Protein AF-A0AAW2JLC2-F1 (afdb_monomer_lite)

Organism: NCBI:txid2727405

Structure (mmCIF, N/CA/C/O backbone):
data_AF-A0AAW2JLC2-F1
#
_entry.id   AF-A0AAW2JLC2-F1
#
loop_
_atom_site.group_PDB
_atom_site.id
_atom_site.type_symbol
_atom_site.label_atom_id
_atom_site.label_alt_id
_atom_site.label_comp_id
_atom_site.label_asym_id
_atom_site.label_entity_id
_atom_site.label_seq_id
_atom_site.pdbx_PDB_ins_code
_atom_site.Cartn_x
_atom_site.Cartn_y
_atom_site.Cartn_z
_atom_site.occupancy
_atom_site.B_iso_or_equiv
_atom_site.auth_seq_id
_atom_site.auth_comp_id
_atom_site.auth_asym_id
_atom_site.auth_atom_id
_atom_site.pdbx_PDB_model_num
ATOM 1 N N . MET A 1 1 ? -7.966 7.756 -8.680 1.00 76.56 1 MET A N 1
ATOM 2 C CA . MET A 1 1 ? -7.182 7.567 -9.922 1.00 76.56 1 MET A CA 1
ATOM 3 C C . MET A 1 1 ? -6.591 8.884 -10.427 1.00 76.56 1 MET A C 1
ATOM 5 O O . MET A 1 1 ? -5.379 9.004 -10.384 1.00 76.56 1 MET A O 1
ATOM 9 N N . LYS A 1 2 ? -7.401 9.894 -10.794 1.00 74.88 2 LYS A N 1
ATOM 10 C CA . LYS A 1 2 ? -6.929 11.212 -11.285 1.00 74.88 2 LYS A CA 1
ATOM 11 C C . LYS A 1 2 ? -5.768 11.821 -10.483 1.00 74.88 2 LYS A C 1
ATOM 13 O O . LYS A 1 2 ? -4.699 12.008 -11.042 1.00 74.88 2 LYS A O 1
ATOM 18 N N . LEU A 1 3 ? -5.932 12.030 -9.172 1.00 68.94 3 LEU A N 1
ATOM 19 C CA . LEU A 1 3 ? -4.858 12.581 -8.327 1.00 68.94 3 LEU A CA 1
ATOM 20 C C . LEU A 1 3 ? -3.550 11.782 -8.399 1.00 68.94 3 LEU A C 1
ATOM 22 O O . LEU A 1 3 ? -2.477 12.360 -8.529 1.00 68.94 3 LEU A O 1
ATOM 26 N N . ASN A 1 4 ? -3.644 10.451 -8.384 1.00 73.25 4 ASN A N 1
ATOM 27 C CA . ASN A 1 4 ? -2.475 9.582 -8.477 1.00 73.25 4 ASN A CA 1
ATOM 28 C C . ASN A 1 4 ? -1.734 9.750 -9.818 1.00 73.25 4 ASN A C 1
ATOM 30 O O . ASN A 1 4 ? -0.514 9.664 -9.847 1.00 73.25 4 ASN A O 1
ATOM 34 N N . LEU A 1 5 ? -2.456 10.023 -10.906 1.00 76.75 5 LEU A N 1
ATOM 35 C CA . LEU A 1 5 ? -1.883 10.222 -12.240 1.00 76.75 5 LEU A CA 1
ATOM 36 C C . LEU A 1 5 ? -1.386 11.657 -12.481 1.00 76.75 5 LEU A C 1
ATOM 38 O O . LEU A 1 5 ? -0.475 11.853 -13.278 1.00 76.75 5 LEU A O 1
ATOM 42 N N . THR A 1 6 ? -1.963 12.658 -11.814 1.00 65.44 6 THR A N 1
ATOM 43 C CA . THR A 1 6 ? -1.599 14.073 -11.998 1.00 65.44 6 THR A CA 1
ATOM 44 C C . THR A 1 6 ? -0.475 14.506 -11.060 1.00 65.44 6 THR A C 1
ATOM 46 O O . THR A 1 6 ? 0.543 15.012 -11.517 1.00 65.44 6 THR A O 1
ATOM 49 N N . THR A 1 7 ? -0.640 14.302 -9.750 1.00 59.22 7 THR A N 1
ATOM 50 C CA . THR A 1 7 ? 0.322 14.767 -8.733 1.00 59.22 7 THR A CA 1
ATOM 51 C C . THR A 1 7 ? 1.176 13.635 -8.183 1.00 59.22 7 THR A C 1
ATOM 53 O O . THR A 1 7 ? 2.207 13.875 -7.561 1.00 59.22 7 THR A O 1
ATOM 56 N N . GLY A 1 8 ? 0.737 12.384 -8.365 1.00 55.47 8 GLY A N 1
ATOM 57 C CA . GLY A 1 8 ? 1.385 11.238 -7.737 1.00 55.47 8 GLY A CA 1
ATOM 58 C C . GLY A 1 8 ? 1.177 11.139 -6.229 1.00 55.47 8 GLY A C 1
ATOM 59 O O . GLY A 1 8 ? 1.667 10.201 -5.602 1.00 55.47 8 GLY A O 1
ATOM 60 N N . ILE A 1 9 ? 0.426 12.077 -5.646 1.00 56.41 9 ILE A N 1
ATOM 61 C CA . ILE A 1 9 ? 0.057 12.053 -4.237 1.00 56.41 9 ILE A CA 1
ATOM 62 C C . ILE A 1 9 ? -1.044 11.010 -4.057 1.00 56.41 9 ILE A C 1
ATOM 64 O O . ILE A 1 9 ? -2.057 10.993 -4.763 1.00 56.41 9 ILE A O 1
ATOM 68 N N . THR A 1 10 ? -0.840 10.120 -3.094 1.00 56.84 10 THR A N 1
ATOM 69 C CA . THR A 1 10 ? -1.832 9.146 -2.647 1.00 56.84 10 THR A CA 1
ATOM 70 C C . THR A 1 10 ? -2.449 9.627 -1.340 1.00 56.84 10 THR A C 1
ATOM 72 O O . THR A 1 10 ? -1.872 9.349 -0.286 1.00 56.84 10 THR A O 1
ATOM 75 N N . PRO A 1 11 ? -3.575 10.366 -1.375 1.00 54.44 11 PRO A N 1
ATOM 76 C CA . PRO A 1 11 ? -4.217 10.817 -0.149 1.00 54.44 11 PRO A CA 1
ATOM 77 C C . PRO A 1 11 ? -4.684 9.612 0.671 1.00 54.44 11 PRO A C 1
ATOM 79 O O . PRO A 1 11 ? -5.189 8.626 0.120 1.00 54.44 11 PRO A O 1
ATOM 82 N N . ASN A 1 12 ? -4.525 9.695 1.991 1.00 62.12 12 ASN A N 1
ATOM 83 C CA . ASN A 1 12 ? -5.118 8.731 2.908 1.00 62.12 12 ASN A CA 1
ATOM 84 C C . ASN A 1 12 ? -6.622 9.024 2.994 1.00 62.12 12 ASN A C 1
ATOM 86 O O . ASN A 1 12 ? -7.063 9.907 3.722 1.00 62.12 12 ASN A O 1
ATOM 90 N N . LEU A 1 13 ? -7.409 8.299 2.200 1.00 67.88 13 LEU A N 1
ATOM 91 C CA . LEU A 1 13 ? -8.865 8.436 2.161 1.00 67.88 13 LEU A CA 1
ATOM 92 C C . LEU A 1 13 ? -9.569 7.426 3.072 1.00 67.88 13 LEU A C 1
ATOM 94 O O . LEU A 1 13 ? -10.787 7.312 2.995 1.00 67.88 13 LEU A O 1
ATOM 98 N N . ASN A 1 14 ? -8.847 6.699 3.932 1.00 71.38 14 ASN A N 1
ATOM 99 C CA . ASN A 1 14 ? -9.412 5.614 4.742 1.00 71.38 14 ASN A CA 1
ATOM 100 C C . ASN A 1 14 ? -10.559 6.139 5.613 1.00 71.38 14 ASN A C 1
ATOM 102 O O . ASN A 1 14 ? -11.644 5.561 5.640 1.00 71.38 14 ASN A O 1
ATOM 106 N N . VAL A 1 15 ? -10.322 7.274 6.279 1.00 71.94 15 VAL A N 1
ATOM 107 C CA . VAL A 1 15 ? -11.293 7.916 7.174 1.00 71.94 15 VAL A CA 1
ATOM 108 C C . VAL A 1 15 ? -12.458 8.518 6.385 1.00 71.94 15 VAL A C 1
ATOM 110 O O . VAL A 1 15 ? -13.614 8.308 6.748 1.00 71.94 15 VAL A O 1
ATOM 113 N N . SER A 1 16 ? -12.185 9.213 5.276 1.00 73.69 16 SER A N 1
ATOM 114 C CA . SER A 1 16 ? -13.238 9.814 4.445 1.00 73.69 16 SER A CA 1
ATOM 115 C C . SER A 1 16 ? -14.124 8.760 3.781 1.00 73.69 16 SER A C 1
ATOM 117 O O . SER A 1 16 ? -15.343 8.906 3.772 1.00 73.69 16 SER A O 1
ATOM 119 N N . ALA A 1 17 ? -13.540 7.676 3.266 1.00 75.81 17 ALA A N 1
ATOM 120 C CA . ALA A 1 17 ? -14.275 6.570 2.662 1.00 75.81 17 ALA A CA 1
ATOM 121 C C . ALA A 1 17 ? -15.160 5.858 3.696 1.00 75.81 17 ALA A C 1
ATOM 123 O O . ALA A 1 17 ? -16.327 5.589 3.417 1.00 75.81 17 ALA A O 1
ATOM 124 N N . ALA A 1 18 ? -14.639 5.628 4.907 1.00 75.31 18 ALA A N 1
ATOM 125 C CA . ALA A 1 18 ? -15.407 5.083 6.022 1.00 75.31 18 ALA A CA 1
ATOM 126 C C . ALA A 1 18 ? -16.598 5.977 6.404 1.00 75.31 18 ALA A C 1
ATOM 128 O O . ALA A 1 18 ? -17.719 5.489 6.561 1.00 75.31 18 ALA A O 1
ATOM 129 N N . LEU A 1 19 ? -16.377 7.293 6.516 1.00 80.69 19 LEU A N 1
ATOM 130 C CA . LEU A 1 19 ? -17.431 8.246 6.864 1.00 80.69 19 LEU A CA 1
ATOM 131 C C . LEU A 1 19 ? -18.519 8.309 5.785 1.00 80.69 19 LEU A C 1
ATOM 133 O O . LEU A 1 19 ? -19.706 8.278 6.106 1.00 80.69 19 LEU A O 1
ATOM 137 N N . LEU A 1 20 ? -18.127 8.376 4.510 1.00 82.38 20 LEU A N 1
ATOM 138 C CA . LEU A 1 20 ? -19.068 8.398 3.390 1.00 82.38 20 LEU A CA 1
ATOM 139 C C . LEU A 1 20 ? -19.889 7.109 3.322 1.00 82.38 20 LEU A C 1
ATOM 141 O O . LEU A 1 20 ? -21.104 7.184 3.150 1.00 82.38 20 LEU A O 1
ATOM 145 N N . ALA A 1 21 ? -19.258 5.947 3.522 1.00 81.44 21 ALA A N 1
ATOM 146 C CA . ALA A 1 21 ? -19.957 4.667 3.587 1.00 81.44 21 ALA A CA 1
ATOM 147 C C . ALA A 1 21 ? -20.998 4.654 4.718 1.00 81.44 21 ALA A C 1
ATOM 149 O O . ALA A 1 21 ? -22.155 4.298 4.489 1.00 81.44 21 ALA A O 1
ATOM 150 N N . PHE A 1 22 ? -20.631 5.127 5.913 1.00 83.44 22 PHE A N 1
ATOM 151 C CA . PHE A 1 22 ? -21.557 5.235 7.041 1.00 83.44 22 PHE A CA 1
ATOM 152 C C . PHE A 1 22 ? -22.745 6.160 6.736 1.00 83.44 22 PHE A C 1
ATOM 154 O O . PHE A 1 22 ? -23.897 5.786 6.970 1.00 83.44 22 PHE A O 1
ATOM 161 N N . ILE A 1 23 ? -22.489 7.361 6.203 1.00 86.69 23 ILE A N 1
ATOM 162 C CA . ILE A 1 23 ? -23.543 8.326 5.850 1.00 86.69 23 ILE A CA 1
ATOM 163 C C . ILE A 1 23 ? -24.472 7.732 4.792 1.00 86.69 23 ILE A C 1
ATOM 165 O O . ILE A 1 23 ? -25.694 7.831 4.932 1.00 86.69 23 ILE A O 1
ATOM 169 N N . PHE A 1 24 ? -23.913 7.092 3.764 1.00 86.50 24 PHE A N 1
ATOM 170 C CA . PHE A 1 24 ? -24.677 6.492 2.678 1.00 86.50 24 PHE A CA 1
ATOM 171 C C . PHE A 1 24 ? -25.596 5.378 3.187 1.00 86.50 24 PHE A C 1
ATOM 173 O O . PHE A 1 24 ? -26.808 5.458 2.999 1.00 86.50 24 PHE A O 1
ATOM 180 N N . ILE A 1 25 ? -25.058 4.398 3.919 1.00 85.56 25 ILE A N 1
ATOM 181 C CA . ILE A 1 25 ? -25.839 3.268 4.443 1.00 85.56 25 ILE A CA 1
ATOM 182 C C . ILE A 1 25 ? -26.887 3.734 5.457 1.00 85.56 25 ILE A C 1
ATOM 184 O O . ILE A 1 25 ? -28.030 3.277 5.436 1.00 85.56 25 ILE A O 1
ATOM 188 N N . ARG A 1 26 ? -26.550 4.698 6.321 1.00 84.81 26 ARG A N 1
ATOM 189 C CA . ARG A 1 26 ? -27.509 5.255 7.282 1.00 84.81 26 ARG A CA 1
ATOM 190 C C . ARG A 1 26 ? -28.640 6.016 6.593 1.00 84.81 26 ARG A C 1
ATOM 192 O O . ARG A 1 26 ? -29.783 5.942 7.042 1.00 84.81 26 ARG A O 1
ATOM 199 N N . THR A 1 27 ? -28.333 6.746 5.524 1.00 87.44 27 THR A N 1
ATOM 200 C CA . THR A 1 27 ? -29.337 7.460 4.722 1.00 87.44 27 THR A CA 1
ATOM 201 C C . THR A 1 27 ? -30.222 6.472 3.970 1.00 87.44 27 THR A C 1
ATOM 203 O O . THR A 1 27 ? -31.442 6.593 4.027 1.00 87.44 27 THR A O 1
ATOM 206 N N . TRP A 1 28 ? -29.627 5.446 3.360 1.00 86.44 28 TRP A N 1
ATOM 207 C CA . TRP A 1 28 ? -30.334 4.368 2.674 1.00 86.44 28 TRP A CA 1
ATOM 208 C C . TRP A 1 28 ? -31.307 3.629 3.601 1.00 86.44 28 TRP A C 1
ATOM 210 O O . TRP A 1 28 ? -32.486 3.511 3.283 1.00 86.44 28 TRP A O 1
ATOM 220 N N . ASN A 1 29 ? -30.868 3.244 4.803 1.00 83.94 29 ASN A N 1
ATOM 221 C CA . ASN A 1 29 ? -31.743 2.604 5.788 1.00 83.94 29 ASN A CA 1
ATOM 222 C C . ASN A 1 29 ? -32.893 3.517 6.233 1.00 83.94 29 ASN A C 1
ATOM 224 O O . ASN A 1 29 ? -34.028 3.062 6.344 1.00 83.94 29 ASN A O 1
ATOM 228 N N . LYS A 1 30 ? -32.645 4.822 6.424 1.00 84.50 30 LYS A N 1
ATOM 229 C CA . LYS A 1 30 ? -33.721 5.787 6.706 1.00 84.50 30 LYS A CA 1
ATOM 230 C C . LYS A 1 30 ? -34.725 5.899 5.554 1.00 84.50 30 LYS A C 1
ATOM 232 O O . LYS A 1 30 ? -35.912 6.077 5.815 1.00 84.50 30 LYS A O 1
ATOM 237 N N . LEU A 1 31 ? -34.270 5.826 4.301 1.00 86.75 31 LEU A N 1
ATOM 238 C CA . LEU A 1 31 ? -35.148 5.846 3.127 1.00 86.75 31 LEU A CA 1
ATOM 239 C C . LEU A 1 31 ? -35.992 4.569 3.043 1.00 86.75 31 LEU A C 1
ATOM 241 O O . LEU A 1 31 ? -37.203 4.668 2.885 1.00 86.75 31 LEU A O 1
ATOM 245 N N . ILE A 1 32 ? -35.389 3.396 3.248 1.00 85.69 32 ILE A N 1
ATOM 246 C CA . ILE A 1 32 ? -36.100 2.108 3.261 1.00 85.69 32 ILE A CA 1
ATOM 247 C C . ILE A 1 32 ? -37.166 2.075 4.363 1.00 85.69 32 ILE A C 1
ATOM 249 O O . ILE A 1 32 ? -38.311 1.699 4.104 1.00 85.69 32 ILE A O 1
ATOM 253 N N . GLN A 1 33 ? -36.833 2.551 5.567 1.00 83.12 33 GLN A N 1
ATOM 254 C CA . GLN A 1 33 ? -37.796 2.652 6.667 1.00 83.12 33 GLN A CA 1
ATOM 255 C C . GLN A 1 33 ? -38.967 3.579 6.324 1.00 83.12 33 GLN A C 1
ATOM 257 O O . GLN A 1 33 ? -40.109 3.275 6.659 1.00 83.12 33 GLN A O 1
ATOM 262 N N . LYS A 1 34 ? -38.712 4.682 5.606 1.00 85.00 34 LYS A N 1
ATOM 263 C CA . LYS A 1 34 ? -39.777 5.567 5.108 1.00 85.00 34 LYS A CA 1
ATOM 264 C C . LYS A 1 34 ? -40.669 4.904 4.056 1.00 85.00 34 LYS A C 1
ATOM 266 O O . LYS A 1 34 ? -41.828 5.282 3.954 1.00 85.00 34 LYS A O 1
ATOM 271 N N . THR A 1 35 ? -40.163 3.928 3.302 1.00 85.44 35 THR A N 1
ATOM 272 C CA . THR A 1 35 ? -40.956 3.164 2.320 1.00 85.44 35 THR A CA 1
ATOM 273 C C . THR A 1 35 ? -41.775 2.019 2.932 1.00 85.44 35 THR A C 1
ATOM 275 O O . THR A 1 35 ? -42.415 1.275 2.198 1.00 85.44 35 THR A O 1
ATOM 278 N N . GLY A 1 36 ? -41.782 1.865 4.263 1.00 78.69 36 GLY A N 1
ATOM 279 C CA . GLY A 1 36 ? -42.583 0.849 4.961 1.00 78.69 36 GLY A CA 1
ATOM 280 C C . GLY A 1 36 ? -41.990 -0.564 4.944 1.00 78.69 36 GLY A C 1
ATOM 281 O O . GLY A 1 36 ? -42.624 -1.500 5.426 1.00 78.69 36 GLY A O 1
ATOM 282 N N . ILE A 1 37 ? -40.769 -0.736 4.427 1.00 79.19 37 ILE A N 1
ATOM 283 C CA . ILE A 1 37 ? -40.059 -2.018 4.435 1.00 79.19 37 ILE A CA 1
ATOM 284 C C . ILE A 1 37 ? -39.397 -2.201 5.808 1.00 79.19 37 ILE A C 1
ATOM 286 O O . ILE A 1 37 ? -38.607 -1.362 6.249 1.00 79.19 37 ILE A O 1
ATOM 290 N N . VAL A 1 38 ? -39.704 -3.311 6.484 1.00 67.94 38 VAL A N 1
ATOM 291 C CA . VAL A 1 38 ? -39.113 -3.671 7.782 1.00 67.94 38 VAL A CA 1
ATOM 292 C C . VAL A 1 38 ? -37.629 -4.000 7.589 1.00 67.94 38 VAL A C 1
ATOM 294 O O . VAL A 1 38 ? -37.269 -5.095 7.168 1.00 67.94 38 VAL A O 1
ATOM 297 N N . SER A 1 39 ? -36.753 -3.042 7.888 1.00 66.25 39 SER A N 1
ATOM 298 C CA . SER A 1 39 ? -35.298 -3.229 7.888 1.00 66.25 39 SER A CA 1
ATOM 299 C C . SER A 1 39 ? -34.790 -3.479 9.311 1.00 66.25 39 SER A C 1
ATOM 301 O O . SER A 1 39 ? -35.107 -2.695 10.212 1.00 66.25 39 SER A O 1
ATOM 303 N N . ALA A 1 40 ? -33.952 -4.499 9.512 1.00 71.75 40 ALA A N 1
ATOM 304 C CA . ALA A 1 40 ? -33.214 -4.680 10.764 1.00 71.75 40 ALA A CA 1
ATOM 305 C C . ALA A 1 40 ? -32.349 -3.436 11.088 1.00 71.75 40 ALA A C 1
ATOM 307 O O . ALA A 1 40 ? -31.894 -2.746 10.170 1.00 71.75 40 ALA A O 1
ATOM 308 N N . PRO A 1 41 ? -32.132 -3.100 12.375 1.00 72.19 41 PRO A N 1
ATOM 309 C CA . PRO A 1 41 ? -31.360 -1.920 12.747 1.00 72.19 41 PRO A CA 1
ATOM 310 C C . PRO A 1 41 ? -29.883 -2.085 12.373 1.00 72.19 41 PRO A C 1
ATOM 312 O O . PRO A 1 41 ? -29.242 -3.044 12.792 1.00 72.19 41 PRO A O 1
ATOM 315 N N . PHE A 1 42 ? -29.336 -1.105 11.646 1.00 81.50 42 PHE A N 1
ATOM 316 C CA . PHE A 1 42 ? -27.927 -1.083 11.250 1.00 81.50 42 PHE A CA 1
ATOM 317 C C . PHE A 1 42 ? -27.003 -1.036 12.466 1.00 81.50 42 PHE A C 1
ATOM 319 O O . PHE A 1 42 ? -26.999 -0.068 13.237 1.00 81.50 42 PHE A O 1
ATOM 326 N N . THR A 1 43 ? -26.219 -2.091 12.632 1.00 85.81 43 THR A N 1
ATOM 327 C CA . THR A 1 43 ? -25.340 -2.284 13.777 1.00 85.81 43 THR A CA 1
ATOM 328 C C . THR A 1 43 ? -23.957 -1.684 13.537 1.00 85.81 43 THR A C 1
ATOM 330 O O . THR A 1 43 ? -23.496 -1.478 12.412 1.00 85.81 43 THR A O 1
ATOM 333 N N . LYS A 1 44 ? -23.238 -1.430 14.632 1.00 82.25 44 LYS A N 1
ATOM 334 C CA . LYS A 1 44 ? -21.834 -1.002 14.572 1.00 82.25 44 LYS A CA 1
ATOM 335 C C . LYS A 1 44 ? -20.931 -2.057 13.917 1.00 82.25 44 LYS A C 1
ATOM 337 O O . LYS A 1 44 ? -19.961 -1.682 13.273 1.00 82.25 44 LYS A O 1
ATOM 342 N N . GLN A 1 45 ? -21.255 -3.345 14.056 1.00 85.88 45 GLN A N 1
ATOM 343 C CA . GLN A 1 45 ? -20.494 -4.446 13.466 1.00 85.88 45 GLN A CA 1
ATOM 344 C C . GLN A 1 45 ? -20.644 -4.484 11.943 1.00 85.88 45 GLN A C 1
ATOM 346 O O . GLN A 1 45 ? -19.646 -4.604 11.237 1.00 85.88 45 GLN A O 1
ATOM 351 N N . GLU A 1 46 ? -21.865 -4.304 11.432 1.00 87.12 46 GLU A N 1
ATOM 352 C CA . GLU A 1 46 ? -22.116 -4.192 9.989 1.00 87.12 46 GLU A CA 1
ATOM 353 C C . GLU A 1 46 ? -21.391 -2.983 9.396 1.00 87.12 46 GLU A C 1
ATOM 355 O O . GLU A 1 46 ? -20.772 -3.093 8.339 1.00 87.12 46 GLU A O 1
ATOM 360 N N . ASN A 1 47 ? -21.386 -1.848 10.104 1.00 87.25 47 ASN A N 1
ATOM 361 C CA . ASN A 1 47 ? -20.616 -0.684 9.675 1.00 87.25 47 ASN A CA 1
ATOM 362 C C . ASN A 1 47 ? -19.118 -0.984 9.568 1.00 87.25 47 ASN A C 1
ATOM 364 O O . ASN A 1 47 ? -18.498 -0.630 8.568 1.00 87.25 47 ASN A O 1
ATOM 368 N N . THR A 1 48 ? -18.545 -1.662 10.565 1.00 86.38 48 THR A N 1
ATOM 369 C CA . THR A 1 48 ? -17.138 -2.073 10.532 1.00 86.38 48 THR A CA 1
ATOM 370 C C . THR A 1 48 ? -16.851 -2.991 9.343 1.00 86.38 48 THR A C 1
ATOM 372 O O . THR A 1 48 ? -15.862 -2.787 8.648 1.00 86.38 48 THR A O 1
ATOM 375 N N . MET A 1 49 ? -17.721 -3.965 9.058 1.00 90.56 49 MET A N 1
ATOM 376 C CA . MET A 1 49 ? -17.555 -4.875 7.915 1.00 90.56 49 MET A CA 1
ATOM 377 C C . MET A 1 49 ? -17.588 -4.138 6.571 1.00 90.56 49 MET A C 1
ATOM 379 O O . MET A 1 49 ? -16.716 -4.344 5.725 1.00 90.56 49 MET A O 1
ATOM 383 N N . ILE A 1 50 ? -18.560 -3.239 6.383 1.00 89.38 50 ILE A N 1
ATOM 384 C CA . ILE A 1 50 ? -18.676 -2.425 5.165 1.00 89.38 50 ILE A CA 1
ATOM 385 C C . ILE A 1 50 ? -17.448 -1.525 5.014 1.00 89.38 50 ILE A C 1
ATOM 387 O O . ILE A 1 50 ? -16.871 -1.452 3.930 1.00 89.38 50 ILE A O 1
ATOM 391 N N . GLN A 1 51 ? -17.016 -0.881 6.101 1.00 88.25 51 GLN A N 1
ATOM 392 C CA . GLN A 1 51 ? -15.824 -0.043 6.110 1.00 88.25 51 GLN A CA 1
ATOM 393 C C . GLN A 1 51 ? -14.585 -0.832 5.687 1.00 88.25 51 GLN A C 1
ATOM 395 O O . GLN A 1 51 ? -13.896 -0.395 4.774 1.00 88.25 51 GLN A O 1
ATOM 400 N N . THR A 1 52 ? -14.326 -1.993 6.289 1.00 89.88 52 THR A N 1
ATOM 401 C CA . THR A 1 52 ? -13.196 -2.862 5.925 1.00 89.88 52 THR A CA 1
ATOM 402 C C . THR A 1 52 ? -13.238 -3.236 4.440 1.00 89.88 52 THR A C 1
ATOM 404 O O . THR A 1 52 ? -12.240 -3.110 3.735 1.00 89.88 52 THR A O 1
ATOM 407 N N . CYS A 1 53 ? -14.412 -3.594 3.909 1.00 92.25 53 CYS A N 1
ATOM 408 C CA . CYS A 1 53 ? -14.571 -3.910 2.487 1.00 92.25 53 CYS A CA 1
ATOM 409 C C . CYS A 1 53 ? -14.253 -2.711 1.572 1.00 92.25 53 CYS A C 1
ATOM 411 O O . CYS A 1 53 ? -13.508 -2.839 0.596 1.00 92.25 53 CYS A O 1
ATOM 413 N N . VAL A 1 54 ? -14.795 -1.528 1.878 1.00 89.88 54 VAL A N 1
ATOM 414 C CA . VAL A 1 54 ? -14.533 -0.297 1.112 1.00 89.88 54 VAL A CA 1
ATOM 415 C C . VAL A 1 54 ? -13.059 0.092 1.208 1.00 89.88 54 VAL A C 1
ATOM 417 O O . VAL A 1 54 ? -12.458 0.477 0.201 1.00 89.88 54 VAL A O 1
ATOM 420 N N . VAL A 1 55 ? -12.472 -0.041 2.401 1.00 87.69 55 VAL A N 1
ATOM 421 C CA . VAL A 1 55 ? -11.078 0.301 2.671 1.00 87.69 55 VAL A CA 1
ATOM 422 C C . VAL A 1 55 ? -10.131 -0.583 1.869 1.00 87.69 55 VAL A C 1
ATOM 424 O O . VAL A 1 55 ? -9.285 -0.075 1.133 1.00 87.69 55 VAL A O 1
ATOM 427 N N . ALA A 1 56 ? -10.340 -1.899 1.907 1.00 91.25 56 ALA A N 1
ATOM 428 C CA . ALA A 1 56 ? -9.611 -2.844 1.073 1.00 91.25 56 ALA A CA 1
ATOM 429 C C . ALA A 1 56 ? -9.708 -2.477 -0.415 1.00 91.25 56 ALA A C 1
ATOM 431 O O . ALA A 1 56 ? -8.681 -2.361 -1.083 1.00 91.25 56 ALA A O 1
ATOM 432 N N . CYS A 1 57 ? -10.917 -2.204 -0.917 1.00 91.94 57 CYS A N 1
ATOM 433 C CA . CYS A 1 57 ? -11.151 -1.903 -2.328 1.00 91.94 57 CYS A CA 1
ATOM 434 C C . CYS A 1 57 ? -10.422 -0.635 -2.797 1.00 91.94 57 CYS A C 1
ATOM 436 O O . CYS A 1 57 ? -9.671 -0.684 -3.776 1.00 91.94 57 CYS A O 1
ATOM 438 N N . TYR A 1 58 ? -10.598 0.505 -2.112 1.00 87.12 58 TYR A N 1
ATOM 439 C CA . TYR A 1 58 ? -9.916 1.741 -2.525 1.00 87.12 58 TYR A CA 1
ATOM 440 C C . TYR A 1 58 ? -8.395 1.601 -2.357 1.00 87.12 58 TYR A C 1
ATOM 442 O O . TYR A 1 58 ? -7.634 2.171 -3.145 1.00 87.12 58 TYR A O 1
ATOM 450 N N . SER A 1 59 ? -7.935 0.844 -1.352 1.00 87.12 59 SER A N 1
ATOM 451 C CA . SER A 1 59 ? -6.506 0.669 -1.110 1.00 87.12 59 SER A CA 1
ATOM 452 C C . SER A 1 59 ? -5.807 -0.044 -2.262 1.00 87.12 59 SER A C 1
ATOM 454 O O . SER A 1 59 ? -4.637 0.233 -2.498 1.00 87.12 59 SER A O 1
ATOM 456 N N . ILE A 1 60 ? -6.508 -0.888 -3.030 1.00 91.12 60 ILE A N 1
ATOM 457 C CA . ILE A 1 60 ? -5.979 -1.456 -4.276 1.00 91.12 60 ILE A CA 1
ATOM 458 C C . ILE A 1 60 ? -5.934 -0.397 -5.381 1.00 91.12 60 ILE A C 1
ATOM 460 O O . ILE A 1 60 ? -4.957 -0.333 -6.119 1.00 91.12 60 ILE A O 1
ATOM 464 N N . ALA A 1 61 ? -6.916 0.500 -5.476 1.00 86.81 61 ALA A N 1
ATOM 465 C CA . ALA A 1 61 ? -6.900 1.572 -6.478 1.00 86.81 61 ALA A CA 1
ATOM 466 C C . ALA A 1 61 ? -5.733 2.551 -6.280 1.00 86.81 61 ALA A C 1
ATOM 468 O O . ALA A 1 61 ? -5.153 3.049 -7.244 1.00 86.81 61 ALA A O 1
ATOM 469 N N . VAL A 1 62 ? -5.375 2.813 -5.024 1.00 79.31 62 VAL A N 1
ATOM 470 C CA . VAL A 1 62 ? -4.248 3.674 -4.648 1.00 79.31 62 VAL A CA 1
ATOM 471 C C . VAL A 1 62 ? -2.942 2.870 -4.655 1.00 79.31 62 VAL A C 1
ATOM 473 O O . VAL A 1 62 ? -1.964 3.222 -5.316 1.00 79.31 62 VAL A O 1
ATOM 476 N N . GLY A 1 63 ? -2.952 1.739 -3.956 1.00 79.62 63 GLY A N 1
ATOM 477 C CA . GLY A 1 63 ? -1.839 0.838 -3.683 1.00 79.62 63 GLY A CA 1
ATOM 478 C C . GLY A 1 63 ? -1.494 -0.149 -4.803 1.00 79.62 63 GLY A C 1
ATOM 479 O O . GLY A 1 63 ? -0.466 -0.809 -4.703 1.00 79.62 63 GLY A O 1
ATOM 480 N N . GLY A 1 64 ? -2.256 -0.217 -5.892 1.00 84.88 64 GLY A N 1
ATOM 481 C CA . GLY A 1 64 ? -2.059 -1.188 -6.978 1.00 84.88 64 GLY A CA 1
ATOM 482 C C . GLY A 1 64 ? -0.969 -0.825 -7.987 1.00 84.88 64 GLY A C 1
ATOM 483 O O . GLY A 1 64 ? -0.558 -1.678 -8.763 1.00 84.88 64 GLY A O 1
ATOM 484 N N . GLY A 1 65 ? -0.446 0.409 -7.955 1.00 85.25 65 GLY A N 1
ATOM 485 C CA . GLY A 1 65 ? 0.704 0.817 -8.782 1.00 85.25 65 GLY A CA 1
ATOM 486 C C . GLY A 1 65 ? 0.370 1.381 -10.157 1.00 85.25 65 GLY A C 1
ATOM 487 O O . GLY A 1 65 ? 1.266 1.528 -10.986 1.00 85.25 65 GLY A O 1
ATOM 488 N N . PHE A 1 66 ? -0.898 1.715 -10.382 1.00 90.06 66 PHE A N 1
ATOM 489 C CA . PHE A 1 66 ? -1.434 2.193 -11.656 1.00 90.06 66 PHE A CA 1
ATOM 490 C C . PHE A 1 66 ? -0.833 3.514 -12.157 1.00 90.06 66 PHE A C 1
ATOM 492 O O . PHE A 1 66 ? -0.759 3.707 -13.359 1.00 90.06 66 PHE A O 1
ATOM 499 N N . GLY A 1 67 ? -0.380 4.411 -11.276 1.00 85.12 67 GLY A N 1
ATOM 500 C CA . GLY A 1 67 ? 0.375 5.619 -11.652 1.00 85.12 67 GLY A CA 1
ATOM 501 C C . GLY A 1 67 ? 1.863 5.560 -11.300 1.00 85.12 67 GLY A C 1
ATOM 502 O O . GLY A 1 67 ? 2.532 6.589 -11.306 1.00 85.12 67 GLY A O 1
ATOM 503 N N . SER A 1 68 ? 2.382 4.382 -10.932 1.00 87.56 68 SER A N 1
ATOM 504 C CA . SER A 1 68 ? 3.780 4.202 -10.529 1.00 87.56 68 SER A CA 1
ATOM 505 C C . SER A 1 68 ? 4.438 3.008 -11.223 1.00 87.56 68 SER A C 1
ATOM 507 O O . SER A 1 68 ? 4.716 3.089 -12.411 1.00 87.56 68 SER A O 1
ATOM 509 N N . TYR A 1 69 ? 4.704 1.902 -10.525 1.00 89.12 69 TYR A N 1
ATOM 510 C CA . TYR A 1 69 ? 5.526 0.807 -11.052 1.00 89.12 69 TYR A CA 1
ATOM 511 C C . TYR A 1 69 ? 4.866 0.007 -12.181 1.00 89.12 69 TYR A C 1
ATOM 513 O O . TYR A 1 69 ? 5.597 -0.507 -13.017 1.00 89.12 69 TYR A O 1
ATOM 521 N N . LEU A 1 70 ? 3.529 -0.098 -12.247 1.00 92.12 70 LEU A N 1
ATOM 522 C CA . LEU A 1 70 ? 2.865 -0.785 -13.368 1.00 92.12 70 LEU A CA 1
ATOM 523 C C . LEU A 1 70 ? 2.891 0.076 -14.630 1.00 92.12 70 LEU A C 1
ATOM 525 O O . LEU A 1 70 ? 3.224 -0.411 -15.704 1.00 92.12 70 LEU A O 1
ATOM 529 N N . LEU A 1 71 ? 2.581 1.368 -14.495 1.00 91.31 71 LEU A N 1
ATOM 530 C CA . LEU A 1 71 ? 2.644 2.307 -15.615 1.00 91.31 71 LEU A CA 1
ATOM 531 C C . LEU A 1 71 ? 4.084 2.561 -16.066 1.00 91.31 71 LEU A C 1
ATOM 533 O O . LEU A 1 71 ? 4.322 2.745 -17.253 1.00 91.31 71 LEU A O 1
ATOM 537 N N . GLY A 1 72 ? 5.049 2.471 -15.147 1.00 88.06 72 GLY A N 1
ATOM 538 C CA . GLY A 1 72 ? 6.476 2.572 -15.446 1.00 88.06 72 GLY A CA 1
ATOM 539 C C . GLY A 1 72 ? 7.003 1.504 -16.408 1.00 88.06 72 GLY A C 1
ATOM 540 O O . GLY A 1 72 ? 8.103 1.658 -16.936 1.00 88.06 72 GLY A O 1
ATOM 541 N N . MET A 1 73 ? 6.234 0.442 -16.671 1.00 91.50 73 MET A N 1
ATOM 542 C CA . MET A 1 73 ? 6.578 -0.595 -17.646 1.00 91.50 73 MET A CA 1
ATOM 543 C C . MET A 1 73 ? 6.174 -0.237 -19.084 1.00 91.50 73 MET A C 1
ATOM 545 O O . MET A 1 73 ? 6.635 -0.907 -20.005 1.00 91.50 73 MET A O 1
ATOM 549 N N . ASN A 1 74 ? 5.330 0.777 -19.302 1.00 92.50 74 ASN A N 1
ATOM 550 C CA . ASN A 1 74 ? 4.809 1.077 -20.636 1.00 92.50 74 ASN A CA 1
ATOM 551 C C . ASN A 1 74 ? 5.853 1.728 -21.561 1.00 92.50 74 ASN A C 1
ATOM 553 O O . ASN A 1 74 ? 6.866 2.277 -21.116 1.00 92.50 74 ASN A O 1
ATOM 557 N N . LYS A 1 75 ? 5.570 1.709 -22.868 1.00 90.38 75 LYS A N 1
ATOM 558 C CA . LYS A 1 75 ? 6.461 2.243 -23.904 1.00 90.38 75 LYS A CA 1
ATOM 559 C C . LYS A 1 75 ? 6.727 3.740 -23.744 1.00 90.38 75 LYS A C 1
ATOM 561 O O . LYS A 1 75 ? 7.863 4.179 -23.877 1.00 90.38 75 LYS A O 1
ATOM 566 N N . LYS A 1 76 ? 5.702 4.521 -23.396 1.00 88.88 76 LYS A N 1
ATOM 567 C CA . LYS A 1 76 ? 5.842 5.977 -23.246 1.00 88.88 76 LYS A CA 1
ATOM 568 C C . LYS A 1 76 ? 6.810 6.336 -22.117 1.00 88.88 76 LYS A C 1
ATOM 570 O O . LYS A 1 76 ? 7.680 7.180 -22.289 1.00 88.88 76 LYS A O 1
ATOM 575 N N . THR A 1 77 ? 6.709 5.652 -20.976 1.00 86.69 77 THR A N 1
ATOM 576 C CA . THR A 1 77 ? 7.639 5.859 -19.858 1.00 86.69 77 THR A CA 1
ATOM 577 C C . THR A 1 77 ? 9.037 5.355 -20.207 1.00 86.69 77 THR A C 1
ATOM 579 O O . THR A 1 77 ? 10.019 5.970 -19.808 1.00 86.69 77 THR A O 1
ATOM 582 N N . PHE A 1 78 ? 9.149 4.267 -20.976 1.00 88.75 78 PHE A N 1
ATOM 583 C CA . PHE A 1 78 ? 10.433 3.799 -21.499 1.00 88.75 78 PHE A CA 1
ATOM 584 C C . PHE A 1 78 ? 11.159 4.864 -22.325 1.00 88.75 78 PHE A C 1
ATOM 586 O O . PHE A 1 78 ? 12.335 5.119 -22.067 1.00 88.75 78 PHE A O 1
ATOM 593 N N . GLU A 1 79 ? 10.460 5.502 -23.263 1.00 87.38 79 GLU A N 1
ATOM 594 C CA . GLU A 1 79 ? 11.015 6.559 -24.117 1.00 87.38 79 GLU A CA 1
ATOM 595 C C . GLU A 1 79 ? 11.389 7.805 -23.300 1.00 87.38 79 GLU A C 1
ATOM 597 O O . GLU A 1 79 ? 12.495 8.324 -23.439 1.00 87.38 79 GLU A O 1
ATOM 602 N N . LEU A 1 80 ? 10.522 8.229 -22.373 1.00 85.25 80 LEU A N 1
ATOM 603 C CA . LEU A 1 80 ? 10.775 9.379 -21.491 1.00 85.25 80 LEU A CA 1
ATOM 604 C C . LEU A 1 80 ? 11.930 9.154 -20.505 1.00 85.25 80 LEU A C 1
ATOM 606 O O . LEU A 1 80 ? 12.595 10.106 -20.102 1.00 85.25 80 LEU A O 1
ATOM 610 N N . SER A 1 81 ? 12.200 7.904 -20.135 1.00 81.88 81 SER A N 1
ATOM 611 C CA . SER A 1 81 ? 13.364 7.504 -19.338 1.00 81.88 81 SER A CA 1
ATOM 612 C C . SER A 1 81 ? 14.630 7.314 -20.186 1.00 81.88 81 SER A C 1
ATOM 614 O O . SER A 1 81 ? 15.514 6.567 -19.786 1.00 81.88 81 SER A O 1
ATOM 616 N N . GLY A 1 82 ? 14.734 7.946 -21.358 1.00 79.12 82 GLY A N 1
ATOM 617 C CA . GLY A 1 82 ? 15.922 7.903 -22.219 1.00 79.12 82 GLY A CA 1
ATOM 618 C C . GLY A 1 82 ? 15.995 6.702 -23.167 1.00 79.12 82 GLY A C 1
ATOM 619 O O . GLY A 1 82 ? 16.994 6.530 -23.857 1.00 79.12 82 GLY A O 1
ATOM 620 N N . GLY A 1 83 ? 14.957 5.864 -23.241 1.00 82.06 83 GLY A N 1
ATOM 621 C CA . GLY A 1 83 ? 14.885 4.764 -24.207 1.00 82.06 83 GLY A CA 1
ATOM 622 C C . GLY A 1 83 ? 16.135 3.875 -24.204 1.00 82.06 83 GLY A C 1
ATOM 623 O O . GLY A 1 83 ? 16.674 3.548 -23.147 1.00 82.06 83 GLY A O 1
ATOM 624 N N . THR A 1 84 ? 16.622 3.516 -25.393 1.00 78.88 84 THR A N 1
ATOM 625 C CA . THR A 1 84 ? 17.809 2.664 -25.572 1.00 78.88 84 THR A CA 1
ATOM 626 C C . THR A 1 84 ? 19.136 3.365 -25.301 1.00 78.88 84 THR A C 1
ATOM 628 O O . THR A 1 84 ? 20.173 2.709 -25.346 1.00 78.88 84 THR A O 1
ATOM 631 N N . SER A 1 85 ? 19.147 4.679 -25.044 1.00 72.56 85 SER A N 1
ATOM 632 C CA . SER A 1 85 ? 20.394 5.401 -24.772 1.00 72.56 85 SER A CA 1
ATOM 633 C C . SER A 1 85 ? 20.931 5.140 -23.363 1.00 72.56 85 SER A C 1
ATOM 635 O O . SER A 1 85 ? 22.049 5.547 -23.056 1.00 72.56 85 SER A O 1
ATOM 637 N N . ILE A 1 86 ? 20.144 4.494 -22.494 1.00 76.38 86 ILE A N 1
ATOM 638 C CA . ILE A 1 86 ? 20.531 4.201 -21.115 1.00 76.38 86 ILE A CA 1
ATOM 639 C C . ILE A 1 86 ? 20.838 2.715 -20.943 1.00 76.38 86 ILE A C 1
ATOM 641 O O . ILE A 1 86 ? 20.006 1.847 -21.208 1.00 76.38 86 ILE A O 1
ATOM 645 N N . GLU A 1 87 ? 22.032 2.426 -20.426 1.00 71.44 87 GLU A N 1
ATOM 646 C CA . GLU A 1 87 ? 22.457 1.068 -20.103 1.00 71.44 87 GLU A CA 1
ATOM 647 C C . GLU A 1 87 ? 21.495 0.423 -19.089 1.00 71.44 87 GLU A C 1
ATOM 649 O O . GLU A 1 87 ? 21.216 0.989 -18.028 1.00 71.44 87 GLU A O 1
ATOM 654 N N . GLY A 1 88 ? 20.976 -0.759 -19.426 1.00 71.94 88 GLY A N 1
ATOM 655 C CA . GLY A 1 88 ? 19.974 -1.479 -18.636 1.00 71.94 88 GLY A CA 1
ATOM 656 C C . GLY A 1 88 ? 18.517 -1.215 -19.039 1.00 71.94 88 GLY A C 1
ATOM 657 O O . GLY A 1 88 ? 17.628 -1.950 -18.616 1.00 71.94 88 GLY A O 1
ATOM 658 N N . ASN A 1 89 ? 18.251 -0.207 -19.879 1.00 80.56 89 ASN A N 1
ATOM 659 C CA . ASN A 1 89 ? 16.917 0.106 -20.393 1.00 80.56 89 ASN A CA 1
ATOM 660 C C . ASN A 1 89 ? 16.753 -0.439 -21.824 1.00 80.56 89 ASN A C 1
ATOM 662 O O . ASN A 1 89 ? 16.864 0.279 -22.815 1.00 80.56 89 ASN A O 1
ATOM 666 N N . THR A 1 90 ? 16.525 -1.744 -21.937 1.00 78.56 90 THR A N 1
ATOM 667 C CA . THR A 1 90 ? 16.409 -2.454 -23.222 1.00 78.56 90 THR A CA 1
ATOM 668 C C . THR A 1 90 ? 15.000 -2.348 -23.832 1.00 78.56 90 THR A C 1
ATOM 670 O O . THR A 1 90 ? 14.025 -2.204 -23.092 1.00 78.56 90 THR A O 1
ATOM 673 N N . PRO A 1 91 ? 14.833 -2.489 -25.164 1.00 74.88 91 PRO A N 1
ATOM 674 C CA . PRO A 1 91 ? 13.509 -2.535 -25.805 1.00 74.88 91 PRO A CA 1
ATOM 675 C C . PRO A 1 91 ? 12.629 -3.701 -25.330 1.00 74.88 91 PRO A C 1
ATOM 677 O O . PRO A 1 91 ? 11.406 -3.606 -25.37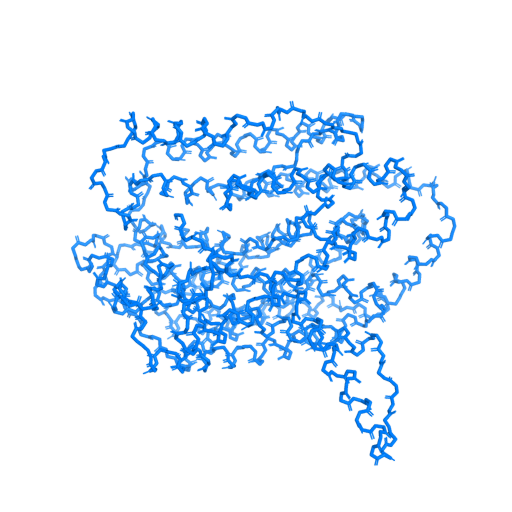2 1.00 74.88 91 PRO A O 1
ATOM 680 N N . SER A 1 92 ? 13.242 -4.789 -24.850 1.00 75.31 92 SER A N 1
ATOM 681 C CA . SER A 1 92 ? 12.552 -5.908 -24.194 1.00 75.31 92 SER A CA 1
ATOM 682 C C . SER A 1 92 ? 11.979 -5.535 -22.823 1.00 75.31 92 SER A C 1
ATOM 684 O O . SER A 1 92 ? 11.135 -6.252 -22.301 1.00 75.31 92 SER A O 1
ATOM 686 N N . SER A 1 93 ? 12.379 -4.398 -22.245 1.00 79.75 93 SER A N 1
ATOM 687 C CA . SER A 1 93 ? 11.911 -3.911 -20.944 1.00 79.75 93 SER A CA 1
ATOM 688 C C . SER A 1 93 ? 10.608 -3.100 -21.039 1.00 79.75 93 SER A C 1
ATOM 690 O O . SER A 1 93 ? 10.409 -2.136 -20.288 1.00 79.75 93 SER A O 1
ATOM 692 N N . ILE A 1 94 ? 9.713 -3.477 -21.956 1.00 88.06 94 ILE A N 1
ATOM 693 C CA . ILE A 1 94 ? 8.395 -2.864 -22.130 1.00 88.06 94 ILE A CA 1
ATOM 694 C C . ILE A 1 94 ? 7.297 -3.902 -21.896 1.00 88.06 94 ILE A C 1
ATOM 696 O O . ILE A 1 94 ? 7.284 -4.970 -22.503 1.00 88.06 94 ILE A O 1
ATOM 700 N N . LYS A 1 95 ? 6.320 -3.552 -21.059 1.00 91.12 95 LYS A N 1
ATOM 701 C CA . LYS A 1 95 ? 5.074 -4.300 -20.904 1.00 91.12 95 LYS A CA 1
ATOM 702 C C . LYS A 1 95 ? 3.907 -3.328 -20.869 1.00 91.12 95 LYS A C 1
ATOM 704 O O . LYS A 1 95 ? 3.746 -2.569 -19.914 1.00 91.12 95 LYS A O 1
ATOM 709 N N . GLU A 1 96 ? 3.084 -3.362 -21.911 1.00 92.06 96 GLU A N 1
ATOM 710 C CA . GLU A 1 96 ? 1.909 -2.499 -21.979 1.00 92.06 96 GLU A CA 1
ATOM 711 C C . GLU A 1 96 ? 0.864 -2.892 -20.921 1.00 92.06 96 GLU A C 1
ATOM 713 O O . GLU A 1 96 ? 0.637 -4.090 -20.681 1.00 92.06 96 GLU A O 1
ATOM 718 N N . PRO A 1 97 ? 0.201 -1.904 -20.287 1.00 92.19 97 PRO A N 1
ATOM 719 C CA . PRO A 1 97 ? -0.907 -2.168 -19.387 1.00 92.19 97 PRO A CA 1
ATOM 720 C C . PRO A 1 97 ? -1.968 -3.032 -20.068 1.00 92.19 97 PRO A C 1
ATOM 722 O O . PRO A 1 97 ? -2.308 -2.825 -21.230 1.00 92.19 97 PRO A O 1
ATOM 725 N N . GLY A 1 98 ? -2.498 -4.011 -19.337 1.00 92.62 98 GLY A N 1
ATOM 726 C CA . GLY A 1 98 ? -3.488 -4.969 -19.825 1.00 92.62 98 GLY A CA 1
ATOM 727 C C . GLY A 1 98 ? -4.428 -5.384 -18.703 1.00 92.62 98 GLY A C 1
ATOM 728 O O . GLY A 1 98 ? -3.963 -5.858 -17.670 1.00 92.62 98 GLY A O 1
ATOM 729 N N . ILE A 1 99 ? -5.745 -5.237 -18.901 1.00 93.25 99 ILE A N 1
ATOM 730 C CA . ILE A 1 99 ? -6.754 -5.512 -17.858 1.00 93.25 99 ILE A CA 1
ATOM 731 C C . ILE A 1 99 ? -6.578 -6.926 -17.294 1.00 93.25 99 ILE A C 1
ATOM 733 O O . ILE A 1 99 ? -6.520 -7.091 -16.078 1.00 93.25 99 ILE A O 1
ATOM 737 N N . GLY A 1 100 ? -6.443 -7.932 -18.166 1.00 93.25 100 GLY A N 1
ATOM 738 C CA . GLY A 1 100 ? -6.353 -9.338 -17.765 1.00 93.25 100 GLY A CA 1
ATOM 739 C C . GLY A 1 100 ? -5.148 -9.627 -16.870 1.00 93.25 100 GLY A C 1
ATOM 740 O O . GLY A 1 100 ? -5.310 -10.103 -15.747 1.00 93.25 100 GLY A O 1
ATOM 741 N N . TRP A 1 101 ? -3.939 -9.285 -17.326 1.00 94.38 101 TRP A N 1
ATOM 742 C CA . TRP A 1 101 ? -2.727 -9.584 -16.564 1.00 94.38 101 TRP A CA 1
ATOM 743 C C . TRP A 1 101 ? -2.589 -8.717 -15.309 1.00 94.38 101 TRP A C 1
ATOM 745 O O . TRP A 1 101 ? -2.117 -9.214 -14.291 1.00 94.38 101 TRP A O 1
ATOM 755 N N . MET A 1 102 ? -3.032 -7.452 -15.335 1.00 95.00 102 MET A N 1
ATOM 756 C CA . MET A 1 102 ? -3.004 -6.580 -14.153 1.00 95.00 102 MET A CA 1
ATOM 757 C C . MET A 1 102 ? -3.961 -7.088 -13.075 1.00 95.00 102 MET A C 1
ATOM 759 O O . MET A 1 102 ? -3.596 -7.126 -11.902 1.00 95.00 102 MET A O 1
ATOM 763 N N . THR A 1 103 ? -5.158 -7.523 -13.477 1.00 95.88 103 THR A N 1
ATOM 764 C CA . THR A 1 103 ? -6.140 -8.140 -12.574 1.00 95.88 103 THR A CA 1
ATOM 765 C C . THR A 1 103 ? -5.568 -9.421 -11.971 1.00 95.88 103 THR A C 1
ATOM 767 O O . THR A 1 103 ? -5.527 -9.548 -10.750 1.00 95.88 103 THR A O 1
ATOM 770 N N . GLY A 1 104 ? -5.048 -10.331 -12.804 1.00 95.75 104 GLY A N 1
ATOM 771 C CA . GLY A 1 104 ? -4.439 -11.583 -12.347 1.00 95.75 104 GLY A CA 1
ATOM 772 C C . GLY A 1 104 ? -3.258 -11.362 -11.400 1.00 95.75 104 GLY A C 1
ATOM 773 O O . GLY A 1 104 ? -3.210 -11.957 -10.326 1.00 95.75 104 GLY A O 1
ATOM 774 N N . PHE A 1 105 ? -2.349 -10.445 -11.744 1.00 96.06 105 PHE A N 1
ATOM 775 C CA . PHE A 1 105 ? -1.220 -10.084 -10.889 1.00 96.06 105 PHE A CA 1
ATOM 776 C C . PHE A 1 105 ? -1.684 -9.576 -9.523 1.00 96.06 105 PHE A C 1
ATOM 778 O O . PHE A 1 105 ? -1.220 -10.087 -8.507 1.00 96.06 105 PHE A O 1
ATOM 785 N N . LEU A 1 106 ? -2.621 -8.619 -9.487 1.00 95.75 106 LEU A N 1
ATOM 786 C CA . LEU A 1 106 ? -3.141 -8.064 -8.235 1.00 95.75 106 LEU A CA 1
ATOM 787 C C . LEU A 1 106 ? -3.849 -9.123 -7.391 1.00 95.75 106 LEU A C 1
ATOM 789 O O . LEU A 1 106 ? -3.614 -9.165 -6.189 1.00 95.75 106 LEU A O 1
ATOM 793 N N . PHE A 1 107 ? -4.657 -10.001 -7.994 1.00 96.00 107 PHE A N 1
ATOM 794 C CA . PHE A 1 107 ? -5.287 -11.106 -7.266 1.00 96.00 107 PHE A CA 1
ATOM 795 C C . PHE A 1 107 ? -4.246 -11.974 -6.559 1.00 96.00 107 PHE A C 1
ATOM 797 O O . PHE A 1 107 ? -4.365 -12.203 -5.358 1.00 96.00 107 PHE A O 1
ATOM 804 N N . LEU A 1 108 ? -3.197 -12.393 -7.271 1.00 94.81 108 LEU A N 1
ATOM 805 C CA . LEU A 1 108 ? -2.139 -13.234 -6.712 1.00 94.81 108 LEU A CA 1
ATOM 806 C C . LEU A 1 108 ? -1.441 -12.553 -5.529 1.00 94.81 108 LEU A C 1
ATOM 808 O O . LEU A 1 108 ? -1.402 -13.092 -4.424 1.00 94.81 108 LEU A O 1
ATOM 812 N N . VAL A 1 109 ? -0.930 -11.335 -5.724 1.00 94.44 109 VAL A N 1
ATOM 813 C CA . VAL A 1 109 ? -0.100 -10.683 -4.699 1.00 94.44 109 VAL A CA 1
ATOM 814 C C . VAL A 1 109 ? -0.915 -10.137 -3.524 1.00 94.44 109 VAL A C 1
ATOM 816 O O . VAL A 1 109 ? -0.453 -10.188 -2.383 1.00 94.44 109 VAL A O 1
ATOM 819 N N . CYS A 1 110 ? -2.131 -9.637 -3.761 1.00 95.38 110 CYS A N 1
ATOM 820 C CA . CYS A 1 110 ? -2.965 -9.068 -2.705 1.00 95.38 110 CYS A CA 1
ATOM 821 C C . CYS A 1 110 ? -3.565 -10.154 -1.809 1.00 95.38 110 CYS A C 1
ATOM 823 O O . CYS A 1 110 ? -3.567 -9.986 -0.590 1.00 95.38 110 CYS A O 1
ATOM 825 N N . PHE A 1 111 ? -4.007 -11.286 -2.371 1.00 94.94 111 PHE A N 1
ATOM 826 C CA . PHE A 1 111 ? -4.553 -12.376 -1.559 1.00 94.94 111 PHE A CA 1
ATOM 827 C C . PHE A 1 111 ? -3.491 -13.040 -0.685 1.00 94.94 111 PHE A C 1
ATOM 829 O O . PHE A 1 111 ? -3.785 -13.367 0.462 1.00 94.94 111 PHE A O 1
ATOM 836 N N . VAL A 1 112 ? -2.241 -13.160 -1.150 1.00 94.31 112 VAL A N 1
ATOM 837 C CA . VAL A 1 112 ? -1.134 -13.606 -0.283 1.00 94.31 112 VAL A CA 1
ATOM 838 C C . VAL A 1 112 ? -0.963 -12.668 0.923 1.00 94.31 112 VAL A C 1
ATOM 840 O O . VAL A 1 112 ? -0.767 -13.129 2.051 1.00 94.31 112 VAL A O 1
ATOM 843 N N . GLY A 1 113 ? -1.109 -11.354 0.715 1.00 91.12 113 GLY A N 1
ATOM 844 C CA . GLY A 1 113 ? -1.052 -10.341 1.775 1.00 91.12 113 GLY A CA 1
ATOM 845 C C . GLY A 1 113 ? -2.102 -10.503 2.877 1.00 91.12 113 GLY A C 1
ATOM 846 O O . GLY A 1 113 ? -1.831 -10.136 4.018 1.00 91.12 113 GLY A O 1
ATOM 847 N N . LEU A 1 114 ? -3.260 -11.110 2.589 1.00 91.50 114 LEU A N 1
ATOM 848 C CA . LEU A 1 114 ? -4.294 -11.375 3.599 1.00 91.50 114 LEU A CA 1
ATOM 849 C C . LEU A 1 114 ? -3.842 -12.396 4.647 1.00 91.50 114 LEU A C 1
ATOM 851 O O . LEU A 1 114 ? -4.269 -12.333 5.795 1.00 91.50 114 LEU A O 1
ATOM 855 N N . PHE A 1 115 ? -2.975 -13.335 4.271 1.00 90.12 115 PHE A N 1
ATOM 856 C CA . PHE A 1 115 ? -2.584 -14.441 5.146 1.00 90.12 115 PHE A CA 1
ATOM 857 C C . PHE A 1 115 ? -1.206 -14.258 5.781 1.00 90.12 115 PHE A C 1
ATOM 859 O O . PHE A 1 115 ? -0.917 -14.901 6.785 1.00 90.12 115 PHE A O 1
ATOM 866 N N . VAL A 1 116 ? -0.376 -13.345 5.266 1.00 86.19 116 VAL A N 1
ATOM 867 C CA . VAL A 1 116 ? 1.039 -13.229 5.657 1.00 86.19 116 VAL A CA 1
ATOM 868 C C . VAL A 1 116 ? 1.259 -12.909 7.145 1.00 86.19 116 VAL A C 1
ATOM 870 O O . VAL A 1 116 ? 2.187 -13.435 7.754 1.00 86.19 116 VAL A O 1
ATOM 873 N N . LEU A 1 117 ? 0.396 -12.094 7.766 1.00 81.06 117 LEU A N 1
ATOM 874 C CA . LEU A 1 117 ? 0.528 -11.716 9.182 1.00 81.06 117 LEU A CA 1
ATOM 875 C C . LEU A 1 117 ? -0.395 -12.496 10.130 1.00 81.06 117 LEU A C 1
ATOM 877 O O . LEU A 1 117 ? -0.292 -12.333 11.346 1.00 81.06 117 LEU A O 1
ATOM 881 N N . ILE A 1 118 ? -1.277 -13.360 9.614 1.00 78.75 118 ILE A N 1
ATOM 882 C CA . ILE A 1 118 ? -2.171 -14.169 10.459 1.00 78.75 118 ILE A CA 1
ATOM 883 C C . ILE A 1 118 ? -1.368 -15.118 11.375 1.00 78.75 118 ILE A C 1
ATOM 885 O O . ILE A 1 118 ? -1.657 -15.136 12.575 1.00 78.75 118 ILE A O 1
ATOM 889 N N . PRO A 1 119 ? -0.341 -15.853 10.891 1.00 66.69 119 PRO A N 1
ATOM 890 C CA . PRO A 1 119 ? 0.479 -16.724 11.738 1.00 66.69 119 PRO A CA 1
ATOM 891 C C . PRO A 1 119 ? 1.242 -15.969 12.834 1.00 66.69 119 PRO A C 1
ATOM 893 O O . PRO A 1 119 ? 1.350 -16.437 13.968 1.00 66.69 119 PRO A O 1
ATOM 896 N N . LEU A 1 120 ? 1.714 -14.760 12.522 1.00 62.84 120 LEU A N 1
ATOM 897 C CA . LEU A 1 120 ? 2.526 -13.939 13.425 1.00 62.84 120 LEU A CA 1
ATOM 898 C C . LEU A 1 120 ? 1.715 -13.324 14.582 1.00 62.84 120 LEU A C 1
ATOM 900 O O . LEU A 1 120 ? 2.284 -12.777 15.526 1.00 62.84 120 LEU A O 1
ATOM 904 N N . ARG A 1 121 ? 0.383 -13.469 14.575 1.00 60.84 121 ARG A N 1
ATOM 905 C CA . ARG A 1 121 ? -0.509 -12.946 15.621 1.00 60.84 121 ARG A CA 1
ATOM 906 C C . ARG A 1 121 ? -0.355 -13.650 16.979 1.00 60.84 121 ARG A C 1
ATOM 908 O O . ARG A 1 121 ? -0.601 -13.014 18.000 1.00 60.84 121 ARG A O 1
ATOM 915 N N . LYS A 1 122 ? 0.021 -14.941 17.028 1.00 44.00 122 LYS A N 1
ATOM 916 C CA . LYS A 1 122 ? 0.067 -15.717 18.293 1.00 44.00 122 LYS A CA 1
ATOM 917 C C . LYS A 1 122 ? 1.437 -15.739 18.974 1.00 44.00 122 LYS A C 1
ATOM 919 O O . LYS A 1 122 ? 1.483 -15.850 20.194 1.00 44.00 122 LYS A O 1
ATOM 924 N N . GLU A 1 123 ? 2.546 -15.574 18.258 1.00 38.31 123 GLU A N 1
ATOM 925 C CA . GLU A 1 123 ? 3.839 -15.347 18.932 1.00 38.31 123 GLU A CA 1
ATOM 926 C C . GLU A 1 123 ? 3.849 -13.990 19.648 1.00 38.31 123 GLU A C 1
ATOM 928 O O . GLU A 1 123 ? 4.297 -13.885 20.787 1.00 38.31 123 GLU A O 1
ATOM 933 N N . ALA A 1 124 ? 3.153 -13.004 19.075 1.00 34.19 124 ALA A N 1
ATOM 934 C CA . ALA A 1 124 ? 2.783 -11.767 19.753 1.00 34.19 124 ALA A CA 1
ATOM 935 C C . ALA A 1 124 ? 1.720 -11.948 20.876 1.00 34.19 124 ALA A C 1
ATOM 937 O O . ALA A 1 124 ? 1.372 -11.007 21.582 1.00 34.19 124 ALA A O 1
ATOM 938 N N . SER A 1 125 ? 1.180 -13.148 21.095 1.00 32.28 125 SER A N 1
ATOM 939 C CA . SER A 1 125 ? 0.153 -13.403 22.119 1.00 32.28 125 SER A CA 1
ATOM 940 C C . SER A 1 125 ? 0.749 -13.874 23.456 1.00 32.28 125 SER A C 1
ATOM 942 O O . SER A 1 125 ? 0.142 -13.667 24.501 1.00 32.28 125 SER A O 1
ATOM 944 N N . LYS A 1 126 ? 1.980 -14.409 23.487 1.00 31.67 126 LYS A N 1
ATOM 945 C CA . LYS A 1 126 ? 2.613 -14.923 24.727 1.00 31.67 126 LYS A CA 1
ATOM 946 C C . LYS A 1 126 ? 3.326 -13.867 25.598 1.00 31.67 126 LYS A C 1
ATOM 948 O O . LYS A 1 126 ? 4.049 -14.218 26.520 1.00 31.67 126 LYS A O 1
ATOM 953 N N . GLY A 1 127 ? 3.079 -12.581 25.354 1.00 30.00 127 GLY A N 1
ATOM 954 C CA . GLY A 1 127 ? 3.679 -11.463 26.108 1.00 30.00 127 GLY A CA 1
ATOM 955 C C . GLY A 1 127 ? 3.541 -10.100 25.421 1.00 30.00 127 GLY A C 1
ATOM 956 O O . GLY A 1 127 ? 3.772 -9.060 26.027 1.00 30.00 127 GLY A O 1
ATOM 957 N N . PHE A 1 128 ? 3.100 -10.099 24.161 1.00 30.34 128 PHE A N 1
ATOM 958 C CA . PHE A 1 128 ? 3.069 -8.936 23.273 1.00 30.34 128 PHE A CA 1
ATOM 959 C C . PHE A 1 128 ? 1.639 -8.390 23.033 1.00 30.34 128 PHE A C 1
ATOM 961 O O . PHE A 1 128 ? 1.442 -7.465 22.241 1.00 30.34 128 PHE A O 1
ATOM 968 N N . HIS A 1 129 ? 0.627 -8.919 23.738 1.00 31.70 129 HIS A N 1
ATOM 969 C CA . HIS A 1 129 ? -0.785 -8.530 23.579 1.00 31.70 129 HIS A CA 1
ATOM 970 C C . HIS A 1 129 ? -1.044 -7.041 23.867 1.00 31.70 129 HIS A C 1
ATOM 972 O O . HIS A 1 129 ? -2.049 -6.495 23.413 1.00 31.70 129 HIS A O 1
ATOM 978 N N . GLN A 1 130 ? -0.130 -6.370 24.574 1.00 31.33 130 GLN A N 1
ATOM 979 C CA . GLN A 1 130 ? -0.355 -5.030 25.110 1.00 31.33 130 GLN A CA 1
ATOM 980 C C . GLN A 1 130 ? 0.450 -3.909 24.442 1.00 31.33 130 GLN A C 1
ATOM 982 O O . GLN A 1 130 ? 0.214 -2.753 24.767 1.00 31.33 130 GLN A O 1
ATOM 987 N N . GLU A 1 131 ? 1.348 -4.197 23.492 1.00 30.45 131 GLU A N 1
ATOM 988 C CA . GLU A 1 131 ? 2.060 -3.133 22.755 1.00 30.45 131 GLU A CA 1
ATOM 989 C C . GLU A 1 131 ? 1.738 -3.140 21.258 1.00 30.45 131 GLU A C 1
ATOM 991 O O . GLU A 1 131 ? 1.312 -2.109 20.746 1.00 30.45 131 GLU A O 1
ATOM 996 N N . LEU A 1 132 ? 1.783 -4.282 20.551 1.00 29.95 132 LEU A N 1
ATOM 997 C CA . LEU A 1 132 ? 1.446 -4.269 19.113 1.00 29.95 132 LEU A CA 1
ATOM 998 C C . LEU A 1 132 ? -0.033 -3.946 18.876 1.00 29.95 132 LEU A C 1
ATOM 1000 O O . LEU A 1 132 ? -0.346 -3.271 17.912 1.00 29.95 132 LEU A O 1
ATOM 1004 N N . PHE A 1 133 ? -0.938 -4.412 19.747 1.00 30.17 133 PHE A N 1
ATOM 1005 C CA . PHE A 1 133 ? -2.381 -4.171 19.621 1.00 30.17 133 PHE A CA 1
ATOM 1006 C C . PHE A 1 133 ? -2.833 -2.844 20.242 1.00 30.17 133 PHE A C 1
ATOM 1008 O O . PHE A 1 133 ? -3.896 -2.350 19.877 1.00 30.17 133 PHE A O 1
ATOM 1015 N N . PHE A 1 134 ? -2.093 -2.265 21.191 1.00 30.09 134 PHE A N 1
ATOM 1016 C CA . PHE A 1 134 ? -2.539 -1.108 21.990 1.00 30.09 134 PHE A CA 1
ATOM 1017 C C . PHE A 1 134 ? -1.803 0.195 21.678 1.00 30.09 134 PHE A C 1
ATOM 1019 O O . PHE A 1 134 ? -2.257 1.256 22.095 1.00 30.09 134 PHE A O 1
ATOM 1026 N N . GLN A 1 135 ? -0.744 0.144 20.876 1.00 29.27 135 GLN A N 1
ATOM 1027 C CA . GLN A 1 135 ? 0.006 1.318 20.439 1.00 29.27 135 GLN A CA 1
ATOM 1028 C C . GLN A 1 135 ? -0.402 1.746 19.028 1.00 29.27 135 GLN A C 1
ATOM 1030 O O . GLN A 1 135 ? 0.442 2.141 18.236 1.00 29.27 135 GLN A O 1
ATOM 1035 N N . PHE A 1 136 ? -1.709 1.673 18.747 1.00 31.34 136 PHE A N 1
ATOM 1036 C CA . PHE A 1 136 ? -2.369 2.319 17.611 1.00 31.34 136 PHE A CA 1
ATOM 1037 C C . PHE A 1 136 ? -3.064 3.597 18.095 1.00 31.34 136 PHE A C 1
ATOM 1039 O O . PHE A 1 136 ? -4.292 3.611 18.251 1.00 31.34 136 PHE A O 1
ATOM 1046 N N . PRO A 1 137 ? -2.329 4.671 18.424 1.00 27.75 137 PRO A N 1
ATOM 1047 C CA . PRO A 1 137 ? -2.958 5.964 18.519 1.00 27.75 137 PRO A CA 1
ATOM 1048 C C . PRO A 1 137 ? -3.468 6.353 17.132 1.00 27.75 137 PRO A C 1
ATOM 1050 O O . PRO A 1 137 ? -2.700 6.540 16.197 1.00 27.75 137 PRO A O 1
ATOM 1053 N N . VAL A 1 138 ? -4.786 6.447 17.007 1.00 30.06 138 VAL A N 1
ATOM 1054 C CA . VAL A 1 138 ? -5.461 6.965 15.818 1.00 30.06 138 VAL A CA 1
ATOM 1055 C C . VAL A 1 138 ? -4.920 8.371 15.532 1.00 30.06 138 VAL A C 1
ATOM 1057 O O . VAL A 1 138 ? -5.086 9.282 16.350 1.00 30.06 138 VAL A O 1
ATOM 1060 N N . GLY A 1 139 ? -4.267 8.529 14.382 1.00 34.00 139 GLY A N 1
ATOM 1061 C CA . GLY A 1 139 ? -3.803 9.800 13.846 1.00 34.00 139 GLY A CA 1
ATOM 1062 C C . GLY A 1 139 ? -2.336 10.149 14.107 1.00 34.00 139 GLY A C 1
ATOM 1063 O O . GLY A 1 139 ? -1.695 9.731 15.060 1.00 34.00 139 GLY A O 1
ATOM 1064 N N . ILE A 1 140 ? -1.843 11.050 13.265 1.00 33.53 140 ILE A N 1
ATOM 1065 C CA . ILE A 1 140 ? -0.518 11.698 13.268 1.00 33.53 140 ILE A CA 1
ATOM 1066 C C . ILE A 1 140 ? -0.202 12.432 14.598 1.00 33.53 140 ILE A C 1
ATOM 1068 O O . ILE A 1 140 ? 0.927 12.838 14.863 1.00 33.53 140 ILE A O 1
ATOM 1072 N N . PHE A 1 141 ? -1.194 12.570 15.477 1.00 30.53 141 PHE A N 1
ATOM 1073 C CA . PHE A 1 141 ? -1.149 13.375 16.692 1.00 30.53 141 PHE A CA 1
ATOM 1074 C C . PHE A 1 141 ? -0.585 12.685 17.949 1.00 30.53 141 PHE A C 1
ATOM 1076 O O . PHE A 1 141 ? 0.107 13.363 18.709 1.00 30.53 141 PHE A O 1
ATOM 1083 N N . PRO A 1 142 ? -0.836 11.391 18.245 1.00 29.53 142 PRO A N 1
ATOM 1084 C CA . PRO A 1 142 ? -0.375 10.816 19.508 1.00 29.53 142 PRO A CA 1
ATOM 1085 C C . PRO A 1 142 ? 0.926 10.004 19.402 1.00 29.53 142 PRO A C 1
ATOM 1087 O O . PRO A 1 142 ? 1.411 9.536 20.432 1.00 29.53 142 PRO A O 1
ATOM 1090 N N . VAL A 1 143 ? 1.549 9.910 18.217 1.00 30.44 143 VAL A N 1
ATOM 1091 C CA . VAL A 1 143 ? 2.875 9.279 18.005 1.00 30.44 143 VAL A CA 1
ATOM 1092 C C . VAL A 1 143 ? 3.933 9.840 18.965 1.00 30.44 143 VAL A C 1
ATOM 1094 O O . VAL A 1 143 ? 4.774 9.110 19.484 1.00 30.44 143 VAL A O 1
ATOM 1097 N N . VAL A 1 144 ? 3.857 11.138 19.266 1.00 31.09 144 VAL A N 1
ATOM 1098 C CA . VAL A 1 144 ? 4.784 11.822 20.183 1.00 31.09 144 VAL A CA 1
ATOM 1099 C C . VAL A 1 144 ? 4.391 11.635 21.658 1.00 31.09 144 VAL A C 1
ATOM 1101 O O . VAL A 1 144 ? 5.221 11.758 22.556 1.00 31.09 144 VAL A O 1
ATOM 1104 N N . LEU A 1 145 ? 3.143 11.265 21.950 1.00 28.47 145 LEU A N 1
ATOM 1105 C CA . LEU A 1 145 ? 2.594 11.267 23.311 1.00 28.47 145 LEU A CA 1
ATOM 1106 C C . LEU A 1 145 ? 2.705 9.949 24.071 1.00 28.47 145 LEU A C 1
ATOM 1108 O O . LEU A 1 145 ? 2.410 9.926 25.270 1.00 28.47 145 LEU A O 1
ATOM 1112 N N . HIS A 1 146 ? 3.220 8.884 23.450 1.00 28.52 146 HIS A N 1
ATOM 1113 C CA . HIS A 1 146 ? 3.679 7.732 24.231 1.00 28.52 146 HIS A CA 1
ATOM 1114 C C . HIS A 1 146 ? 4.973 8.030 25.020 1.00 28.52 146 HIS A C 1
ATOM 1116 O O . HIS A 1 146 ? 5.306 7.307 25.961 1.00 28.52 146 HIS A O 1
ATOM 1122 N N . SER A 1 147 ? 5.639 9.154 24.724 1.00 28.52 147 SER A N 1
ATOM 1123 C CA . SER A 1 147 ? 6.670 9.777 25.555 1.00 28.52 147 SER A CA 1
ATOM 1124 C C . SER A 1 147 ? 6.038 10.846 26.456 1.00 28.52 147 SER A C 1
ATOM 1126 O O . SER A 1 147 ? 6.087 12.049 26.188 1.00 28.52 147 SER A O 1
ATOM 1128 N N . LYS A 1 148 ? 5.391 10.430 27.554 1.00 30.84 148 LYS A N 1
ATOM 1129 C CA . LYS A 1 148 ? 4.948 11.391 28.576 1.00 30.84 148 LYS A CA 1
ATOM 1130 C C . LYS A 1 148 ? 6.171 12.089 29.183 1.00 30.84 148 LYS A C 1
ATOM 1132 O O . LYS A 1 148 ? 6.877 11.477 29.987 1.00 30.84 148 LYS A O 1
ATOM 1137 N N . ARG A 1 149 ? 6.267 13.395 28.878 1.00 30.59 149 ARG A N 1
ATOM 1138 C CA . ARG A 1 149 ? 7.344 14.363 29.186 1.00 30.59 149 ARG A CA 1
ATOM 1139 C C . ARG A 1 149 ? 8.528 14.107 28.233 1.00 30.59 149 ARG A C 1
ATOM 1141 O O . ARG A 1 149 ? 9.084 13.027 28.294 1.00 30.59 149 ARG A O 1
ATOM 1148 N N . GLY A 1 150 ? 8.904 14.983 27.298 1.00 28.84 150 GLY A N 1
ATOM 1149 C CA . GLY A 1 150 ? 8.690 16.425 27.188 1.00 28.84 150 GLY A CA 1
ATOM 1150 C C . GLY A 1 150 ? 9.363 17.058 25.951 1.00 28.84 150 GLY A C 1
ATOM 1151 O O . GLY A 1 150 ? 9.853 16.369 25.063 1.00 28.84 150 GLY A O 1
ATOM 1152 N N . LEU A 1 151 ? 9.283 18.390 25.938 1.00 25.48 151 LEU A N 1
ATOM 1153 C CA . LEU A 1 151 ? 9.624 19.386 24.913 1.00 25.48 151 LEU A CA 1
ATOM 1154 C C . LEU A 1 151 ? 11.077 19.361 24.412 1.00 25.48 151 LEU A C 1
ATOM 1156 O O . LEU A 1 151 ? 11.998 19.354 25.223 1.00 25.48 151 LEU A O 1
ATOM 1160 N N . TRP A 1 152 ? 11.248 19.593 23.107 1.00 24.44 152 TRP A N 1
ATOM 1161 C CA . TRP A 1 152 ? 12.346 20.413 22.590 1.00 24.44 152 TRP A CA 1
ATOM 1162 C C . TRP A 1 152 ? 11.754 21.636 21.884 1.00 24.44 152 TRP A C 1
ATOM 1164 O O . TRP A 1 152 ? 10.991 21.509 20.930 1.00 24.44 152 TRP A O 1
ATOM 1174 N N . PHE A 1 153 ? 12.061 22.815 22.424 1.00 22.91 153 PHE A N 1
ATOM 1175 C CA . PHE A 1 153 ? 11.782 24.119 21.829 1.00 22.91 153 PHE A CA 1
ATOM 1176 C C . PHE A 1 153 ? 12.903 24.444 20.842 1.00 22.91 153 PHE A C 1
ATOM 1178 O O . PHE A 1 153 ? 14.057 24.511 21.254 1.00 22.91 153 PHE A O 1
ATOM 1185 N N . LEU A 1 154 ? 12.561 24.723 19.587 1.00 22.50 154 LEU A N 1
ATOM 1186 C CA . LEU A 1 154 ? 13.324 25.643 18.748 1.00 22.50 154 LEU A CA 1
ATOM 1187 C C . LEU A 1 154 ? 12.324 26.599 18.086 1.00 22.50 154 LEU A C 1
ATOM 1189 O O . LEU A 1 154 ? 11.262 26.200 17.614 1.00 22.50 154 LEU A O 1
ATOM 1193 N N . THR A 1 155 ? 12.640 27.879 18.208 1.00 22.44 155 THR A N 1
ATOM 1194 C CA . THR A 1 155 ? 11.825 29.075 17.984 1.00 22.44 155 THR A CA 1
ATOM 1195 C C . THR A 1 155 ? 11.319 29.192 16.537 1.00 22.44 155 THR A C 1
ATOM 1197 O O . THR A 1 155 ? 12.028 28.877 15.588 1.00 22.44 155 THR A O 1
ATOM 1200 N N . VAL A 1 156 ? 10.059 29.622 16.377 1.00 29.89 156 VAL A N 1
ATOM 1201 C CA . VAL A 1 156 ? 9.187 29.287 15.230 1.00 29.89 156 VAL A CA 1
ATOM 1202 C C . VAL A 1 156 ? 9.049 30.365 14.136 1.00 29.89 156 VAL A C 1
ATOM 1204 O O . VAL A 1 156 ? 8.426 30.075 13.123 1.00 29.89 156 VAL A O 1
ATOM 1207 N N . SER A 1 157 ? 9.624 31.569 14.219 1.00 23.92 157 SER A N 1
ATOM 1208 C CA . SER A 1 157 ? 9.296 32.606 13.209 1.00 23.92 157 SER A CA 1
ATOM 1209 C C . SER A 1 157 ? 10.311 32.840 12.079 1.00 23.92 157 SER A C 1
ATOM 1211 O O . SER A 1 157 ? 9.881 33.312 11.034 1.00 23.92 157 SER A O 1
ATOM 1213 N N . ASP A 1 158 ? 11.589 32.454 12.199 1.00 23.61 158 ASP A N 1
ATOM 1214 C CA . ASP A 1 158 ? 12.623 32.803 11.190 1.00 23.61 158 ASP A CA 1
ATOM 1215 C C . ASP A 1 158 ? 13.090 31.650 10.278 1.00 23.61 158 ASP A C 1
ATOM 1217 O O . ASP A 1 158 ? 13.843 31.848 9.324 1.00 23.61 158 ASP A O 1
ATOM 1221 N N . PHE A 1 159 ? 12.619 30.420 10.504 1.00 26.47 159 PHE A N 1
ATOM 1222 C CA . PHE A 1 159 ? 13.120 29.257 9.756 1.00 26.47 159 PHE A CA 1
ATOM 1223 C C . PHE A 1 159 ? 12.494 29.073 8.365 1.00 26.47 159 PHE A C 1
ATOM 1225 O O . PHE A 1 159 ? 13.046 28.348 7.541 1.00 26.47 159 PHE A O 1
ATOM 1232 N N . ARG A 1 160 ? 11.357 29.718 8.057 1.00 28.84 160 ARG A N 1
ATOM 1233 C CA . ARG A 1 160 ? 10.712 29.599 6.731 1.00 28.84 160 ARG A CA 1
ATOM 1234 C C . ARG A 1 160 ? 11.458 30.397 5.653 1.00 28.84 160 ARG A C 1
ATOM 1236 O O . ARG A 1 160 ? 11.479 29.971 4.501 1.00 28.84 160 ARG A O 1
ATOM 1243 N N . THR A 1 161 ? 12.073 31.514 6.029 1.00 25.89 161 THR A N 1
ATOM 1244 C CA . THR A 1 161 ? 12.979 32.312 5.190 1.00 25.89 161 THR A CA 1
ATOM 1245 C C . THR A 1 161 ? 14.377 31.702 5.188 1.00 25.89 161 THR A C 1
ATOM 1247 O O . THR A 1 161 ? 14.887 31.402 4.115 1.00 25.89 161 THR A O 1
ATOM 1250 N N . SER A 1 162 ? 14.926 31.355 6.358 1.00 25.31 162 SER A N 1
ATOM 1251 C CA . SER A 1 162 ? 16.273 30.773 6.457 1.00 25.31 162 SER A CA 1
ATOM 1252 C C . SER A 1 162 ? 16.395 29.377 5.824 1.00 25.31 162 SER A C 1
ATOM 1254 O O . SER A 1 162 ? 17.419 29.072 5.229 1.00 25.31 162 SER A O 1
ATOM 1256 N N . SER A 1 163 ? 15.349 28.536 5.845 1.00 29.52 163 SER A N 1
ATOM 1257 C CA . SER A 1 163 ? 15.367 27.234 5.156 1.00 29.52 163 SER A CA 1
ATOM 1258 C C . SER A 1 163 ? 15.269 27.361 3.640 1.00 29.52 163 SER A C 1
ATOM 1260 O O . SER A 1 163 ? 15.806 26.498 2.962 1.00 29.52 163 SER A O 1
ATOM 1262 N N . LYS A 1 164 ? 14.595 28.384 3.096 1.00 30.61 164 LYS A N 1
ATOM 1263 C CA . LYS A 1 164 ? 14.599 28.626 1.644 1.00 30.61 164 LYS A CA 1
ATOM 1264 C C . LYS A 1 164 ? 15.955 29.150 1.194 1.00 30.61 164 LYS A C 1
ATOM 1266 O O . LYS A 1 164 ? 16.504 28.627 0.239 1.00 30.6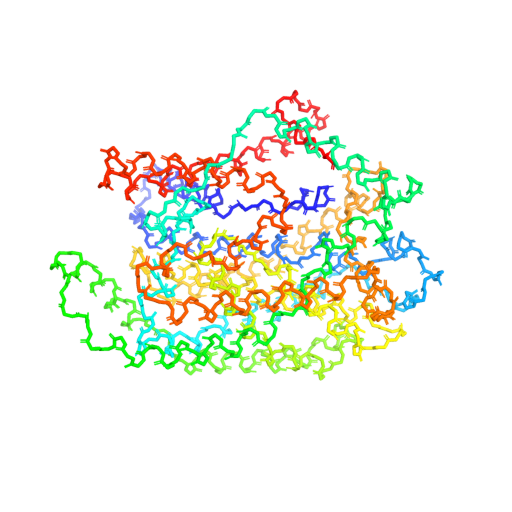1 164 LYS A O 1
ATOM 1271 N N . GLU A 1 165 ? 16.521 30.082 1.954 1.00 28.89 165 GLU A N 1
ATOM 1272 C CA . GLU A 1 165 ? 17.843 30.652 1.697 1.00 28.89 165 GLU A CA 1
ATOM 1273 C C . GLU A 1 165 ? 18.971 29.625 1.896 1.00 28.89 165 GLU A C 1
ATOM 1275 O O . GLU A 1 165 ? 19.951 29.635 1.161 1.00 28.89 165 GLU A O 1
ATOM 1280 N N . ALA A 1 166 ? 18.835 28.701 2.855 1.00 29.30 166 ALA A N 1
ATOM 1281 C CA . ALA A 1 166 ? 19.779 27.607 3.071 1.00 29.30 166 ALA A CA 1
ATOM 1282 C C . ALA A 1 166 ? 19.642 26.497 2.022 1.00 29.30 166 ALA A C 1
ATOM 1284 O O . ALA A 1 166 ? 20.659 25.936 1.642 1.00 29.30 166 ALA A O 1
ATOM 1285 N N . ASP A 1 167 ? 18.433 26.190 1.537 1.00 32.25 167 ASP A N 1
ATOM 1286 C CA . ASP A 1 167 ? 18.198 25.201 0.470 1.00 32.25 167 ASP A CA 1
ATOM 1287 C C . ASP A 1 167 ? 18.576 25.774 -0.915 1.00 32.25 167 ASP A C 1
ATOM 1289 O O . ASP A 1 167 ? 19.068 25.036 -1.762 1.00 32.25 167 ASP A O 1
ATOM 1293 N N . GLU A 1 168 ? 18.457 27.093 -1.136 1.00 34.88 168 GLU A N 1
ATOM 1294 C CA . GLU A 1 168 ? 19.048 27.806 -2.288 1.00 34.88 168 GLU A CA 1
ATOM 1295 C C . GLU A 1 168 ? 20.576 27.879 -2.203 1.00 34.88 168 GLU A C 1
ATOM 1297 O O . GLU A 1 168 ? 21.247 27.528 -3.170 1.00 34.88 168 GLU A O 1
ATOM 1302 N N . LYS A 1 169 ? 21.148 28.222 -1.041 1.00 33.19 169 LYS A N 1
ATOM 1303 C CA . LYS A 1 169 ? 22.610 28.217 -0.855 1.00 33.19 169 LYS A CA 1
ATOM 1304 C C . LYS A 1 169 ? 23.206 26.807 -0.925 1.00 33.19 169 LYS A C 1
ATOM 1306 O O . LYS A 1 169 ? 24.294 26.643 -1.459 1.00 33.19 169 LYS A O 1
ATOM 1311 N N . LEU A 1 170 ? 22.515 25.763 -0.454 1.00 30.66 170 LEU A N 1
ATOM 1312 C CA . LEU A 1 170 ? 22.948 24.365 -0.639 1.00 30.66 170 LEU A CA 1
ATOM 1313 C C . LEU A 1 170 ? 22.826 23.905 -2.095 1.00 30.66 170 LEU A C 1
ATOM 1315 O O . LEU A 1 170 ? 23.650 23.103 -2.535 1.00 30.66 170 LEU A O 1
ATOM 1319 N N . LYS A 1 171 ? 21.835 24.411 -2.843 1.00 34.19 171 LYS A N 1
ATOM 1320 C CA . LYS A 1 171 ? 21.761 24.218 -4.295 1.00 34.19 171 LYS A CA 1
ATOM 1321 C C . LYS A 1 171 ? 22.959 24.872 -4.986 1.00 34.19 171 LYS A C 1
ATOM 1323 O O . LYS A 1 171 ? 23.615 24.172 -5.740 1.00 34.19 171 LYS A O 1
ATOM 1328 N N . GLU A 1 172 ? 23.313 26.118 -4.662 1.00 34.88 172 GLU A N 1
ATOM 1329 C CA . GLU A 1 172 ? 24.481 26.813 -5.241 1.00 34.88 172 GLU A CA 1
ATOM 1330 C C . GLU A 1 172 ? 25.839 26.202 -4.852 1.00 34.88 172 GLU A C 1
ATOM 1332 O O . GLU A 1 172 ? 26.765 26.211 -5.659 1.00 34.88 172 GLU A O 1
ATOM 1337 N N . ILE A 1 173 ? 25.982 25.664 -3.635 1.00 37.88 173 ILE A N 1
ATOM 1338 C CA . ILE A 1 173 ? 27.276 25.175 -3.121 1.00 37.88 173 ILE A CA 1
ATOM 1339 C C . ILE A 1 173 ? 27.555 23.709 -3.510 1.00 37.88 173 ILE A C 1
ATOM 1341 O O . ILE A 1 173 ? 28.718 23.313 -3.583 1.00 37.88 173 ILE A O 1
ATOM 1345 N N . VAL A 1 174 ? 26.524 22.884 -3.754 1.00 35.34 174 VAL A N 1
ATOM 1346 C CA . VAL A 1 174 ? 26.683 21.418 -3.904 1.00 35.34 174 VAL A CA 1
ATOM 1347 C C . VAL A 1 174 ? 26.201 20.873 -5.261 1.00 35.34 174 VAL A C 1
ATOM 1349 O O . VAL A 1 174 ? 26.596 19.767 -5.632 1.00 35.34 174 VAL A O 1
ATOM 1352 N N . PHE A 1 175 ? 25.404 21.612 -6.048 1.00 37.50 175 PHE A N 1
ATOM 1353 C CA . PHE A 1 175 ? 24.815 21.086 -7.289 1.00 37.50 175 PHE A CA 1
ATOM 1354 C C . PHE A 1 175 ? 24.827 22.118 -8.437 1.00 37.50 175 PHE A C 1
ATOM 1356 O O . PHE A 1 175 ? 24.366 23.238 -8.252 1.00 37.50 175 PHE A O 1
ATOM 1363 N N . PRO A 1 176 ? 25.291 21.779 -9.655 1.00 36.69 176 PRO A N 1
ATOM 1364 C CA . PRO A 1 176 ? 25.184 22.699 -10.786 1.00 36.69 176 PRO A CA 1
ATOM 1365 C C . PRO A 1 176 ? 23.707 22.946 -11.141 1.00 36.69 176 PRO A C 1
ATOM 1367 O O . PRO A 1 176 ? 22.909 22.006 -11.191 1.00 36.69 176 PRO A O 1
ATOM 1370 N N . ALA A 1 177 ? 23.351 24.211 -11.381 1.00 39.31 177 ALA A N 1
ATOM 1371 C CA . ALA A 1 177 ? 21.974 24.690 -11.553 1.00 39.31 177 ALA A CA 1
ATOM 1372 C C . ALA A 1 177 ? 21.238 24.123 -12.789 1.00 39.31 177 ALA A C 1
ATOM 1374 O O . ALA A 1 177 ? 20.013 24.189 -12.852 1.00 39.31 177 ALA A O 1
ATOM 1375 N N . ASP A 1 178 ? 21.960 23.503 -13.728 1.00 44.88 178 ASP A N 1
ATOM 1376 C CA . ASP A 1 178 ? 21.445 23.100 -15.047 1.00 44.88 178 ASP A CA 1
ATOM 1377 C C . ASP A 1 178 ? 20.990 21.628 -15.138 1.00 44.88 178 ASP A C 1
ATOM 1379 O O . ASP A 1 178 ? 20.836 21.076 -16.231 1.00 44.88 178 ASP A O 1
ATOM 1383 N N . ILE A 1 179 ? 20.800 20.934 -14.010 1.00 46.75 179 ILE A N 1
ATOM 1384 C CA . ILE A 1 179 ? 20.401 19.519 -14.029 1.00 46.75 179 ILE A CA 1
ATOM 1385 C C . ILE A 1 179 ? 18.873 19.402 -14.226 1.00 46.75 179 ILE A C 1
ATOM 1387 O O . ILE A 1 179 ? 18.122 19.900 -13.387 1.00 46.75 179 ILE A O 1
ATOM 1391 N N . PRO A 1 180 ? 18.382 18.676 -15.254 1.00 44.19 180 PRO A N 1
ATOM 1392 C CA . PRO A 1 180 ? 16.947 18.471 -15.471 1.00 44.19 180 PRO A CA 1
ATOM 1393 C C . PRO A 1 180 ? 16.256 17.841 -14.250 1.00 44.19 180 PRO A C 1
ATOM 1395 O O . PRO A 1 180 ? 16.795 16.903 -13.663 1.00 44.19 180 PRO A O 1
ATOM 1398 N N . GLU A 1 181 ? 15.030 18.263 -13.910 1.00 39.81 181 GLU A N 1
ATOM 1399 C CA . GLU A 1 181 ? 14.235 17.688 -12.799 1.00 39.81 181 GLU A CA 1
ATOM 1400 C C . GLU A 1 181 ? 13.994 16.169 -12.932 1.00 39.81 181 GLU A C 1
ATOM 1402 O O . GLU A 1 181 ? 13.775 15.472 -11.939 1.00 39.81 181 GLU A O 1
ATOM 1407 N N . SER A 1 182 ? 14.082 15.636 -14.154 1.00 39.09 182 SER A N 1
ATOM 1408 C CA . SER A 1 182 ? 14.007 14.205 -14.472 1.00 39.09 182 SER A CA 1
ATOM 1409 C C . SER A 1 182 ? 15.265 13.410 -14.085 1.00 39.09 182 SER A C 1
ATOM 1411 O O . SER A 1 182 ? 15.233 12.176 -14.045 1.00 39.09 182 SER A O 1
ATOM 1413 N N . SER A 1 183 ? 16.373 14.091 -13.783 1.00 39.53 183 SER A N 1
ATOM 1414 C CA . SER A 1 183 ? 17.666 13.488 -13.471 1.00 39.53 183 SER A CA 1
ATOM 1415 C C . SER A 1 183 ? 17.801 13.172 -11.980 1.00 39.53 183 SER A C 1
ATOM 1417 O O . SER A 1 183 ? 17.739 14.038 -11.104 1.00 39.53 183 SER A O 1
ATOM 1419 N N . MET A 1 184 ? 18.077 11.902 -11.680 1.00 46.94 184 MET A N 1
ATOM 1420 C CA . MET A 1 184 ? 18.309 11.401 -10.318 1.00 46.94 184 MET A CA 1
ATOM 1421 C C . MET A 1 184 ? 19.683 11.767 -9.728 1.00 46.94 184 MET A C 1
ATOM 1423 O O . MET A 1 184 ? 20.017 11.311 -8.638 1.00 46.94 184 MET A O 1
ATOM 1427 N N . LYS A 1 185 ? 20.467 12.614 -10.408 1.00 37.72 185 LYS A N 1
ATOM 1428 C CA . LYS A 1 185 ? 21.729 13.170 -9.885 1.00 37.72 185 LYS A CA 1
ATOM 1429 C C . LYS A 1 185 ? 21.531 14.366 -8.933 1.00 37.72 185 LYS A C 1
ATOM 1431 O O . LYS A 1 185 ? 22.498 14.813 -8.329 1.00 37.72 185 LYS A O 1
ATOM 1436 N N . SER A 1 186 ? 20.303 14.875 -8.792 1.00 44.38 186 SER A N 1
ATOM 1437 C CA . SER A 1 186 ? 19.942 15.974 -7.879 1.00 44.38 186 SER A CA 1
ATOM 1438 C C . SER A 1 186 ? 19.592 15.483 -6.458 1.00 44.38 186 SER A C 1
ATOM 1440 O O . SER A 1 186 ? 19.539 14.278 -6.198 1.00 44.38 186 SER A O 1
ATOM 1442 N N . LEU A 1 187 ? 19.284 16.407 -5.531 1.00 38.88 187 LEU A N 1
ATOM 1443 C CA . LEU A 1 187 ? 18.861 16.139 -4.138 1.00 38.88 187 LEU A CA 1
ATOM 1444 C C . LEU A 1 187 ? 17.754 15.064 -4.018 1.00 38.88 187 LEU A C 1
ATOM 1446 O O . LEU A 1 187 ? 17.660 14.353 -3.014 1.00 38.88 187 LEU A O 1
ATOM 1450 N N . ASN A 1 188 ? 16.933 14.907 -5.059 1.00 39.03 188 ASN A N 1
ATOM 1451 C CA . ASN A 1 188 ? 15.912 13.869 -5.130 1.00 39.03 188 ASN A CA 1
ATOM 1452 C C . ASN A 1 188 ? 16.517 12.455 -5.080 1.00 39.03 188 ASN A C 1
ATOM 1454 O O . ASN A 1 188 ? 16.037 11.635 -4.299 1.00 39.03 188 ASN A O 1
ATOM 1458 N N . GLY A 1 189 ? 17.608 12.171 -5.803 1.00 41.41 189 GLY A N 1
ATOM 1459 C CA . GLY A 1 189 ? 18.275 10.859 -5.782 1.00 41.41 189 GLY A CA 1
ATOM 1460 C C . GLY A 1 189 ? 18.730 10.443 -4.379 1.00 41.41 189 GLY A C 1
ATOM 1461 O O . GLY A 1 189 ? 18.490 9.312 -3.953 1.00 41.41 189 GLY A O 1
ATOM 1462 N N . TYR A 1 190 ? 19.270 11.392 -3.609 1.00 39.16 190 TYR A N 1
ATOM 1463 C CA . TYR A 1 190 ? 19.690 11.186 -2.219 1.00 39.16 190 TYR A CA 1
ATOM 1464 C C . TYR A 1 190 ? 18.523 10.906 -1.262 1.00 39.16 190 TYR A C 1
ATOM 1466 O O . TYR A 1 190 ? 18.610 9.992 -0.439 1.00 39.16 190 TYR A O 1
ATOM 1474 N N . LYS A 1 191 ? 17.400 11.630 -1.396 1.00 40.97 191 LYS A N 1
ATOM 1475 C CA . LYS A 1 191 ? 16.163 11.364 -0.629 1.00 40.97 191 LYS A CA 1
ATOM 1476 C C . LYS A 1 191 ? 15.583 9.975 -0.923 1.00 40.97 191 LYS A C 1
ATOM 1478 O O . LYS A 1 191 ? 14.914 9.383 -0.074 1.00 40.97 191 LYS A O 1
ATOM 1483 N N . TYR A 1 192 ? 15.794 9.453 -2.134 1.00 42.81 192 TYR A N 1
ATOM 1484 C CA . TYR A 1 192 ? 15.257 8.157 -2.544 1.00 42.81 192 TYR A CA 1
ATOM 1485 C C . TYR A 1 192 ? 16.093 6.964 -2.082 1.00 42.81 192 TYR A C 1
ATOM 1487 O O . TYR A 1 192 ? 15.505 5.911 -1.822 1.00 42.81 192 TYR A O 1
ATOM 1495 N N . LEU A 1 193 ? 17.410 7.130 -1.951 1.00 35.81 193 LEU A N 1
ATOM 1496 C CA . LEU A 1 193 ? 18.350 6.039 -1.709 1.00 35.81 193 LEU A CA 1
ATOM 1497 C C . LEU A 1 193 ? 18.863 5.905 -0.275 1.00 35.81 193 LEU A C 1
ATOM 1499 O O . LEU A 1 193 ? 19.299 4.810 0.062 1.00 35.81 193 LEU A O 1
ATOM 1503 N N . SER A 1 194 ? 18.695 6.905 0.602 1.00 34.72 194 SER A N 1
ATOM 1504 C CA . SER A 1 194 ? 18.964 6.820 2.058 1.00 34.72 194 SER A CA 1
ATOM 1505 C C . SER A 1 194 ? 18.152 5.740 2.818 1.00 34.72 194 SER A C 1
ATOM 1507 O O . SER A 1 194 ? 18.171 5.672 4.045 1.00 34.72 194 SER A O 1
ATOM 1509 N N . ARG A 1 195 ? 17.435 4.874 2.091 1.00 47.31 195 ARG A N 1
ATOM 1510 C CA . ARG A 1 195 ? 16.413 3.912 2.528 1.00 47.31 195 ARG A CA 1
ATOM 1511 C C . ARG A 1 195 ? 16.907 2.457 2.631 1.00 47.31 195 ARG A C 1
ATOM 1513 O O . ARG A 1 195 ? 16.076 1.553 2.672 1.00 47.31 195 ARG A O 1
ATOM 1520 N N . LEU A 1 196 ? 18.219 2.201 2.622 1.00 47.12 196 LEU A N 1
ATOM 1521 C CA . LEU A 1 196 ? 18.756 0.889 2.221 1.00 47.12 196 LEU A CA 1
ATOM 1522 C C . LEU A 1 196 ? 19.496 0.021 3.257 1.00 47.12 196 LEU A C 1
ATOM 1524 O O . LEU A 1 196 ? 20.208 -0.890 2.841 1.00 47.12 196 LEU A O 1
ATOM 1528 N N . PRO A 1 197 ? 19.272 0.129 4.581 1.00 42.38 197 PRO A N 1
ATOM 1529 C CA . PRO A 1 197 ? 19.327 -1.147 5.308 1.00 42.38 197 PRO A CA 1
ATOM 1530 C C . PRO A 1 197 ? 18.204 -1.269 6.336 1.00 42.38 197 PRO A C 1
ATOM 1532 O O . PRO A 1 197 ? 18.280 -0.765 7.442 1.00 42.38 197 PRO A O 1
ATOM 1535 N N . SER A 1 198 ? 17.126 -1.972 5.992 1.00 42.34 198 SER A N 1
ATOM 1536 C CA . SER A 1 198 ? 16.081 -2.359 6.962 1.00 42.34 198 SER A CA 1
ATOM 1537 C C . SER A 1 198 ? 16.209 -3.818 7.418 1.00 42.34 198 SER A C 1
ATOM 1539 O O . SER A 1 198 ? 15.523 -4.233 8.345 1.00 42.34 198 SER A O 1
ATOM 1541 N N . PHE A 1 199 ? 17.100 -4.598 6.794 1.00 39.62 199 PHE A N 1
ATOM 1542 C CA . PHE A 1 199 ? 17.174 -6.050 6.980 1.00 39.62 199 PHE A CA 1
ATOM 1543 C C . PHE A 1 199 ? 17.844 -6.488 8.292 1.00 39.62 199 PHE A C 1
ATOM 1545 O O . PHE A 1 199 ? 17.400 -7.457 8.900 1.00 39.62 199 PHE A O 1
ATOM 1552 N N . TRP A 1 200 ? 18.861 -5.765 8.773 1.00 33.97 200 TRP A N 1
ATOM 1553 C CA . TRP A 1 200 ? 19.670 -6.193 9.927 1.00 33.97 200 TRP A CA 1
ATOM 1554 C C . TRP A 1 200 ? 19.183 -5.637 11.285 1.00 33.97 200 TRP A C 1
ATOM 1556 O O . TRP A 1 200 ? 19.287 -6.331 12.293 1.00 33.97 200 TRP A O 1
ATOM 1566 N N . VAL A 1 201 ? 18.538 -4.457 11.320 1.00 40.81 201 VAL A N 1
ATOM 1567 C CA . VAL A 1 201 ? 17.822 -3.936 12.519 1.00 40.81 201 VAL A CA 1
ATOM 1568 C C . VAL A 1 201 ? 16.670 -4.867 12.928 1.00 40.81 201 VAL A C 1
ATOM 1570 O O . VAL A 1 201 ? 16.295 -4.947 14.096 1.00 40.81 201 VAL A O 1
ATOM 1573 N N . MET A 1 202 ? 16.109 -5.597 11.964 1.00 41.19 202 MET A N 1
ATOM 1574 C CA . MET A 1 202 ? 14.947 -6.464 12.143 1.00 41.19 202 MET A CA 1
ATOM 1575 C C . MET A 1 202 ? 15.272 -7.711 12.979 1.00 41.19 202 MET A C 1
ATOM 1577 O O . MET A 1 202 ? 14.521 -8.041 13.893 1.00 41.19 202 MET A O 1
ATOM 1581 N N . GLY A 1 203 ? 16.423 -8.349 12.738 1.00 37.25 203 GLY A N 1
ATOM 1582 C CA . GLY A 1 203 ? 16.869 -9.509 13.518 1.00 37.25 203 GLY A CA 1
ATOM 1583 C C . GLY A 1 203 ? 17.206 -9.152 14.967 1.00 37.25 203 GLY A C 1
ATOM 1584 O O . GLY A 1 203 ? 16.790 -9.852 15.888 1.00 37.25 203 GLY A O 1
ATOM 1585 N N . SER A 1 204 ? 17.884 -8.021 15.188 1.00 36.84 204 SER A N 1
ATOM 1586 C CA . SER A 1 204 ? 18.274 -7.582 16.533 1.00 36.84 204 SER A CA 1
ATOM 1587 C C . SER A 1 204 ? 17.092 -7.086 17.370 1.00 36.84 204 SER A C 1
ATOM 1589 O O . SER A 1 204 ? 17.053 -7.358 18.565 1.00 36.84 204 SER A O 1
ATOM 1591 N N . THR A 1 205 ? 16.088 -6.437 16.765 1.00 43.19 205 THR A N 1
ATOM 1592 C CA . THR A 1 205 ? 14.907 -5.938 17.500 1.00 43.19 205 THR A CA 1
ATOM 1593 C C . THR A 1 205 ? 13.936 -7.065 17.872 1.00 43.19 205 THR A C 1
ATOM 1595 O O . THR A 1 205 ? 13.356 -7.037 18.957 1.00 43.19 205 THR A O 1
ATOM 1598 N N . ILE A 1 206 ? 13.769 -8.076 17.008 1.00 44.31 206 ILE A N 1
ATOM 1599 C CA . ILE A 1 206 ? 12.943 -9.261 17.300 1.00 44.31 206 ILE A CA 1
ATOM 1600 C C . ILE A 1 206 ? 13.603 -10.106 18.396 1.00 44.31 206 ILE A C 1
ATOM 1602 O O . ILE A 1 206 ? 12.932 -10.505 19.345 1.00 44.31 206 ILE A O 1
ATOM 1606 N N . LEU A 1 207 ? 14.923 -10.304 18.317 1.00 37.28 207 LEU A N 1
ATOM 1607 C CA . LEU A 1 207 ? 15.682 -11.061 19.309 1.00 37.28 207 LEU A CA 1
ATOM 1608 C C . LEU A 1 207 ? 15.764 -10.322 20.661 1.00 37.28 207 LEU A C 1
ATOM 1610 O O . LEU A 1 207 ? 15.481 -10.922 21.694 1.00 37.28 207 LEU A O 1
ATOM 1614 N N . SER A 1 208 ? 16.043 -9.010 20.663 1.00 37.38 208 SER A N 1
ATOM 1615 C CA . SER A 1 208 ? 16.048 -8.163 21.874 1.00 37.38 208 SER A CA 1
ATOM 1616 C C . SER A 1 208 ? 14.686 -8.172 22.582 1.00 37.38 208 SER A C 1
ATOM 1618 O O . SER A 1 208 ? 14.603 -8.359 23.797 1.00 37.38 208 SER A O 1
ATOM 1620 N N . ARG A 1 209 ? 13.583 -8.066 21.824 1.00 40.88 209 ARG A N 1
ATOM 1621 C CA . ARG A 1 209 ? 12.226 -8.077 22.394 1.00 40.88 209 ARG A CA 1
ATOM 1622 C C . ARG A 1 209 ? 11.740 -9.463 22.809 1.00 40.88 209 ARG A C 1
ATOM 1624 O O . ARG A 1 209 ? 10.956 -9.539 23.752 1.00 40.88 209 ARG A O 1
ATOM 1631 N N . TYR A 1 210 ? 12.208 -10.537 22.173 1.00 40.53 210 TYR A N 1
ATOM 1632 C CA . TYR A 1 210 ? 11.977 -11.906 22.646 1.00 40.53 210 TYR A CA 1
ATOM 1633 C C . TYR A 1 210 ? 12.582 -12.105 24.047 1.00 40.53 210 TYR A C 1
ATOM 1635 O O . TYR A 1 210 ? 11.892 -12.579 24.949 1.00 40.53 210 TYR A O 1
ATOM 1643 N N . TYR A 1 211 ? 13.812 -11.624 24.277 1.00 36.62 211 TYR A N 1
ATOM 1644 C CA . TYR A 1 211 ? 14.450 -11.660 25.600 1.00 36.62 211 TYR A CA 1
ATOM 1645 C C . TYR A 1 211 ? 13.820 -10.676 26.612 1.00 36.62 211 TYR A C 1
ATOM 1647 O O . TYR A 1 211 ? 13.622 -11.033 27.773 1.00 36.62 211 TYR A O 1
ATOM 1655 N N . ALA A 1 212 ? 13.420 -9.467 26.198 1.00 35.88 212 ALA A N 1
ATOM 1656 C CA . ALA A 1 212 ? 12.760 -8.491 27.081 1.00 35.88 212 ALA A CA 1
ATOM 1657 C C . ALA A 1 212 ? 11.311 -8.876 27.462 1.00 35.88 212 ALA A C 1
ATOM 1659 O O . ALA A 1 212 ? 10.845 -8.561 28.556 1.00 35.88 212 ALA A O 1
ATOM 1660 N N . SER A 1 213 ? 10.598 -9.604 26.596 1.00 32.22 213 SER A N 1
ATOM 1661 C CA . SER A 1 213 ? 9.272 -10.171 26.891 1.00 32.22 213 SER A CA 1
ATOM 1662 C C . SER A 1 213 ? 9.320 -11.194 28.029 1.00 32.22 213 SER A C 1
ATOM 1664 O O . SER A 1 213 ? 8.324 -11.374 28.729 1.00 32.22 213 SER A O 1
ATOM 1666 N N . GLN A 1 214 ? 10.460 -11.859 28.228 1.00 31.53 214 GLN A N 1
ATOM 1667 C CA . GLN A 1 214 ? 10.631 -12.859 29.279 1.00 31.53 214 GLN A CA 1
ATOM 1668 C C . GLN A 1 214 ? 10.817 -12.222 30.669 1.00 31.53 214 GLN A C 1
ATOM 1670 O O . GLN A 1 214 ? 10.451 -12.833 31.670 1.00 31.53 214 GLN A O 1
ATOM 1675 N N . SER A 1 215 ? 11.298 -10.972 30.752 1.00 30.05 215 SER A N 1
ATOM 1676 C CA . SER A 1 215 ? 11.507 -10.262 32.027 1.00 30.05 215 SER A CA 1
ATOM 1677 C C . SER A 1 215 ? 10.285 -9.468 32.511 1.00 30.05 215 SER A C 1
ATOM 1679 O O . SER A 1 215 ? 10.141 -9.227 33.710 1.00 30.05 215 SER A O 1
ATOM 1681 N N . LEU A 1 216 ? 9.361 -9.094 31.614 1.00 31.00 216 LEU A N 1
ATOM 1682 C CA . LEU A 1 216 ? 8.164 -8.309 31.960 1.00 31.00 216 LEU A CA 1
ATOM 1683 C C . LEU A 1 216 ? 7.013 -9.142 32.560 1.00 31.00 216 LEU A C 1
ATOM 1685 O O . LEU A 1 216 ? 6.070 -8.577 33.116 1.00 31.00 216 LEU A O 1
ATOM 1689 N N . MET A 1 217 ? 7.099 -10.476 32.492 1.00 27.17 217 MET A N 1
ATOM 1690 C CA . MET A 1 217 ? 6.098 -11.404 33.041 1.00 27.17 217 MET A CA 1
ATOM 1691 C C . MET A 1 217 ? 5.997 -11.355 34.580 1.00 27.17 217 MET A C 1
ATOM 1693 O O . MET A 1 217 ? 5.061 -11.910 35.147 1.00 27.17 217 MET A O 1
ATOM 1697 N N . PHE A 1 218 ? 6.912 -10.652 35.260 1.00 31.09 218 PHE A N 1
ATOM 1698 C CA . PHE A 1 218 ? 6.988 -10.603 36.723 1.00 31.09 218 PHE A CA 1
ATOM 1699 C C . PHE A 1 218 ? 6.354 -9.351 37.365 1.00 31.09 218 PHE A C 1
ATOM 1701 O O . PHE A 1 218 ? 6.372 -9.218 38.584 1.00 31.09 218 PHE A O 1
ATOM 1708 N N . THR A 1 219 ? 5.813 -8.390 36.597 1.00 28.86 219 THR A N 1
ATOM 1709 C CA . THR A 1 219 ? 5.418 -7.075 37.169 1.00 28.86 219 THR A CA 1
ATOM 1710 C C . THR A 1 219 ? 4.079 -6.510 36.676 1.00 28.86 219 THR A C 1
ATOM 1712 O O . THR A 1 219 ? 3.893 -5.296 36.651 1.00 28.86 219 THR A O 1
ATOM 1715 N N . ALA A 1 220 ? 3.124 -7.360 36.290 1.00 29.64 220 ALA A N 1
ATOM 1716 C CA . ALA A 1 220 ? 1.791 -6.932 35.832 1.00 29.64 220 ALA A CA 1
ATOM 1717 C C . ALA A 1 220 ? 0.678 -7.109 36.889 1.00 29.64 220 ALA A C 1
ATOM 1719 O O . ALA A 1 220 ? -0.495 -7.258 36.549 1.00 29.64 220 ALA A O 1
ATOM 1720 N N . ALA A 1 221 ? 1.021 -7.075 38.179 1.00 30.84 221 ALA A N 1
ATOM 1721 C CA . ALA A 1 221 ? 0.049 -7.045 39.269 1.00 30.84 221 ALA A CA 1
ATOM 1722 C C . ALA A 1 221 ? -0.240 -5.590 39.678 1.00 30.84 221 ALA A C 1
ATOM 1724 O O . ALA A 1 221 ? 0.380 -5.061 40.595 1.00 30.84 221 ALA A O 1
ATOM 1725 N N . GLY A 1 222 ? -1.172 -4.928 38.985 1.00 39.72 222 GLY A N 1
ATOM 1726 C CA . GLY A 1 222 ? -1.774 -3.693 39.503 1.00 39.72 222 GLY A CA 1
ATOM 1727 C C . GLY A 1 222 ? -2.230 -2.685 38.453 1.00 39.72 222 GLY A C 1
ATOM 1728 O O . GLY A 1 222 ? -1.552 -1.684 38.246 1.00 39.72 222 GLY A O 1
ATOM 1729 N N . VAL A 1 223 ? -3.405 -2.889 37.842 1.00 35.84 223 VAL A N 1
ATOM 1730 C CA . VAL A 1 223 ? -4.156 -1.812 37.164 1.00 35.84 223 VAL A CA 1
ATOM 1731 C C . VAL A 1 223 ? -5.673 -1.997 37.366 1.00 35.84 223 VAL A C 1
ATOM 1733 O O . VAL A 1 223 ? -6.191 -3.104 37.256 1.00 35.84 223 VAL A O 1
ATOM 1736 N N . ASN A 1 224 ? -6.346 -0.877 37.668 1.00 41.53 224 ASN A N 1
ATOM 1737 C CA . ASN A 1 224 ? -7.775 -0.642 37.951 1.00 41.53 224 ASN A CA 1
ATOM 1738 C C . ASN A 1 224 ? -8.814 -1.574 37.282 1.00 41.53 224 ASN A C 1
ATOM 1740 O O . ASN A 1 224 ? -8.838 -1.732 36.059 1.00 41.53 224 ASN A O 1
ATOM 1744 N N . GLY A 1 225 ? -9.759 -2.065 38.098 1.00 41.28 225 GLY A N 1
ATOM 1745 C CA . GLY A 1 225 ? -10.741 -3.111 37.771 1.00 41.28 225 GLY A CA 1
ATOM 1746 C C . GLY A 1 225 ? -11.740 -2.821 36.641 1.00 41.28 225 GLY A C 1
ATOM 1747 O O . GLY A 1 225 ? -12.076 -3.743 35.904 1.00 41.28 225 GLY A O 1
ATOM 1748 N N . ASP A 1 226 ? -12.156 -1.570 36.420 1.00 43.75 226 ASP A N 1
ATOM 1749 C CA . ASP A 1 226 ? -13.202 -1.268 35.421 1.00 43.75 226 ASP A CA 1
ATOM 1750 C C . ASP A 1 226 ? -12.681 -1.206 33.975 1.00 43.75 226 ASP A C 1
ATOM 1752 O O . ASP A 1 226 ? -13.303 -1.755 33.060 1.00 43.75 226 ASP A O 1
ATOM 1756 N N . LYS A 1 227 ? -11.501 -0.600 33.747 1.00 45.03 227 LYS A N 1
ATOM 1757 C CA . LYS A 1 227 ? -10.824 -0.671 32.434 1.00 45.03 227 LYS A CA 1
ATOM 1758 C C . LYS A 1 227 ? -10.450 -2.125 32.126 1.00 45.03 227 LYS A C 1
ATOM 1760 O O . LYS A 1 227 ? -10.730 -2.596 31.024 1.00 45.03 227 LYS A O 1
ATOM 1765 N N . ALA A 1 228 ? -9.949 -2.851 33.130 1.00 52.16 228 ALA A N 1
ATOM 1766 C CA . ALA A 1 228 ? -9.594 -4.261 33.015 1.00 52.16 228 ALA A CA 1
ATOM 1767 C C . ALA A 1 228 ? -10.789 -5.152 32.628 1.00 52.16 228 ALA A C 1
ATOM 1769 O O . ALA A 1 228 ? -10.625 -6.049 31.808 1.00 52.16 228 ALA A O 1
ATOM 1770 N N . LEU A 1 229 ? -11.995 -4.904 33.154 1.00 47.56 229 LEU A N 1
ATOM 1771 C CA . LEU A 1 229 ? -13.189 -5.686 32.809 1.00 47.56 229 LEU A CA 1
ATOM 1772 C C . LEU A 1 229 ? -13.671 -5.423 31.372 1.00 47.56 229 LEU A C 1
ATOM 1774 O O . LEU A 1 229 ? -14.026 -6.356 30.649 1.00 47.56 229 LEU A O 1
ATOM 1778 N N . SER A 1 230 ? -13.663 -4.157 30.940 1.00 50.91 230 SER A N 1
ATOM 1779 C CA . SER A 1 230 ? -14.063 -3.783 29.577 1.00 50.91 230 SER A CA 1
ATOM 1780 C C . SER A 1 230 ? -13.100 -4.311 28.509 1.00 50.91 230 SER A C 1
ATOM 1782 O O . SER A 1 230 ? -13.545 -4.712 27.433 1.00 50.91 230 SER A O 1
ATOM 1784 N N . ASP A 1 231 ? -11.801 -4.353 28.813 1.00 58.94 231 ASP A N 1
ATOM 1785 C CA . ASP A 1 231 ? -10.781 -4.899 27.920 1.00 58.94 231 ASP A CA 1
ATOM 1786 C C . ASP A 1 231 ? -10.824 -6.433 27.911 1.00 58.94 231 ASP A C 1
ATOM 1788 O O . ASP A 1 231 ? -10.849 -7.017 26.830 1.00 58.94 231 ASP A O 1
ATOM 1792 N N . ARG A 1 232 ? -11.042 -7.083 29.068 1.00 57.38 232 ARG A N 1
ATOM 1793 C CA . ARG A 1 232 ? -11.298 -8.536 29.146 1.00 57.38 232 ARG A CA 1
ATOM 1794 C C . ARG A 1 232 ? -12.461 -8.979 28.260 1.00 57.38 232 ARG A C 1
ATOM 1796 O O . ARG A 1 232 ? -12.344 -9.978 27.562 1.00 57.38 232 ARG A O 1
ATOM 1803 N N . ARG A 1 233 ? -13.570 -8.229 28.231 1.00 58.81 233 ARG A N 1
ATOM 1804 C CA . ARG A 1 233 ? -14.727 -8.560 27.377 1.00 58.81 233 ARG A CA 1
ATOM 1805 C C . ARG A 1 233 ? -14.407 -8.443 25.879 1.00 58.81 233 ARG A C 1
ATOM 1807 O O . ARG A 1 233 ? -14.896 -9.253 25.094 1.00 58.81 233 ARG A O 1
ATOM 1814 N N . LYS A 1 234 ? -13.601 -7.456 25.464 1.00 61.59 234 LYS A N 1
ATOM 1815 C CA . LYS A 1 234 ? -13.141 -7.333 24.065 1.00 61.59 234 LYS A CA 1
ATOM 1816 C C . LYS A 1 234 ? -12.195 -8.474 23.699 1.00 61.59 234 LYS A C 1
ATOM 1818 O O . LYS A 1 234 ? -12.314 -9.042 22.613 1.00 61.59 234 LYS A O 1
ATOM 1823 N N . ASP A 1 235 ? -11.294 -8.826 24.613 1.00 60.84 235 ASP A N 1
ATOM 1824 C CA . ASP A 1 235 ? -10.352 -9.929 24.450 1.00 60.84 235 ASP A CA 1
ATOM 1825 C C . ASP A 1 235 ? -11.080 -11.274 24.335 1.00 60.84 235 ASP A C 1
ATOM 1827 O O . ASP A 1 235 ? -10.803 -12.035 23.412 1.00 60.84 235 ASP A O 1
ATOM 1831 N N . GLU A 1 236 ? -12.075 -11.547 25.183 1.00 60.12 236 GLU A N 1
ATOM 1832 C CA . GLU A 1 236 ? -12.860 -12.788 25.146 1.00 60.12 236 GLU A CA 1
ATOM 1833 C C . GLU A 1 236 ? -13.567 -13.009 23.803 1.00 60.12 236 GLU A C 1
ATOM 1835 O O . GLU A 1 236 ? -13.484 -14.100 23.235 1.00 60.12 236 GLU A O 1
ATOM 1840 N N . VAL A 1 237 ? -14.229 -11.980 23.263 1.00 59.94 237 VAL A N 1
ATOM 1841 C CA . VAL A 1 237 ? -14.904 -12.058 21.953 1.00 59.94 237 VAL A CA 1
ATOM 1842 C C . VAL A 1 237 ? -13.882 -12.280 20.833 1.00 59.94 237 VAL A C 1
ATOM 1844 O O . VAL A 1 237 ? -14.073 -13.125 19.958 1.00 59.94 237 VAL A O 1
ATOM 1847 N N . PHE A 1 238 ? -12.755 -11.570 20.886 1.00 61.62 238 PHE A N 1
ATOM 1848 C CA . PHE A 1 238 ? -11.706 -11.641 19.870 1.00 61.62 238 PHE A CA 1
ATOM 1849 C C . PHE A 1 238 ? -10.926 -12.968 19.885 1.00 61.62 238 PHE A C 1
ATOM 1851 O O . PHE A 1 238 ? -10.440 -13.414 18.840 1.00 61.62 238 PHE A O 1
ATOM 1858 N N . ILE A 1 239 ? -10.806 -13.600 21.057 1.00 60.12 239 ILE A N 1
ATOM 1859 C CA . ILE A 1 239 ? -10.168 -14.907 21.256 1.00 60.12 239 ILE A CA 1
ATOM 1860 C C . ILE A 1 239 ? -11.114 -16.040 20.841 1.00 60.12 239 ILE A C 1
ATOM 1862 O O . ILE A 1 239 ? -10.678 -16.942 20.118 1.00 60.12 239 ILE A O 1
ATOM 1866 N N . ARG A 1 240 ? -12.400 -15.980 21.228 1.00 58.59 240 ARG A N 1
ATOM 1867 C CA . ARG A 1 240 ? -13.409 -17.008 20.895 1.00 58.59 240 ARG A CA 1
ATOM 1868 C C . ARG A 1 240 ? -13.549 -17.238 19.394 1.00 58.59 240 ARG A C 1
ATOM 1870 O O . ARG A 1 240 ? -13.681 -18.376 18.956 1.00 58.59 240 ARG A O 1
ATOM 1877 N N . GLU A 1 241 ? -13.465 -16.174 18.604 1.00 62.03 241 GLU A N 1
ATOM 1878 C CA . GLU A 1 241 ? -13.590 -16.240 17.145 1.00 62.03 241 GLU A CA 1
ATOM 1879 C C . GLU A 1 241 ? -12.256 -16.049 16.419 1.00 62.03 241 GLU A C 1
ATOM 1881 O O . GLU A 1 241 ? -12.216 -15.710 15.233 1.00 62.03 241 GLU A O 1
ATOM 1886 N N . SER A 1 242 ? -11.139 -16.277 17.115 1.00 66.06 242 SER A N 1
ATOM 1887 C CA . SER A 1 242 ? -9.815 -16.184 16.507 1.00 66.06 242 SER A CA 1
ATOM 1888 C C . SER A 1 242 ? -9.693 -17.110 15.288 1.00 66.06 242 SER A C 1
ATOM 1890 O O . SER A 1 242 ? -10.294 -18.191 15.206 1.00 66.06 242 SER A O 1
ATOM 1892 N N . ILE A 1 243 ? -8.952 -16.634 14.284 1.00 70.62 243 ILE A N 1
ATOM 1893 C CA . ILE A 1 243 ? -8.654 -17.395 13.071 1.00 70.62 243 ILE A CA 1
ATOM 1894 C C . ILE A 1 243 ? -7.599 -18.440 13.452 1.00 70.62 243 ILE A C 1
ATOM 1896 O O . ILE A 1 243 ? -6.533 -18.053 13.942 1.00 70.62 243 ILE A O 1
ATOM 1900 N N . PRO A 1 244 ? -7.864 -19.744 13.258 1.00 76.69 244 PRO A N 1
ATOM 1901 C CA . PRO A 1 244 ? -6.872 -20.780 13.503 1.00 76.69 244 PRO A CA 1
ATOM 1902 C C . PRO A 1 244 ? -5.582 -20.503 12.723 1.00 76.69 244 PRO A C 1
ATOM 1904 O O . PRO A 1 244 ? -5.615 -20.271 11.516 1.00 76.69 244 PRO A O 1
ATOM 1907 N N . LEU A 1 245 ? -4.437 -20.565 13.406 1.00 74.44 245 LEU A N 1
ATOM 1908 C CA . LEU A 1 245 ? -3.127 -20.282 12.804 1.00 74.44 245 LEU A CA 1
ATOM 1909 C C . LEU A 1 245 ? -2.834 -21.137 11.576 1.00 74.44 245 LEU A C 1
ATOM 1911 O O . LEU A 1 245 ? -2.277 -20.637 10.605 1.00 74.44 245 LEU A O 1
ATOM 1915 N N . TRP A 1 246 ? -3.242 -22.406 11.615 1.00 78.50 246 TRP A N 1
ATOM 1916 C CA . TRP A 1 246 ? -3.080 -23.330 10.500 1.00 78.50 246 TRP A CA 1
ATOM 1917 C C . TRP A 1 246 ? -3.778 -22.833 9.235 1.00 78.50 246 TRP A C 1
ATOM 1919 O O . TRP A 1 246 ? -3.208 -22.965 8.164 1.00 78.50 246 TRP A O 1
ATOM 1929 N N . ILE A 1 247 ? -4.938 -22.174 9.342 1.00 85.31 247 ILE A N 1
ATOM 1930 C CA . ILE A 1 247 ? -5.612 -21.569 8.180 1.00 85.31 247 ILE A CA 1
ATOM 1931 C C . ILE A 1 247 ? -4.766 -20.424 7.613 1.00 85.31 247 ILE A C 1
ATOM 1933 O O . ILE A 1 247 ? -4.607 -20.322 6.401 1.00 85.31 247 ILE A O 1
ATOM 1937 N N . GLY A 1 248 ? -4.178 -19.603 8.488 1.00 85.00 248 GLY A N 1
ATOM 1938 C CA . GLY A 1 248 ? -3.224 -18.563 8.101 1.00 85.00 248 GLY A CA 1
ATOM 1939 C C . GLY A 1 248 ? -2.012 -19.123 7.355 1.00 85.00 248 GLY A C 1
ATOM 1940 O O . GLY A 1 248 ? -1.704 -18.692 6.249 1.00 85.00 248 GLY A O 1
ATOM 1941 N N . ALA A 1 249 ? -1.346 -20.113 7.952 1.00 86.06 249 ALA A N 1
ATOM 1942 C CA . ALA A 1 249 ? -0.128 -20.708 7.413 1.00 86.06 249 ALA A CA 1
ATOM 1943 C C . ALA A 1 249 ? -0.386 -21.470 6.106 1.00 86.06 249 ALA A C 1
ATOM 1945 O O . ALA A 1 249 ? 0.309 -21.250 5.119 1.00 86.06 249 ALA A O 1
ATOM 1946 N N . VAL A 1 250 ? -1.419 -22.315 6.071 1.00 91.00 250 VAL A N 1
ATOM 1947 C CA . VAL A 1 250 ? -1.799 -23.086 4.880 1.00 91.00 250 VAL A CA 1
ATOM 1948 C C . VAL A 1 250 ? -2.253 -22.155 3.759 1.00 91.00 250 VAL A C 1
ATOM 1950 O O . VAL A 1 250 ? -1.791 -22.306 2.632 1.00 91.00 250 VAL A O 1
ATOM 1953 N N . GLY A 1 251 ? -3.087 -21.152 4.056 1.00 91.25 251 GLY A N 1
ATOM 1954 C CA . GLY A 1 251 ? -3.521 -20.162 3.068 1.00 91.25 251 GLY A CA 1
ATOM 1955 C C . GLY A 1 251 ? -2.345 -19.402 2.458 1.00 91.25 251 GLY A C 1
ATOM 1956 O O . GLY A 1 251 ? -2.259 -19.265 1.240 1.00 91.25 251 GLY A O 1
ATOM 1957 N N . TYR A 1 252 ? -1.391 -18.980 3.291 1.00 91.62 252 TYR A N 1
ATOM 1958 C CA . TYR A 1 252 ? -0.180 -18.312 2.828 1.00 91.62 252 TYR A CA 1
ATOM 1959 C C . TYR A 1 252 ? 0.696 -19.223 1.955 1.00 91.62 252 TYR A C 1
ATOM 1961 O O . TYR A 1 252 ? 1.115 -18.808 0.875 1.00 91.62 252 TYR A O 1
ATOM 1969 N N . ILE A 1 253 ? 0.941 -20.470 2.373 1.00 93.06 253 ILE A N 1
ATOM 1970 C CA . ILE A 1 253 ? 1.767 -21.425 1.619 1.00 93.06 253 ILE A CA 1
ATOM 1971 C C . ILE A 1 253 ? 1.117 -21.744 0.268 1.00 93.06 253 ILE A C 1
ATOM 1973 O O . ILE A 1 253 ? 1.777 -21.659 -0.761 1.00 93.06 253 ILE A O 1
ATOM 1977 N N . ILE A 1 254 ? -0.183 -22.047 0.238 1.00 95.38 254 ILE A N 1
ATOM 1978 C CA . ILE A 1 254 ? -0.879 -22.400 -1.007 1.00 95.38 254 ILE A CA 1
ATOM 1979 C C . ILE A 1 254 ? -0.876 -21.217 -1.981 1.00 95.38 254 ILE A C 1
ATOM 1981 O O . ILE A 1 254 ? -0.485 -21.370 -3.137 1.00 95.38 254 ILE A O 1
ATOM 1985 N N . LEU A 1 255 ? -1.266 -20.023 -1.524 1.00 95.12 255 LEU A N 1
ATOM 1986 C CA . LEU A 1 255 ? -1.330 -18.844 -2.392 1.00 95.12 255 LEU A CA 1
ATOM 1987 C C . LEU A 1 255 ? 0.057 -18.372 -2.847 1.00 95.12 255 LEU A C 1
ATOM 1989 O O . LEU A 1 255 ? 0.199 -17.924 -3.986 1.00 95.12 255 LEU A O 1
ATOM 1993 N N . SER A 1 256 ? 1.087 -18.486 -2.000 1.00 93.88 256 SER A N 1
ATOM 1994 C CA . SER A 1 256 ? 2.463 -18.165 -2.401 1.00 93.88 256 SER A CA 1
ATOM 1995 C C . SER A 1 256 ? 2.993 -19.168 -3.423 1.00 93.88 256 SER A C 1
ATOM 1997 O O . SER A 1 256 ? 3.547 -18.734 -4.427 1.00 93.88 256 SER A O 1
ATOM 1999 N N . MET A 1 257 ? 2.740 -20.472 -3.264 1.00 94.81 257 MET A N 1
ATOM 2000 C CA . MET A 1 257 ? 3.114 -21.488 -4.258 1.00 94.81 257 MET A CA 1
ATOM 2001 C C . MET A 1 257 ? 2.439 -21.253 -5.611 1.00 94.81 257 MET A C 1
ATOM 2003 O O . MET A 1 257 ? 3.114 -21.262 -6.640 1.00 94.81 257 MET A O 1
ATOM 2007 N N . ILE A 1 258 ? 1.134 -20.960 -5.622 1.00 96.19 258 ILE A N 1
ATOM 2008 C CA . ILE A 1 258 ? 0.417 -20.587 -6.852 1.00 96.19 258 ILE A CA 1
ATOM 2009 C C . ILE A 1 258 ? 1.063 -19.350 -7.481 1.00 96.19 258 ILE A C 1
ATOM 2011 O O . ILE A 1 258 ? 1.325 -19.321 -8.680 1.00 96.19 258 ILE A O 1
ATOM 2015 N N . SER A 1 259 ? 1.378 -18.337 -6.677 1.00 94.88 259 SER A N 1
ATOM 2016 C CA . SER A 1 259 ? 1.982 -17.104 -7.179 1.00 94.88 259 SER A CA 1
ATOM 2017 C C . SER A 1 259 ? 3.405 -17.310 -7.716 1.00 94.88 259 SER A C 1
ATOM 2019 O O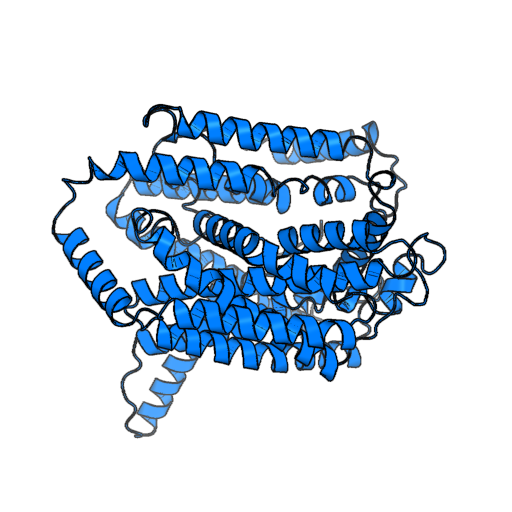 . SER A 1 259 ? 3.744 -16.725 -8.739 1.00 94.88 259 SER A O 1
ATOM 2021 N N . VAL A 1 260 ? 4.223 -18.172 -7.098 1.00 95.44 260 VAL A N 1
ATOM 2022 C CA . VAL A 1 260 ? 5.567 -18.547 -7.588 1.00 95.44 260 VAL A CA 1
ATOM 2023 C C . VAL A 1 260 ? 5.503 -19.193 -8.970 1.00 95.44 260 VAL A C 1
ATOM 2025 O O . VAL A 1 260 ? 6.392 -18.960 -9.786 1.00 95.44 260 VAL A O 1
ATOM 2028 N N . VAL A 1 261 ? 4.448 -19.962 -9.249 1.00 95.12 261 VAL A N 1
ATOM 2029 C CA . VAL A 1 261 ? 4.236 -20.593 -10.556 1.00 95.12 261 VAL A CA 1
ATOM 2030 C C . VAL A 1 261 ? 3.664 -19.601 -11.568 1.00 95.12 261 VAL A C 1
ATOM 2032 O O . VAL A 1 261 ? 4.155 -19.533 -12.688 1.00 95.12 261 VAL A O 1
ATOM 2035 N N . VAL A 1 262 ? 2.649 -18.814 -11.197 1.00 95.94 262 VAL A N 1
ATOM 2036 C CA . VAL A 1 262 ? 1.891 -17.979 -12.147 1.00 95.94 262 VAL A CA 1
ATOM 2037 C C . VAL A 1 262 ? 2.595 -16.660 -12.488 1.00 95.94 262 VAL A C 1
ATOM 2039 O O . VAL A 1 262 ? 2.536 -16.215 -13.633 1.00 95.94 262 VAL A O 1
ATOM 2042 N N . ILE A 1 263 ? 3.281 -16.022 -11.534 1.00 95.12 263 ILE A N 1
ATOM 2043 C CA . ILE A 1 263 ? 3.922 -14.714 -11.756 1.00 95.12 263 ILE A CA 1
ATOM 2044 C C . ILE A 1 263 ? 4.969 -14.749 -12.884 1.00 95.12 263 ILE A C 1
ATOM 2046 O O . ILE A 1 263 ? 4.921 -13.839 -13.710 1.00 95.12 263 ILE A O 1
ATOM 2050 N N . PRO A 1 264 ? 5.837 -15.771 -13.008 1.00 93.69 264 PRO A N 1
ATOM 2051 C CA . PRO A 1 264 ? 6.757 -15.889 -14.141 1.00 93.69 264 PRO A CA 1
ATOM 2052 C C . PRO A 1 264 ? 6.070 -16.008 -15.511 1.00 93.69 264 PRO A C 1
ATOM 2054 O O . PRO A 1 264 ? 6.643 -15.594 -16.511 1.00 93.69 264 PRO A O 1
ATOM 2057 N N . PHE A 1 265 ? 4.835 -16.520 -15.590 1.00 93.69 265 PHE A N 1
ATOM 2058 C CA . PHE A 1 265 ? 4.072 -16.501 -16.849 1.00 93.69 265 PHE A CA 1
ATOM 2059 C C . PHE A 1 265 ? 3.560 -15.099 -17.193 1.00 93.69 265 PHE A C 1
ATOM 2061 O O . PHE A 1 265 ? 3.420 -14.757 -18.365 1.00 93.69 265 PHE A O 1
ATOM 2068 N N . ILE A 1 266 ? 3.282 -14.271 -16.181 1.00 93.75 266 ILE A N 1
ATOM 2069 C CA . ILE A 1 266 ? 2.893 -12.872 -16.384 1.00 93.75 266 ILE A CA 1
ATOM 2070 C C . ILE A 1 266 ? 4.128 -12.019 -16.696 1.00 93.75 266 ILE A C 1
ATOM 2072 O O . ILE A 1 266 ? 4.073 -11.173 -17.587 1.00 93.75 266 ILE A O 1
ATOM 2076 N N . PHE A 1 267 ? 5.228 -12.227 -15.980 1.00 92.50 267 PHE A N 1
ATOM 2077 C CA . PHE A 1 267 ? 6.486 -11.496 -16.112 1.00 92.50 267 PHE A CA 1
ATOM 2078 C C . PHE A 1 267 ? 7.633 -12.497 -16.295 1.00 92.50 267 PHE A C 1
ATOM 2080 O O . PHE A 1 267 ? 8.233 -12.904 -15.297 1.00 92.50 267 PHE A O 1
ATOM 2087 N N . PRO A 1 268 ? 7.947 -12.899 -17.539 1.00 89.69 268 PRO A N 1
ATOM 2088 C CA . PRO A 1 268 ? 9.023 -13.853 -17.826 1.00 89.69 268 PRO A CA 1
ATOM 2089 C C . PRO A 1 268 ? 10.383 -13.446 -17.244 1.00 89.69 268 PRO A C 1
ATOM 2091 O O . PRO A 1 268 ? 11.200 -14.293 -16.884 1.00 89.69 268 PRO A O 1
ATOM 2094 N N . GLU A 1 269 ? 10.612 -12.142 -17.104 1.00 88.62 269 GLU A N 1
ATOM 2095 C CA . GLU A 1 269 ? 11.818 -11.557 -16.526 1.00 88.62 269 GLU A CA 1
ATOM 2096 C C . GLU A 1 269 ? 11.915 -11.812 -15.010 1.00 88.62 269 GLU A C 1
ATOM 2098 O O . GLU A 1 269 ? 13.013 -11.933 -14.463 1.00 88.62 269 GLU A O 1
ATOM 2103 N N . LEU A 1 270 ? 10.775 -11.942 -14.320 1.00 90.38 270 LEU A N 1
ATOM 2104 C CA . LEU A 1 270 ? 10.700 -12.232 -12.890 1.00 90.38 270 LEU A CA 1
ATOM 2105 C C . LEU A 1 270 ? 10.618 -13.747 -12.658 1.00 90.38 270 LEU A C 1
ATOM 2107 O O . LEU A 1 270 ? 9.561 -14.316 -12.388 1.00 90.38 270 LEU A O 1
ATOM 2111 N N . LYS A 1 271 ? 11.775 -14.403 -12.757 1.00 91.25 271 LYS A N 1
ATOM 2112 C CA . LYS A 1 271 ? 11.913 -15.856 -12.579 1.00 91.25 271 LYS A CA 1
ATOM 2113 C C . LYS A 1 271 ? 11.396 -16.336 -11.215 1.00 91.25 271 LYS A C 1
ATOM 2115 O O . LYS A 1 271 ? 11.472 -15.628 -10.211 1.00 91.25 271 LYS A O 1
ATOM 2120 N N . TRP A 1 272 ? 10.938 -17.589 -11.167 1.00 92.81 272 TRP A N 1
ATOM 2121 C CA . TRP A 1 272 ? 10.290 -18.207 -9.998 1.00 92.81 272 TRP A CA 1
ATOM 2122 C C . TRP A 1 272 ? 11.098 -18.077 -8.697 1.00 92.81 272 TRP A C 1
ATOM 2124 O O . TRP A 1 272 ? 10.529 -17.840 -7.633 1.00 92.81 272 TRP A O 1
ATOM 2134 N N . TYR A 1 273 ? 12.429 -18.171 -8.771 1.00 90.12 273 TYR A N 1
ATOM 2135 C CA . TYR A 1 273 ? 13.291 -18.091 -7.592 1.00 90.12 273 TYR A CA 1
ATOM 2136 C C . TYR A 1 273 ? 13.319 -16.683 -6.979 1.00 90.12 273 TYR A C 1
ATOM 2138 O O . TYR A 1 273 ? 13.409 -16.557 -5.761 1.00 90.12 273 TYR A O 1
ATOM 2146 N N . PHE A 1 274 ? 13.161 -15.620 -7.777 1.00 90.88 274 PHE A N 1
ATOM 2147 C CA . PHE A 1 274 ? 13.017 -14.257 -7.254 1.00 90.88 274 PHE A CA 1
ATOM 2148 C C . PHE A 1 274 ? 11.704 -14.083 -6.496 1.00 90.88 274 PHE A C 1
ATOM 2150 O O . PHE A 1 274 ? 11.675 -13.475 -5.427 1.00 90.88 274 PHE A O 1
ATOM 2157 N N . VAL A 1 275 ? 10.627 -14.660 -7.029 1.00 92.75 275 VAL A N 1
ATOM 2158 C CA . VAL A 1 275 ? 9.303 -14.651 -6.400 1.00 92.75 275 VAL A CA 1
ATOM 2159 C C . VAL A 1 275 ? 9.330 -15.421 -5.076 1.00 92.75 275 VAL A C 1
ATOM 2161 O O . VAL A 1 275 ? 8.818 -14.935 -4.069 1.00 92.75 275 VAL A O 1
ATOM 2164 N N . LEU A 1 276 ? 9.989 -16.583 -5.048 1.00 91.06 276 LEU A N 1
ATOM 2165 C CA . LEU A 1 276 ? 10.152 -17.394 -3.841 1.00 91.06 276 LEU A CA 1
ATOM 2166 C C . LEU A 1 276 ? 10.915 -16.638 -2.745 1.00 91.06 276 LEU A C 1
ATOM 2168 O O . LEU A 1 276 ? 10.443 -16.548 -1.613 1.00 91.06 276 LEU A O 1
ATOM 2172 N N . VAL A 1 277 ? 12.063 -16.046 -3.091 1.00 88.56 277 VAL A N 1
ATOM 2173 C CA . VAL A 1 277 ? 12.855 -15.222 -2.164 1.00 88.56 277 VAL A CA 1
ATOM 2174 C C . VAL A 1 277 ? 12.029 -14.046 -1.645 1.00 88.56 277 VAL A C 1
ATOM 2176 O O . VAL A 1 277 ? 12.048 -13.756 -0.448 1.00 88.56 277 VAL A O 1
ATOM 2179 N N . ALA A 1 278 ? 11.252 -13.398 -2.514 1.00 89.06 278 ALA A N 1
ATOM 2180 C CA . ALA A 1 278 ? 10.396 -12.298 -2.106 1.00 89.06 278 ALA A CA 1
ATOM 2181 C C . ALA A 1 278 ? 9.339 -12.727 -1.082 1.00 89.06 278 ALA A C 1
ATOM 2183 O O . ALA A 1 278 ? 9.149 -12.033 -0.083 1.00 89.06 278 ALA A O 1
ATOM 2184 N N . TYR A 1 279 ? 8.702 -13.887 -1.272 1.00 90.31 279 TYR A N 1
ATOM 2185 C CA . TYR A 1 279 ? 7.754 -14.413 -0.294 1.00 90.31 279 TYR A CA 1
ATOM 2186 C C . TYR A 1 279 ? 8.425 -14.779 1.029 1.00 90.31 279 TYR A C 1
ATOM 2188 O O . TYR A 1 279 ? 7.887 -14.424 2.067 1.00 90.31 279 TYR A O 1
ATOM 2196 N N . ILE A 1 280 ? 9.631 -15.349 1.036 1.00 87.31 280 ILE A N 1
ATOM 2197 C CA . ILE A 1 280 ? 10.353 -15.637 2.289 1.00 87.31 280 ILE A CA 1
ATOM 2198 C C . ILE A 1 280 ? 10.574 -14.364 3.127 1.00 87.31 280 ILE A C 1
ATOM 2200 O O . ILE A 1 280 ? 10.410 -14.386 4.347 1.00 87.31 280 ILE A O 1
ATOM 2204 N N . PHE A 1 281 ? 10.900 -13.235 2.489 1.00 84.12 281 PHE A N 1
ATOM 2205 C CA . PHE A 1 281 ? 11.175 -11.976 3.193 1.00 84.12 281 PHE A CA 1
ATOM 2206 C C . PHE A 1 281 ? 9.944 -11.093 3.442 1.00 84.12 281 PHE A C 1
ATOM 2208 O O . PHE A 1 281 ? 9.969 -10.237 4.333 1.00 84.12 281 PHE A O 1
ATOM 2215 N N . ALA A 1 282 ? 8.861 -11.280 2.686 1.00 86.31 282 ALA A N 1
ATOM 2216 C CA . ALA A 1 282 ? 7.668 -10.445 2.779 1.00 86.31 282 ALA A CA 1
ATOM 2217 C C . ALA A 1 282 ? 7.012 -10.414 4.179 1.00 86.31 282 ALA A C 1
ATOM 2219 O O . ALA A 1 282 ? 6.644 -9.314 4.591 1.00 86.31 282 ALA A O 1
ATOM 2220 N N . PRO A 1 283 ? 6.883 -11.523 4.945 1.00 84.81 283 PRO A N 1
ATOM 2221 C CA . PRO A 1 283 ? 6.308 -11.493 6.292 1.00 84.81 283 PRO A CA 1
ATOM 2222 C C . PRO A 1 283 ? 7.028 -10.545 7.246 1.00 84.81 283 PRO A C 1
ATOM 2224 O O . PRO A 1 283 ? 6.380 -9.772 7.949 1.00 84.81 283 PRO A O 1
ATOM 2227 N N . SER A 1 284 ? 8.361 -10.552 7.234 1.00 80.38 284 SER A N 1
ATOM 2228 C CA . SER A 1 284 ? 9.163 -9.710 8.120 1.00 80.38 284 SER A CA 1
ATOM 2229 C C . SER A 1 284 ? 8.989 -8.226 7.781 1.00 80.38 284 SER A C 1
ATOM 2231 O O . SER A 1 284 ? 8.747 -7.404 8.665 1.00 80.38 284 SER A O 1
ATOM 2233 N N . LEU A 1 285 ? 9.003 -7.880 6.488 1.00 82.62 285 LEU A N 1
ATOM 2234 C CA . LEU A 1 285 ? 8.757 -6.506 6.038 1.00 82.62 285 LEU A CA 1
ATOM 2235 C C . LEU A 1 285 ? 7.310 -6.061 6.292 1.00 82.62 285 LEU A C 1
ATOM 2237 O O . LEU A 1 285 ? 7.075 -4.921 6.693 1.00 82.62 285 LEU A O 1
ATOM 2241 N N . ALA A 1 286 ? 6.340 -6.959 6.101 1.00 83.31 286 ALA A N 1
ATOM 2242 C CA . ALA A 1 286 ? 4.935 -6.706 6.399 1.00 83.31 286 ALA A CA 1
ATOM 2243 C C . ALA A 1 286 ? 4.724 -6.442 7.893 1.00 83.31 286 ALA A C 1
ATOM 2245 O O . ALA A 1 286 ? 3.985 -5.527 8.248 1.00 83.31 286 ALA A O 1
ATOM 2246 N N . PHE A 1 287 ? 5.416 -7.183 8.762 1.00 79.44 287 PHE A N 1
ATOM 2247 C CA . PHE A 1 287 ? 5.372 -6.978 10.205 1.00 79.44 287 PHE A CA 1
ATOM 2248 C C . PHE A 1 287 ? 5.950 -5.612 10.592 1.00 79.44 287 PHE A C 1
ATOM 2250 O O . PHE A 1 287 ? 5.308 -4.857 11.322 1.00 79.44 287 PHE A O 1
ATOM 2257 N N . CYS A 1 288 ? 7.119 -5.248 10.056 1.00 74.31 288 CYS A N 1
ATOM 2258 C CA . CYS A 1 288 ? 7.724 -3.938 10.304 1.00 74.31 288 CYS A CA 1
ATOM 2259 C C . CYS A 1 288 ? 6.839 -2.788 9.829 1.00 74.31 288 CYS A C 1
ATOM 2261 O O . CYS A 1 288 ? 6.684 -1.798 10.548 1.00 74.31 288 CYS A O 1
ATOM 2263 N N . ASN A 1 289 ? 6.234 -2.925 8.647 1.00 79.25 289 ASN A N 1
ATOM 2264 C CA . ASN A 1 289 ? 5.307 -1.926 8.141 1.00 79.25 289 ASN A CA 1
ATOM 2265 C C . ASN A 1 289 ? 4.062 -1.828 9.025 1.00 79.25 289 ASN A C 1
ATOM 2267 O O . ASN A 1 289 ? 3.709 -0.726 9.419 1.00 79.25 289 ASN A O 1
ATOM 2271 N N . ALA A 1 290 ? 3.437 -2.950 9.397 1.00 75.69 290 ALA A N 1
ATOM 2272 C CA . ALA A 1 290 ? 2.264 -2.956 10.270 1.00 75.69 290 ALA A CA 1
ATOM 2273 C C . ALA A 1 290 ? 2.561 -2.328 11.644 1.00 75.69 290 ALA A C 1
ATOM 2275 O O . ALA A 1 290 ? 1.740 -1.583 12.173 1.00 75.69 290 ALA A O 1
ATOM 2276 N N . TYR A 1 291 ? 3.755 -2.564 12.195 1.00 71.50 291 TYR A N 1
ATOM 2277 C CA . TYR A 1 291 ? 4.214 -1.924 13.428 1.00 71.50 291 TYR A CA 1
ATOM 2278 C C . TYR A 1 291 ? 4.435 -0.414 13.260 1.00 71.50 291 TYR A C 1
ATOM 2280 O O . TYR A 1 291 ? 3.954 0.378 14.069 1.00 71.50 291 TYR A O 1
ATOM 2288 N N . GLY A 1 292 ? 5.132 0.006 12.198 1.00 65.31 292 GLY A N 1
ATOM 2289 C CA . GLY A 1 292 ? 5.360 1.424 11.903 1.00 65.31 292 GLY A CA 1
ATOM 2290 C C . GLY A 1 292 ? 4.058 2.181 11.643 1.00 65.31 292 GLY A C 1
ATOM 2291 O O . GLY A 1 292 ? 3.866 3.276 12.171 1.00 65.31 292 GLY A O 1
ATOM 2292 N N . VAL A 1 293 ? 3.139 1.561 10.906 1.00 72.19 293 VAL A N 1
ATOM 2293 C CA . VAL A 1 293 ? 1.767 2.029 10.687 1.00 72.19 293 VAL A CA 1
ATOM 2294 C C . VAL A 1 293 ? 1.017 2.129 11.998 1.00 72.19 293 VAL A C 1
ATOM 2296 O O . VAL A 1 293 ? 0.301 3.099 12.201 1.00 72.19 293 VAL A O 1
ATOM 2299 N N . GLY A 1 294 ? 1.198 1.175 12.909 1.00 60.53 294 GLY A N 1
ATOM 2300 C CA . GLY A 1 294 ? 0.561 1.268 14.209 1.00 60.53 294 GLY A CA 1
ATOM 2301 C C . GLY A 1 294 ? 1.017 2.465 15.014 1.00 60.53 294 GLY A C 1
ATOM 2302 O O . GLY A 1 294 ? 0.188 3.200 15.536 1.00 60.53 294 GLY A O 1
ATOM 2303 N N . LEU A 1 295 ? 2.319 2.735 15.012 1.00 60.22 295 LEU A N 1
ATOM 2304 C CA . LEU A 1 295 ? 2.864 3.877 15.730 1.00 60.22 295 LEU A CA 1
ATOM 2305 C C . LEU A 1 295 ? 2.540 5.220 15.086 1.00 60.22 295 LEU A C 1
ATOM 2307 O O . LEU A 1 295 ? 2.398 6.186 15.824 1.00 60.22 295 LEU A O 1
ATOM 2311 N N . THR A 1 296 ? 2.509 5.301 13.753 1.00 63.12 296 THR A N 1
ATOM 2312 C CA . THR A 1 296 ? 2.506 6.582 13.020 1.00 63.12 296 THR A CA 1
ATOM 2313 C C . THR A 1 296 ? 1.221 6.880 12.257 1.00 63.12 296 THR A C 1
ATOM 2315 O O . THR A 1 296 ? 1.028 8.016 11.837 1.00 63.12 296 THR A O 1
ATOM 2318 N N . ASP A 1 297 ? 0.360 5.878 12.075 1.00 69.62 297 ASP A N 1
ATOM 2319 C CA . ASP A 1 297 ? -0.792 5.883 11.166 1.00 69.62 297 ASP A CA 1
ATOM 2320 C C . ASP A 1 297 ? -0.420 6.120 9.688 1.00 69.62 297 ASP A C 1
ATOM 2322 O O . ASP A 1 297 ? -1.235 6.562 8.877 1.00 69.62 297 ASP A O 1
ATOM 2326 N N . ILE A 1 298 ? 0.831 5.817 9.306 1.00 70.31 298 ILE A N 1
ATOM 2327 C CA . ILE A 1 298 ? 1.301 5.988 7.928 1.00 70.31 298 ILE A CA 1
ATOM 2328 C C . ILE A 1 298 ? 1.850 4.696 7.351 1.00 70.31 298 ILE A C 1
ATOM 2330 O O . ILE A 1 298 ? 2.805 4.104 7.852 1.00 70.31 298 ILE A O 1
ATOM 2334 N N . ASN A 1 299 ? 1.261 4.298 6.225 1.00 77.19 299 ASN A N 1
ATOM 2335 C CA . ASN A 1 299 ? 1.638 3.107 5.484 1.00 77.19 299 ASN A CA 1
ATOM 2336 C C . ASN A 1 299 ? 2.823 3.358 4.554 1.00 77.19 299 ASN A C 1
ATOM 2338 O O . ASN A 1 299 ? 2.730 4.086 3.566 1.00 77.19 299 ASN A O 1
ATOM 2342 N N . MET A 1 300 ? 3.937 2.694 4.860 1.00 75.06 300 MET A N 1
ATOM 2343 C CA . MET A 1 300 ? 5.208 2.825 4.156 1.00 75.06 300 MET A CA 1
ATOM 2344 C C . MET A 1 300 ? 5.451 1.703 3.144 1.00 75.06 300 MET A C 1
ATOM 2346 O O . MET A 1 300 ? 6.580 1.531 2.683 1.00 75.06 300 MET A O 1
ATOM 2350 N N . ALA A 1 301 ? 4.408 0.977 2.725 1.00 83.69 301 ALA A N 1
ATOM 2351 C CA . ALA A 1 301 ? 4.510 -0.107 1.746 1.00 83.69 301 ALA A CA 1
ATOM 2352 C C . ALA A 1 301 ? 5.245 0.303 0.458 1.00 83.69 301 ALA A C 1
ATOM 2354 O O . ALA A 1 301 ? 5.989 -0.498 -0.100 1.00 83.69 301 ALA A O 1
ATOM 2355 N N . TYR A 1 302 ? 5.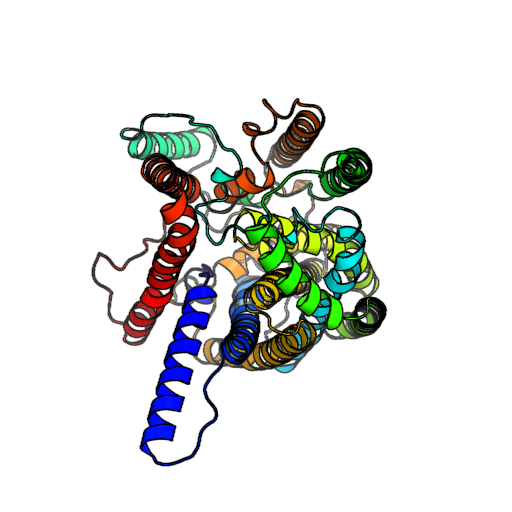100 1.550 -0.005 1.00 79.81 302 TYR A N 1
ATOM 2356 C CA . TYR A 1 302 ? 5.837 2.061 -1.172 1.00 79.81 302 TYR A CA 1
ATOM 2357 C C . TYR A 1 302 ? 7.356 2.072 -0.969 1.00 79.81 302 TYR A C 1
ATOM 2359 O O . TYR A 1 302 ? 8.101 1.817 -1.912 1.00 79.81 302 TYR A O 1
ATOM 2367 N N . ASN A 1 303 ? 7.824 2.355 0.246 1.00 78.88 303 ASN A N 1
ATOM 2368 C CA . ASN A 1 303 ? 9.250 2.364 0.561 1.00 78.88 303 ASN A CA 1
ATOM 2369 C C . ASN A 1 303 ? 9.796 0.938 0.623 1.00 78.88 303 ASN A C 1
ATOM 2371 O O . ASN A 1 303 ? 10.827 0.658 0.021 1.00 78.88 303 ASN A O 1
ATOM 2375 N N . TYR A 1 304 ? 9.061 0.019 1.250 1.00 81.88 304 TYR A N 1
ATOM 2376 C CA . TYR A 1 304 ? 9.425 -1.399 1.241 1.00 81.88 304 TYR A CA 1
ATOM 2377 C C . TYR A 1 304 ? 9.357 -2.019 -0.163 1.00 81.88 304 TYR A C 1
ATOM 2379 O O . TYR A 1 304 ? 10.197 -2.842 -0.512 1.00 81.88 304 TYR A O 1
ATOM 2387 N N . GLY A 1 305 ? 8.424 -1.573 -1.008 1.00 85.25 305 GLY A N 1
ATOM 2388 C CA . GLY A 1 305 ? 8.380 -1.945 -2.423 1.00 85.25 305 GLY A CA 1
ATOM 2389 C C . GLY A 1 305 ? 9.665 -1.566 -3.159 1.00 85.25 305 GLY A C 1
ATOM 2390 O O . GLY A 1 305 ? 10.199 -2.376 -3.910 1.00 85.25 305 GLY A O 1
ATOM 2391 N N . LYS A 1 306 ? 10.224 -0.378 -2.887 1.00 83.50 306 LYS A N 1
ATOM 2392 C CA . LYS A 1 306 ? 11.513 0.050 -3.459 1.00 83.50 306 LYS A CA 1
ATOM 2393 C C . LYS A 1 306 ? 12.691 -0.790 -2.976 1.00 83.50 306 LYS A C 1
ATOM 2395 O O . LYS A 1 306 ? 13.629 -0.985 -3.739 1.00 83.50 306 LYS A O 1
ATOM 2400 N N . VAL A 1 307 ? 12.648 -1.310 -1.749 1.00 81.25 307 VAL A N 1
ATOM 2401 C CA . VAL A 1 307 ? 13.654 -2.280 -1.288 1.00 81.25 307 VAL A CA 1
ATOM 2402 C C . VAL A 1 307 ? 13.605 -3.522 -2.179 1.00 81.25 307 VAL A C 1
ATOM 2404 O O . VAL A 1 307 ? 14.626 -3.899 -2.741 1.00 81.25 307 VAL A O 1
ATOM 2407 N N . GLY A 1 308 ? 12.411 -4.079 -2.404 1.00 84.06 308 GLY A N 1
ATOM 2408 C CA . GLY A 1 308 ? 12.215 -5.195 -3.335 1.00 84.06 308 GLY A CA 1
ATOM 2409 C C . GLY A 1 308 ? 12.675 -4.888 -4.763 1.00 84.06 308 GLY A C 1
ATOM 2410 O O . GLY A 1 308 ? 13.324 -5.719 -5.393 1.00 84.06 308 GLY A O 1
ATOM 2411 N N . LEU A 1 309 ? 12.394 -3.674 -5.243 1.00 89.75 309 LEU A N 1
ATOM 2412 C CA . LEU A 1 309 ? 12.854 -3.172 -6.537 1.00 89.75 309 LEU A CA 1
ATOM 2413 C C . LEU A 1 309 ? 14.380 -3.229 -6.641 1.00 89.75 309 LEU A C 1
ATOM 2415 O O . LEU A 1 309 ? 14.889 -3.860 -7.558 1.00 89.75 309 LEU A O 1
ATOM 2419 N N . PHE A 1 310 ? 15.108 -2.616 -5.703 1.00 85.25 310 PHE A N 1
ATOM 2420 C CA . PHE A 1 310 ? 16.572 -2.586 -5.735 1.00 85.25 310 PHE A CA 1
ATOM 2421 C C . PHE A 1 310 ? 17.193 -3.972 -5.561 1.00 85.25 310 PHE A C 1
ATOM 2423 O O . PHE A 1 310 ? 18.150 -4.293 -6.260 1.00 85.25 310 PHE A O 1
ATOM 2430 N N . THR A 1 311 ? 16.643 -4.807 -4.675 1.00 84.00 311 THR A N 1
ATOM 2431 C CA . THR A 1 311 ? 17.137 -6.174 -4.469 1.00 84.00 311 THR A CA 1
ATOM 2432 C C . THR A 1 311 ? 17.024 -6.995 -5.749 1.00 84.00 311 THR A C 1
ATOM 2434 O O . THR A 1 311 ? 18.006 -7.589 -6.182 1.00 84.00 311 THR A O 1
ATOM 2437 N N . ILE A 1 312 ? 15.856 -6.998 -6.396 1.00 88.25 312 ILE A N 1
ATOM 2438 C CA . ILE A 1 312 ? 15.663 -7.780 -7.620 1.00 88.25 312 ILE A CA 1
ATOM 2439 C C . ILE A 1 312 ? 16.391 -7.153 -8.809 1.00 88.25 312 ILE A C 1
ATOM 2441 O O . ILE A 1 312 ? 16.959 -7.895 -9.606 1.00 88.25 312 ILE A O 1
ATOM 2445 N N . ALA A 1 313 ? 16.459 -5.823 -8.904 1.00 86.94 313 ALA A N 1
ATOM 2446 C CA . ALA A 1 313 ? 17.245 -5.140 -9.931 1.00 86.94 313 ALA A CA 1
ATOM 2447 C C . ALA A 1 313 ? 18.724 -5.553 -9.879 1.00 86.94 313 ALA A C 1
ATOM 2449 O O . ALA A 1 313 ? 19.288 -5.937 -10.901 1.00 86.94 313 ALA A O 1
ATOM 2450 N N . ALA A 1 314 ? 19.313 -5.567 -8.679 1.00 83.00 314 ALA A N 1
ATOM 2451 C CA . ALA A 1 314 ? 20.704 -5.957 -8.473 1.00 83.00 314 ALA A CA 1
ATOM 2452 C C . ALA A 1 314 ? 20.968 -7.436 -8.810 1.00 83.00 314 ALA A C 1
ATOM 2454 O O . ALA A 1 314 ? 22.067 -7.783 -9.232 1.00 83.00 314 ALA A O 1
ATOM 2455 N N . MET A 1 315 ? 19.972 -8.313 -8.642 1.00 83.00 315 MET A N 1
ATOM 2456 C CA . MET A 1 315 ? 20.120 -9.748 -8.908 1.00 83.00 315 MET A CA 1
ATOM 2457 C C . MET A 1 315 ? 19.737 -10.170 -10.338 1.00 83.00 315 MET A C 1
ATOM 2459 O O . MET A 1 315 ? 20.119 -11.257 -10.767 1.00 83.00 315 MET A O 1
ATOM 2463 N N . SER A 1 316 ? 18.960 -9.364 -11.071 1.00 81.25 316 SER A N 1
ATOM 2464 C CA . SER A 1 316 ? 18.364 -9.756 -12.365 1.00 81.25 316 SER A CA 1
ATOM 2465 C C . SER A 1 316 ? 19.231 -9.442 -13.590 1.00 81.25 316 SER A C 1
ATOM 2467 O O . SER A 1 316 ? 18.899 -9.875 -14.692 1.00 81.25 316 SER A O 1
ATOM 2469 N N . GLY A 1 317 ? 20.351 -8.734 -13.416 1.00 73.81 317 GLY A N 1
ATOM 2470 C CA . GLY A 1 317 ? 21.269 -8.392 -14.506 1.00 73.81 317 GLY A CA 1
ATOM 2471 C C . GLY A 1 317 ? 20.744 -7.305 -15.457 1.00 73.81 317 GLY A C 1
ATOM 2472 O O . GLY A 1 317 ? 19.621 -6.814 -15.325 1.00 73.81 317 GLY A O 1
ATOM 2473 N N . LYS A 1 318 ? 21.587 -6.905 -16.421 1.00 72.44 318 LYS A N 1
ATOM 2474 C CA . LYS A 1 318 ? 21.390 -5.686 -17.228 1.00 72.44 318 LYS A CA 1
ATOM 2475 C C . LYS A 1 318 ? 20.312 -5.784 -18.312 1.00 72.44 318 LYS A C 1
ATOM 2477 O O . LYS A 1 318 ? 19.639 -4.797 -18.568 1.00 72.44 318 LYS A O 1
ATOM 2482 N N . GLU A 1 319 ? 20.106 -6.942 -18.931 1.00 67.94 319 GLU A N 1
ATOM 2483 C CA . GLU A 1 319 ? 19.264 -7.023 -20.140 1.00 67.94 319 GLU A CA 1
ATOM 2484 C C . GLU A 1 319 ? 17.751 -7.068 -19.874 1.00 67.94 319 GLU A C 1
ATOM 2486 O O . GLU A 1 319 ? 16.975 -6.639 -20.727 1.00 67.94 319 GLU A O 1
ATOM 2491 N N . HIS A 1 320 ? 17.319 -7.537 -18.696 1.00 73.31 320 HIS A N 1
ATOM 2492 C CA . HIS A 1 320 ? 15.895 -7.712 -18.352 1.00 73.31 320 HIS A CA 1
ATOM 2493 C C . HIS A 1 320 ? 15.540 -7.282 -16.917 1.00 73.31 320 HIS A C 1
ATOM 2495 O O . HIS A 1 320 ? 14.426 -7.510 -16.437 1.00 73.31 320 HIS A O 1
ATOM 2501 N N . GLY A 1 321 ? 16.475 -6.647 -16.205 1.00 84.12 321 GLY A N 1
ATOM 2502 C CA . GLY A 1 321 ? 16.305 -6.353 -14.785 1.00 84.12 321 GLY A CA 1
ATOM 2503 C C . GLY A 1 321 ? 15.251 -5.290 -14.472 1.00 84.12 321 GLY A C 1
ATOM 2504 O O . GLY A 1 321 ? 14.681 -5.316 -13.384 1.00 84.12 321 GLY A O 1
ATOM 2505 N N . VAL A 1 322 ? 14.932 -4.387 -15.410 1.00 90.00 322 VAL A N 1
ATOM 2506 C CA . VAL A 1 322 ? 14.010 -3.264 -15.157 1.00 90.00 322 VAL A CA 1
ATOM 2507 C C . VAL A 1 322 ? 12.572 -3.743 -14.944 1.00 90.00 322 VAL A C 1
ATOM 2509 O O . VAL A 1 322 ? 11.954 -3.371 -13.944 1.00 90.00 322 VAL A O 1
ATOM 2512 N N . ILE A 1 323 ? 12.036 -4.599 -15.827 1.00 91.56 323 ILE A N 1
ATOM 2513 C CA . ILE A 1 323 ? 10.688 -5.170 -15.637 1.00 91.56 323 ILE A CA 1
ATOM 2514 C C . ILE A 1 323 ? 10.656 -6.034 -14.378 1.00 91.56 323 ILE A C 1
ATOM 2516 O O . ILE A 1 323 ? 9.740 -5.881 -13.569 1.00 91.56 323 ILE A O 1
ATOM 2520 N N . ALA A 1 324 ? 11.654 -6.905 -14.185 1.00 92.06 324 ALA A N 1
ATOM 2521 C CA . ALA A 1 324 ? 11.725 -7.773 -13.013 1.00 92.06 324 ALA A CA 1
ATOM 2522 C C . ALA A 1 324 ? 11.694 -6.957 -11.708 1.00 92.06 324 ALA A C 1
ATOM 2524 O O . ALA A 1 324 ? 10.927 -7.265 -10.796 1.00 92.06 324 ALA A O 1
ATOM 2525 N N . ALA A 1 325 ? 12.451 -5.860 -11.648 1.00 92.31 325 ALA A N 1
ATOM 2526 C CA . ALA A 1 325 ? 12.490 -4.951 -10.509 1.00 92.31 325 ALA A CA 1
ATOM 2527 C C . ALA A 1 325 ? 11.156 -4.220 -10.277 1.00 92.31 325 ALA A C 1
ATOM 2529 O O . ALA A 1 325 ? 10.689 -4.130 -9.140 1.00 92.31 325 ALA A O 1
ATOM 2530 N N . LEU A 1 326 ? 10.506 -3.721 -11.335 1.00 93.25 326 LEU A N 1
ATOM 2531 C CA . LEU A 1 326 ? 9.198 -3.061 -11.234 1.00 93.25 326 LEU A CA 1
ATOM 2532 C C . LEU A 1 326 ? 8.086 -4.039 -10.818 1.00 93.25 326 LEU A C 1
ATOM 2534 O O . LEU A 1 326 ? 7.232 -3.693 -9.997 1.00 93.25 326 LEU A O 1
ATOM 2538 N N . ALA A 1 327 ? 8.108 -5.271 -11.331 1.00 94.19 327 ALA A N 1
ATOM 2539 C CA . ALA A 1 327 ? 7.168 -6.323 -10.954 1.00 94.19 327 ALA A CA 1
ATOM 2540 C C . ALA A 1 327 ? 7.382 -6.762 -9.496 1.00 94.19 327 ALA A C 1
ATOM 2542 O O . ALA A 1 327 ? 6.425 -6.831 -8.721 1.00 94.19 327 ALA A O 1
ATOM 2543 N N . ALA A 1 328 ? 8.639 -6.957 -9.083 1.00 93.38 328 ALA A N 1
ATOM 2544 C CA . ALA A 1 328 ? 8.998 -7.249 -7.699 1.00 93.38 328 ALA A CA 1
ATOM 2545 C C . ALA A 1 328 ? 8.593 -6.120 -6.742 1.00 93.38 328 ALA A C 1
ATOM 2547 O O . ALA A 1 328 ? 8.061 -6.385 -5.663 1.00 93.38 328 ALA A O 1
ATOM 2548 N N . CYS A 1 329 ? 8.764 -4.858 -7.152 1.00 92.69 329 CYS A N 1
ATOM 2549 C CA . CYS A 1 329 ? 8.276 -3.703 -6.402 1.00 92.69 329 CYS A CA 1
ATOM 2550 C C . CYS A 1 329 ? 6.779 -3.819 -6.111 1.00 92.69 329 CYS A C 1
ATOM 2552 O O . CYS A 1 329 ? 6.343 -3.592 -4.979 1.00 92.69 329 CYS A O 1
ATOM 2554 N N . GLY A 1 330 ? 5.994 -4.168 -7.135 1.00 92.62 330 GLY A N 1
ATOM 2555 C CA . GLY A 1 330 ? 4.558 -4.379 -7.006 1.00 92.62 330 GLY A CA 1
ATOM 2556 C C . GLY A 1 330 ? 4.216 -5.544 -6.089 1.00 92.62 330 GLY A C 1
ATOM 2557 O O . GLY A 1 330 ? 3.338 -5.406 -5.241 1.00 92.62 330 GLY A O 1
ATOM 2558 N N . LEU A 1 331 ? 4.946 -6.654 -6.202 1.00 94.50 331 LEU A N 1
ATOM 2559 C CA . LEU A 1 331 ? 4.767 -7.831 -5.357 1.00 94.50 331 LEU A CA 1
ATOM 2560 C C . LEU A 1 331 ? 4.965 -7.485 -3.878 1.00 94.50 331 LEU A C 1
ATOM 2562 O O . LEU A 1 331 ? 4.045 -7.666 -3.081 1.00 94.50 331 LEU A O 1
ATOM 2566 N N . PHE A 1 332 ? 6.122 -6.926 -3.513 1.00 92.56 332 PHE A N 1
ATOM 2567 C CA . PHE A 1 332 ? 6.416 -6.572 -2.123 1.00 92.56 332 PHE A CA 1
ATOM 2568 C C . PHE A 1 332 ? 5.421 -5.551 -1.584 1.00 92.56 332 PHE A C 1
ATOM 2570 O O . PHE A 1 332 ? 4.839 -5.746 -0.517 1.00 92.56 332 PHE A O 1
ATOM 2577 N N . LYS A 1 333 ? 5.191 -4.471 -2.334 1.00 90.56 333 LYS A N 1
ATOM 2578 C CA . LYS A 1 333 ? 4.296 -3.403 -1.901 1.00 90.56 333 LYS A CA 1
ATOM 2579 C C . LYS A 1 333 ? 2.876 -3.916 -1.674 1.00 90.56 333 LYS A C 1
ATOM 2581 O O . LYS A 1 333 ? 2.297 -3.593 -0.642 1.00 90.56 333 LYS A O 1
ATOM 2586 N N . SER A 1 334 ? 2.307 -4.685 -2.603 1.00 93.56 334 SER A N 1
ATOM 2587 C CA . SER A 1 334 ? 0.924 -5.162 -2.490 1.00 93.56 334 SER A CA 1
ATOM 2588 C C . SER A 1 334 ? 0.727 -6.061 -1.273 1.00 93.56 334 SER A C 1
ATOM 2590 O O . SER A 1 334 ? -0.221 -5.847 -0.517 1.00 93.56 334 SER A O 1
ATOM 2592 N N . ILE A 1 335 ? 1.646 -7.005 -1.035 1.00 92.75 335 ILE A N 1
ATOM 2593 C CA . ILE A 1 335 ? 1.597 -7.899 0.132 1.00 92.75 335 ILE A CA 1
ATOM 2594 C C . ILE A 1 335 ? 1.662 -7.079 1.421 1.00 92.75 335 ILE A C 1
ATOM 2596 O O . ILE A 1 335 ? 0.800 -7.208 2.286 1.00 92.75 335 ILE A O 1
ATOM 2600 N N . ILE A 1 336 ? 2.658 -6.196 1.526 1.00 90.19 336 ILE A N 1
ATOM 2601 C CA . ILE A 1 336 ? 2.917 -5.379 2.718 1.00 90.19 336 ILE A CA 1
ATOM 2602 C C . ILE A 1 336 ? 1.764 -4.404 2.992 1.00 90.19 336 ILE A C 1
ATOM 2604 O O . ILE A 1 336 ? 1.392 -4.187 4.147 1.00 90.19 336 ILE A O 1
ATOM 2608 N N . ASN A 1 337 ? 1.178 -3.832 1.938 1.00 90.88 337 ASN A N 1
ATOM 2609 C CA . ASN A 1 337 ? 0.044 -2.924 2.035 1.00 90.88 337 ASN A CA 1
ATOM 2610 C C . ASN A 1 337 ? -1.205 -3.640 2.561 1.00 90.88 337 ASN A C 1
ATOM 2612 O O . ASN A 1 337 ? -1.772 -3.208 3.562 1.00 90.88 337 ASN A O 1
ATOM 2616 N N . VAL A 1 338 ? -1.609 -4.744 1.922 1.00 92.88 338 VAL A N 1
ATOM 2617 C CA . VAL A 1 338 ? -2.817 -5.495 2.304 1.00 92.88 338 VAL A CA 1
ATOM 2618 C C . VAL A 1 338 ? -2.685 -6.066 3.713 1.00 92.88 338 VAL A C 1
ATOM 2620 O O . VAL A 1 338 ? -3.623 -5.975 4.503 1.00 92.88 338 VAL A O 1
ATOM 2623 N N . ALA A 1 339 ? -1.506 -6.582 4.054 1.00 89.88 339 ALA A N 1
ATOM 2624 C CA . ALA A 1 339 ? -1.212 -7.109 5.377 1.00 89.88 339 ALA A CA 1
ATOM 2625 C C . ALA A 1 339 ? -1.345 -6.049 6.479 1.00 89.88 339 ALA A C 1
ATOM 2627 O O . ALA A 1 339 ? -1.931 -6.302 7.532 1.00 89.88 339 ALA A O 1
ATOM 2628 N N . SER A 1 340 ? -0.820 -4.847 6.229 1.00 84.69 340 SER A N 1
ATOM 2629 C CA . SER A 1 340 ? -0.909 -3.745 7.183 1.00 84.69 340 SER A CA 1
ATOM 2630 C C . SER A 1 340 ? -2.342 -3.253 7.369 1.00 84.69 340 SER A C 1
ATOM 2632 O O . SER A 1 340 ? -2.739 -2.969 8.497 1.00 84.69 340 SER A O 1
ATOM 2634 N N . ILE A 1 341 ? -3.113 -3.157 6.284 1.00 86.44 341 ILE A N 1
ATOM 2635 C CA . ILE A 1 341 ? -4.517 -2.730 6.334 1.00 86.44 341 ILE A CA 1
ATOM 2636 C C . ILE A 1 341 ? -5.344 -3.757 7.108 1.00 86.44 341 ILE A C 1
ATOM 2638 O O . ILE A 1 341 ? -6.049 -3.382 8.038 1.00 86.44 341 ILE A O 1
ATOM 2642 N N . LEU A 1 342 ? -5.150 -5.054 6.838 1.00 87.56 342 LEU A N 1
ATOM 2643 C CA . LEU A 1 342 ? -5.810 -6.119 7.592 1.00 87.56 342 LEU A CA 1
ATOM 2644 C C . LEU A 1 342 ? -5.543 -6.009 9.102 1.00 87.56 342 LEU A C 1
ATOM 2646 O O . LEU A 1 342 ? -6.442 -6.259 9.900 1.00 87.56 342 LEU A O 1
ATOM 2650 N N . MET A 1 343 ? -4.334 -5.623 9.520 1.00 82.19 343 MET A N 1
ATOM 2651 C CA . MET A 1 343 ? -4.038 -5.431 10.944 1.00 82.19 343 MET A CA 1
ATOM 2652 C C . MET A 1 343 ? -4.752 -4.217 11.552 1.00 82.19 343 MET A C 1
ATOM 2654 O O . MET A 1 343 ? -5.262 -4.319 12.671 1.00 82.19 343 MET A O 1
ATOM 2658 N N . GLN A 1 344 ? -4.852 -3.102 10.821 1.00 80.25 344 GLN A N 1
ATOM 2659 C CA . GLN A 1 344 ? -5.659 -1.949 11.244 1.00 80.25 344 GLN A CA 1
ATOM 2660 C C . GLN A 1 344 ? -7.147 -2.315 11.350 1.00 80.25 344 GLN A C 1
ATOM 2662 O O . GLN A 1 344 ? -7.824 -1.949 12.316 1.00 80.25 344 GLN A O 1
ATOM 2667 N N . ASP A 1 345 ? -7.647 -3.089 10.391 1.00 84.62 345 ASP A N 1
ATOM 2668 C CA . ASP A 1 345 ? -9.013 -3.588 10.384 1.00 84.62 345 ASP A CA 1
ATOM 2669 C C . ASP A 1 345 ? -9.263 -4.505 11.582 1.00 84.62 345 ASP A C 1
ATOM 2671 O O . ASP A 1 345 ? -10.142 -4.219 12.389 1.00 84.62 345 ASP A O 1
ATOM 2675 N N . LEU A 1 346 ? -8.431 -5.526 11.811 1.00 82.12 346 LEU A N 1
ATOM 2676 C CA . LEU A 1 346 ? -8.554 -6.414 12.974 1.00 82.12 346 LEU A CA 1
ATOM 2677 C C . LEU A 1 346 ? -8.563 -5.653 14.308 1.00 82.12 346 LEU A C 1
ATOM 2679 O O . LEU A 1 346 ? -9.299 -6.035 15.225 1.00 82.12 346 LEU A O 1
ATOM 2683 N N . LYS A 1 347 ? -7.798 -4.558 14.423 1.00 76.44 347 LYS A N 1
ATOM 2684 C CA . LYS A 1 347 ? -7.863 -3.672 15.593 1.00 76.44 347 LYS A CA 1
ATOM 2685 C C . LYS A 1 347 ? -9.214 -2.963 15.694 1.00 76.44 347 LYS A C 1
ATOM 2687 O O . LYS A 1 347 ? -9.797 -2.911 16.778 1.00 76.44 347 LYS A O 1
ATOM 2692 N N . THR A 1 348 ? -9.731 -2.450 14.584 1.00 77.75 348 THR A N 1
ATOM 2693 C CA . THR A 1 348 ? -11.054 -1.815 14.518 1.00 77.75 348 THR A CA 1
ATOM 2694 C C . THR A 1 348 ? -12.165 -2.804 14.882 1.00 77.75 348 THR A C 1
ATOM 2696 O O . THR A 1 348 ? -13.062 -2.468 15.658 1.00 77.75 348 THR A O 1
ATOM 2699 N N . GLY A 1 349 ? -12.082 -4.059 14.435 1.00 76.44 349 GLY A N 1
ATOM 2700 C CA . GLY A 1 349 ? -13.002 -5.117 14.858 1.00 76.44 349 GLY A CA 1
ATOM 2701 C C . GLY A 1 349 ? -12.931 -5.406 16.339 1.00 76.44 349 GLY A C 1
ATOM 2702 O O . GLY A 1 349 ? -13.962 -5.465 17.000 1.00 76.44 349 GLY A O 1
ATOM 2703 N N . HIS A 1 350 ? -11.723 -5.497 16.888 1.00 75.00 350 HIS A N 1
ATOM 2704 C CA . HIS A 1 350 ? -11.533 -5.676 18.320 1.00 75.00 350 HIS A CA 1
ATOM 2705 C C . HIS A 1 350 ? -12.164 -4.530 19.139 1.00 75.00 350 HIS A C 1
ATOM 2707 O O . HIS A 1 350 ? -12.832 -4.778 20.141 1.00 75.00 350 HIS A O 1
ATOM 2713 N N . LEU A 1 351 ? -12.035 -3.275 18.687 1.00 74.56 351 LEU A N 1
ATOM 2714 C CA . LEU A 1 351 ? -12.664 -2.117 19.340 1.00 74.56 351 LEU A CA 1
ATOM 2715 C C . LEU A 1 351 ? -14.194 -2.092 19.192 1.00 74.56 351 LEU A C 1
ATOM 2717 O O . LEU A 1 351 ? -14.894 -1.615 20.087 1.00 74.56 351 LEU A O 1
ATOM 2721 N N . THR A 1 352 ? -14.723 -2.606 18.082 1.00 77.75 352 THR A N 1
ATOM 2722 C CA . THR A 1 352 ? -16.165 -2.602 17.774 1.00 77.75 352 THR A CA 1
ATOM 2723 C C . THR A 1 352 ? -16.892 -3.883 18.184 1.00 77.75 352 THR A C 1
ATOM 2725 O O . THR A 1 352 ? -18.120 -3.930 18.086 1.00 77.75 352 THR A O 1
ATOM 2728 N N . LEU A 1 353 ? -16.166 -4.872 18.722 1.00 78.19 353 LEU A N 1
ATOM 2729 C CA . LEU A 1 353 ? -16.647 -6.227 19.025 1.00 78.19 353 LEU A CA 1
ATOM 2730 C C . LEU A 1 353 ? -17.144 -6.970 17.771 1.00 78.19 353 LEU A C 1
ATOM 2732 O O . LEU A 1 353 ? -18.133 -7.699 17.819 1.00 78.19 353 LEU A O 1
ATOM 2736 N N . THR A 1 354 ? -16.472 -6.749 16.643 1.00 82.12 354 THR A N 1
ATOM 2737 C CA . THR A 1 354 ? -16.733 -7.437 15.374 1.00 82.12 354 THR A CA 1
ATOM 2738 C C . THR A 1 354 ? -15.861 -8.686 15.269 1.00 82.12 354 THR A C 1
ATOM 2740 O O . THR A 1 354 ? -14.680 -8.666 15.624 1.00 82.12 354 THR A O 1
ATOM 2743 N N . SER A 1 355 ? -16.438 -9.768 14.748 1.00 83.25 355 SER A N 1
ATOM 2744 C CA . SER A 1 355 ? -15.757 -11.047 14.536 1.00 83.25 355 SER A CA 1
ATOM 2745 C C . SER A 1 355 ? -14.498 -10.916 13.665 1.00 83.25 355 SER A C 1
ATOM 2747 O O . SER A 1 355 ? -14.611 -10.445 12.529 1.00 83.25 355 SER A O 1
ATOM 2749 N N . PRO A 1 356 ? -13.322 -11.426 14.086 1.00 81.69 356 PRO A N 1
ATOM 2750 C CA . PRO A 1 356 ? -12.119 -11.473 13.248 1.00 81.69 356 PRO A CA 1
ATOM 2751 C C . PRO A 1 356 ? -12.313 -12.231 11.930 1.00 81.69 356 PRO A C 1
ATOM 2753 O O . PRO A 1 356 ? -11.680 -11.903 10.929 1.00 81.69 356 PRO A O 1
ATOM 2756 N N . ARG A 1 357 ? -13.182 -13.249 11.919 1.00 85.44 357 ARG A N 1
ATOM 2757 C CA . ARG A 1 357 ? -13.485 -14.039 10.715 1.00 85.44 357 ARG A CA 1
ATOM 2758 C C . ARG A 1 357 ? -14.311 -13.227 9.726 1.00 85.44 357 ARG A C 1
ATOM 2760 O O . ARG A 1 357 ? -13.988 -13.210 8.542 1.00 85.44 357 ARG A O 1
ATOM 2767 N N . ALA A 1 358 ? -15.318 -12.506 10.219 1.00 88.69 358 ALA A N 1
ATOM 2768 C CA . ALA A 1 358 ? -16.111 -11.596 9.395 1.00 88.69 358 ALA A CA 1
ATOM 2769 C C . ALA A 1 358 ? -15.259 -10.446 8.840 1.00 88.69 358 ALA A C 1
ATOM 2771 O O . ALA A 1 358 ? -15.446 -10.044 7.693 1.00 88.69 358 ALA A O 1
ATOM 2772 N N . MET A 1 359 ? -14.281 -9.960 9.612 1.00 87.94 359 MET A N 1
ATOM 2773 C CA . MET A 1 359 ? -13.311 -8.973 9.134 1.00 87.94 359 MET A CA 1
ATOM 2774 C C . MET A 1 359 ? -12.452 -9.507 7.992 1.00 87.94 359 MET A C 1
ATOM 2776 O O . MET A 1 359 ? -12.356 -8.856 6.958 1.00 87.94 359 MET A O 1
ATOM 2780 N N . LEU A 1 360 ? -11.864 -10.699 8.151 1.00 90.06 360 LEU A N 1
ATOM 2781 C CA . LEU A 1 360 ? -11.052 -11.316 7.099 1.00 90.06 360 LEU A CA 1
ATOM 2782 C C . LEU A 1 360 ? -11.875 -11.552 5.826 1.00 90.06 360 LEU A C 1
ATOM 2784 O O . LEU A 1 360 ? -11.389 -11.285 4.730 1.00 90.06 360 LEU A O 1
ATOM 2788 N N . LEU A 1 361 ? -13.126 -12.002 5.965 1.00 93.00 361 LEU A N 1
ATOM 2789 C CA . LEU A 1 361 ? -14.042 -12.170 4.838 1.00 93.00 361 LEU A CA 1
ATOM 2790 C C . LEU A 1 361 ? -14.353 -10.831 4.153 1.00 93.00 361 LEU A C 1
ATOM 2792 O O . LEU A 1 361 ? -14.274 -10.737 2.931 1.00 93.00 361 LEU A O 1
ATOM 2796 N N . SER A 1 362 ? -14.655 -9.788 4.929 1.00 93.44 362 SER A N 1
ATOM 2797 C CA . SER A 1 362 ? -14.928 -8.443 4.400 1.00 93.44 362 SER A CA 1
ATOM 2798 C C . SER A 1 362 ? -13.712 -7.876 3.664 1.00 93.44 362 SER A C 1
ATOM 2800 O O . SER A 1 362 ? -13.847 -7.317 2.577 1.00 93.44 362 SER A O 1
ATOM 2802 N N . GLN A 1 363 ? -12.512 -8.091 4.211 1.00 93.69 363 GLN A N 1
ATOM 2803 C CA . GLN A 1 363 ? -11.251 -7.712 3.582 1.00 93.69 363 GLN A CA 1
ATOM 2804 C C . GLN A 1 363 ? -11.021 -8.480 2.276 1.00 93.69 363 GLN A C 1
ATOM 2806 O O . GLN A 1 363 ? -10.624 -7.884 1.275 1.00 93.69 363 GLN A O 1
ATOM 2811 N N . ALA A 1 364 ? -11.273 -9.792 2.261 1.00 95.62 364 ALA A N 1
ATOM 2812 C CA . ALA A 1 364 ? -11.131 -10.620 1.066 1.00 95.62 364 ALA A CA 1
ATOM 2813 C C . ALA A 1 364 ? -12.090 -10.182 -0.051 1.00 95.62 364 ALA A C 1
ATOM 2815 O O . ALA A 1 364 ? -11.663 -10.039 -1.197 1.00 95.62 364 ALA A O 1
ATOM 2816 N N . LEU A 1 365 ? -13.353 -9.893 0.282 1.00 96.31 365 LEU A N 1
ATOM 2817 C CA . LEU A 1 365 ? -14.344 -9.378 -0.669 1.00 96.31 365 LEU A CA 1
ATOM 2818 C C . LEU A 1 365 ? -13.937 -8.009 -1.222 1.00 96.31 365 LEU A C 1
ATOM 2820 O O . LEU A 1 365 ? -13.925 -7.809 -2.436 1.00 96.31 365 LEU A O 1
ATOM 2824 N N . GLY A 1 366 ? -13.538 -7.084 -0.349 1.00 95.50 366 GLY A N 1
ATOM 2825 C CA . GLY A 1 366 ? -13.085 -5.760 -0.765 1.00 95.50 366 GLY A CA 1
ATOM 2826 C C . GLY A 1 366 ? -11.812 -5.803 -1.608 1.00 95.50 366 GLY A C 1
ATOM 2827 O O . GLY A 1 366 ? -11.693 -5.068 -2.585 1.00 95.50 366 GLY A O 1
ATOM 2828 N N . THR A 1 367 ? -10.889 -6.715 -1.294 1.00 95.81 367 THR A N 1
ATOM 2829 C CA . THR A 1 367 ? -9.676 -6.954 -2.089 1.00 95.81 367 THR A CA 1
ATOM 2830 C C . THR A 1 367 ? -10.035 -7.511 -3.465 1.00 95.81 367 THR A C 1
ATOM 2832 O O . THR A 1 367 ? -9.549 -6.987 -4.459 1.00 95.81 367 THR A O 1
ATOM 2835 N N . ALA A 1 368 ? -10.934 -8.500 -3.548 1.00 96.81 368 ALA A N 1
ATOM 2836 C CA . ALA A 1 368 ? -11.407 -9.055 -4.819 1.00 96.81 368 ALA A CA 1
ATOM 2837 C C . ALA A 1 368 ? -12.049 -7.983 -5.711 1.00 96.81 368 ALA A C 1
ATOM 2839 O O . ALA A 1 368 ? -11.691 -7.846 -6.880 1.00 96.81 368 ALA A O 1
ATOM 2840 N N . LEU A 1 369 ? -12.958 -7.183 -5.143 1.00 96.19 369 LEU A N 1
ATOM 2841 C CA . LEU A 1 369 ? -13.582 -6.062 -5.844 1.00 96.19 369 LEU A CA 1
ATOM 2842 C C . LEU A 1 369 ? -12.532 -5.036 -6.275 1.00 96.19 369 LEU A C 1
ATOM 2844 O O . LEU A 1 369 ? -12.539 -4.599 -7.422 1.00 96.19 369 LEU A O 1
ATOM 2848 N N . GLY A 1 370 ? -11.581 -4.708 -5.399 1.00 95.12 370 GLY A N 1
ATOM 2849 C CA . GLY A 1 370 ? -10.469 -3.814 -5.701 1.00 95.12 370 GLY A CA 1
ATOM 2850 C C . GLY A 1 370 ? -9.610 -4.311 -6.865 1.00 95.12 370 GLY A C 1
ATOM 2851 O O . GLY A 1 370 ? -9.276 -3.520 -7.748 1.00 95.12 370 GLY A O 1
ATOM 2852 N N . CYS A 1 371 ? -9.302 -5.609 -6.915 1.00 95.94 371 CYS A N 1
ATOM 2853 C CA . CYS A 1 371 ? -8.532 -6.234 -7.991 1.00 95.94 371 CYS A CA 1
ATOM 2854 C C . CYS A 1 371 ? -9.235 -6.160 -9.354 1.00 95.94 371 CYS A C 1
ATOM 2856 O O . CYS A 1 371 ? -8.542 -6.164 -10.363 1.00 95.94 371 CYS A O 1
ATOM 2858 N N . ILE A 1 372 ? -10.569 -6.050 -9.399 1.00 95.44 372 ILE A N 1
ATOM 2859 C CA . ILE A 1 372 ? -11.352 -5.935 -10.643 1.00 95.44 372 ILE A CA 1
ATOM 2860 C C . ILE A 1 372 ? -11.619 -4.465 -10.994 1.00 95.44 372 ILE A C 1
ATOM 2862 O O . ILE A 1 372 ? -11.312 -4.001 -12.092 1.00 95.44 372 ILE A O 1
ATOM 2866 N N . VAL A 1 373 ? -12.171 -3.702 -10.050 1.00 94.44 373 VAL A N 1
ATOM 2867 C CA . VAL A 1 373 ? -12.608 -2.315 -10.261 1.00 94.44 373 VAL A CA 1
ATOM 2868 C C . VAL A 1 373 ? -11.419 -1.391 -10.516 1.00 94.44 373 VAL A C 1
ATOM 2870 O O . VAL A 1 373 ? -11.531 -0.457 -11.312 1.00 94.44 373 VAL A O 1
ATOM 2873 N N . SER A 1 374 ? -10.265 -1.639 -9.887 1.00 92.94 374 SER A N 1
ATOM 2874 C CA . SER A 1 374 ? -9.107 -0.747 -10.021 1.00 92.94 374 SER A CA 1
ATOM 2875 C C . SER A 1 374 ? -8.458 -0.806 -11.408 1.00 92.94 374 SER A C 1
ATOM 2877 O O . SER A 1 374 ? -8.294 0.266 -11.997 1.00 92.94 374 SER A O 1
ATOM 2879 N N . PRO A 1 375 ? -8.140 -1.987 -11.989 1.00 94.38 375 PRO A N 1
ATOM 2880 C CA . PRO A 1 375 ? -7.670 -2.064 -13.372 1.00 94.38 375 PRO A CA 1
ATOM 2881 C C . PRO A 1 375 ? -8.670 -1.505 -14.379 1.00 94.38 375 PRO A C 1
ATOM 2883 O O . PRO A 1 375 ? -8.250 -0.781 -15.275 1.00 94.38 375 PRO A O 1
ATOM 2886 N N . LEU A 1 376 ? -9.974 -1.767 -14.215 1.00 93.31 376 LEU A N 1
ATOM 2887 C CA . LEU A 1 376 ? -11.017 -1.211 -15.088 1.00 93.31 376 LEU A CA 1
ATOM 2888 C C . LEU A 1 376 ? -11.046 0.321 -15.031 1.00 93.31 376 LEU A C 1
ATOM 2890 O O . LEU A 1 376 ? -11.041 0.986 -16.065 1.00 93.31 376 LEU A O 1
ATOM 2894 N N . SER A 1 377 ? -11.005 0.881 -13.820 1.00 91.00 377 SER A N 1
ATOM 2895 C CA . SER A 1 377 ? -10.959 2.330 -13.610 1.00 91.00 377 SER A CA 1
ATOM 2896 C C . SER A 1 377 ? -9.694 2.938 -14.208 1.00 91.00 377 SER A C 1
ATOM 2898 O O . SER A 1 377 ? -9.757 3.980 -14.849 1.00 91.00 377 SER A O 1
ATOM 2900 N N . PHE A 1 378 ? -8.537 2.300 -14.026 1.00 91.56 378 PHE A N 1
ATOM 2901 C CA . PHE A 1 378 ? -7.294 2.752 -14.644 1.00 91.56 378 PHE A CA 1
ATOM 2902 C C . PHE A 1 378 ? -7.388 2.715 -16.173 1.00 91.56 378 PHE A C 1
ATOM 2904 O O . PHE A 1 378 ? -7.021 3.689 -16.822 1.00 91.56 378 PHE A O 1
ATOM 2911 N N . PHE A 1 379 ? -7.932 1.640 -16.746 1.00 91.19 379 PHE A N 1
ATOM 2912 C CA . PHE A 1 379 ? -8.070 1.484 -18.193 1.00 91.19 379 PHE A CA 1
ATOM 2913 C C . PHE A 1 379 ? -8.997 2.512 -18.827 1.00 91.19 379 PHE A C 1
ATOM 2915 O O . PHE A 1 379 ? -8.708 2.988 -19.923 1.00 91.19 379 PHE A O 1
ATOM 2922 N N . LEU A 1 380 ? -10.070 2.889 -18.129 1.00 89.50 380 LEU A N 1
ATOM 2923 C CA . LEU A 1 380 ? -10.940 3.978 -18.556 1.00 89.50 380 LEU A CA 1
ATOM 2924 C C . LEU A 1 380 ? -10.134 5.273 -18.730 1.00 89.50 380 LEU A C 1
ATOM 2926 O O . LEU A 1 380 ? -10.222 5.912 -19.773 1.00 89.50 380 LEU A O 1
ATOM 2930 N N . PHE A 1 381 ? -9.292 5.622 -17.751 1.00 87.06 381 PHE A N 1
ATOM 2931 C CA . PHE A 1 381 ? -8.417 6.794 -17.849 1.00 87.06 381 PHE A CA 1
ATOM 2932 C C . PHE A 1 381 ? -7.325 6.617 -18.914 1.00 87.06 381 PHE A C 1
ATOM 2934 O O . PHE A 1 381 ? -7.060 7.556 -19.655 1.00 87.06 381 PHE A O 1
ATOM 2941 N N . TYR A 1 382 ? -6.722 5.430 -19.017 1.00 88.00 382 TYR A N 1
ATOM 2942 C CA . TYR A 1 382 ? -5.647 5.133 -19.974 1.00 88.00 382 TYR A CA 1
ATOM 2943 C C . TYR A 1 382 ? -6.109 5.186 -21.432 1.00 88.00 382 TYR A C 1
ATOM 2945 O O . TYR A 1 382 ? -5.323 5.512 -22.311 1.00 88.00 382 TYR A O 1
ATOM 2953 N N . LYS A 1 383 ? -7.381 4.870 -21.702 1.00 87.06 383 LYS A N 1
ATOM 2954 C CA . LYS A 1 383 ? -7.974 4.976 -23.042 1.00 87.06 383 LYS A CA 1
ATOM 2955 C C . LYS A 1 383 ? -8.562 6.354 -23.332 1.00 87.06 383 LYS A C 1
ATOM 2957 O O . LYS A 1 383 ? -8.540 6.769 -24.484 1.00 87.06 383 LYS A O 1
ATOM 2962 N N . ALA A 1 384 ? -9.100 7.038 -22.322 1.00 85.75 384 ALA A N 1
ATOM 2963 C CA . ALA A 1 384 ? -9.750 8.335 -22.503 1.00 85.75 384 ALA A CA 1
ATOM 2964 C C . ALA A 1 384 ? -8.771 9.520 -22.529 1.00 85.75 384 ALA A C 1
ATOM 2966 O O . ALA A 1 384 ? -9.081 10.543 -23.134 1.00 85.75 384 ALA A O 1
ATOM 2967 N N . PHE A 1 385 ? -7.615 9.408 -21.869 1.00 85.25 385 PHE A N 1
ATOM 2968 C CA . PHE A 1 385 ? -6.660 10.505 -21.710 1.00 85.25 385 PHE A CA 1
ATOM 2969 C C . PHE A 1 385 ? -5.241 10.093 -22.100 1.00 85.25 385 PHE A C 1
ATOM 2971 O O . PHE A 1 385 ? -4.848 8.938 -21.947 1.00 85.25 385 PHE A O 1
ATOM 2978 N N . ASP A 1 386 ? -4.444 11.070 -22.536 1.00 83.50 386 ASP A N 1
ATOM 2979 C CA . ASP A 1 386 ? -3.037 10.864 -22.885 1.00 83.50 386 ASP A CA 1
ATOM 2980 C C . ASP A 1 386 ? -2.142 10.814 -21.631 1.00 83.50 386 ASP A C 1
ATOM 2982 O O . ASP A 1 386 ? -1.441 11.766 -21.276 1.00 83.50 386 ASP A O 1
ATOM 2986 N N . ILE A 1 387 ? -2.213 9.693 -20.910 1.00 85.94 387 ILE A N 1
ATOM 2987 C CA . ILE A 1 387 ? -1.445 9.468 -19.681 1.00 85.94 387 ILE A CA 1
ATOM 2988 C C . ILE A 1 387 ? 0.057 9.399 -19.988 1.00 85.94 387 ILE A C 1
ATOM 2990 O O . ILE A 1 387 ? 0.494 8.739 -20.928 1.00 85.94 387 ILE A O 1
ATOM 2994 N N . GLY A 1 388 ? 0.864 10.054 -19.152 1.00 78.19 388 GLY A N 1
ATOM 2995 C CA . GLY A 1 388 ? 2.320 10.101 -19.270 1.00 78.19 388 GLY A CA 1
ATOM 2996 C C . GLY A 1 388 ? 2.819 11.179 -20.229 1.00 78.19 388 GLY A C 1
ATOM 2997 O O . GLY A 1 388 ? 3.967 11.120 -20.644 1.00 78.19 388 GLY A O 1
ATOM 2998 N N . ASN A 1 389 ? 1.973 12.129 -20.639 1.00 81.75 389 ASN A N 1
ATOM 2999 C CA . ASN A 1 389 ? 2.412 13.296 -21.406 1.00 81.75 389 ASN A CA 1
ATOM 3000 C C . ASN A 1 389 ? 2.992 14.369 -20.459 1.00 81.75 389 ASN A C 1
ATOM 3002 O O . ASN A 1 389 ? 2.233 14.859 -19.619 1.00 81.75 389 ASN A O 1
ATOM 3006 N N . PRO A 1 390 ? 4.278 14.760 -20.575 1.00 75.94 390 PRO A N 1
ATOM 3007 C CA . PRO A 1 390 ? 4.878 15.803 -19.732 1.00 75.94 390 PRO A CA 1
ATOM 3008 C C . PRO A 1 390 ? 4.166 17.163 -19.818 1.00 75.94 390 PRO A C 1
ATOM 3010 O O . PRO A 1 390 ? 4.084 17.883 -18.814 1.00 75.94 390 PRO A O 1
ATOM 3013 N N . ASP A 1 391 ? 3.599 17.464 -20.988 1.00 77.38 391 ASP A N 1
ATOM 3014 C CA . ASP A 1 391 ? 2.894 18.714 -21.296 1.00 77.38 391 ASP A CA 1
ATOM 3015 C C . ASP A 1 391 ? 1.377 18.610 -21.058 1.00 77.38 391 ASP A C 1
ATOM 3017 O O . ASP A 1 391 ? 0.647 19.597 -21.147 1.00 77.38 391 ASP A O 1
ATOM 3021 N N . GLY A 1 392 ? 0.886 17.412 -20.727 1.00 72.56 392 GLY A N 1
ATOM 3022 C CA . GLY A 1 392 ? -0.525 17.140 -20.468 1.00 72.56 392 GLY A CA 1
ATOM 3023 C C . GLY A 1 392 ? -0.934 17.271 -18.996 1.00 72.56 392 GLY A C 1
ATOM 3024 O O . GLY A 1 392 ? -0.121 17.453 -18.091 1.00 72.56 392 GLY A O 1
ATOM 3025 N N . GLU A 1 393 ? -2.237 17.117 -18.737 1.00 74.44 393 GLU A N 1
ATOM 3026 C CA . GLU A 1 393 ? -2.802 17.116 -17.374 1.00 74.44 393 GLU A CA 1
ATOM 3027 C C . GLU A 1 393 ? -2.403 15.856 -16.574 1.00 74.44 393 GLU A C 1
ATOM 3029 O O . GLU A 1 393 ? -2.231 15.898 -15.354 1.00 74.44 393 GLU A O 1
ATOM 3034 N N . PHE A 1 394 ? -2.237 14.718 -17.252 1.00 80.56 394 PHE A N 1
ATOM 3035 C CA . PHE A 1 394 ? -1.946 13.419 -16.638 1.00 80.56 394 PHE A CA 1
ATOM 3036 C C . PHE A 1 394 ? -0.478 13.028 -16.829 1.00 80.56 394 PHE A C 1
ATOM 3038 O O . PHE A 1 394 ? -0.172 12.046 -17.501 1.00 80.56 394 PHE A O 1
ATOM 3045 N N . LYS A 1 395 ? 0.435 13.797 -16.228 1.00 76.50 395 LYS A N 1
ATOM 3046 C CA . LYS A 1 395 ? 1.892 13.643 -16.406 1.00 76.50 395 LYS A CA 1
ATOM 3047 C C . LYS A 1 395 ? 2.458 12.306 -15.920 1.00 76.50 395 LYS A C 1
ATOM 3049 O O . LYS A 1 395 ? 3.481 11.860 -16.423 1.00 76.50 395 LYS A O 1
ATOM 3054 N N . ALA A 1 396 ? 1.810 11.673 -14.942 1.00 83.44 396 ALA A N 1
ATOM 3055 C CA . ALA A 1 396 ? 2.253 10.440 -14.289 1.00 83.44 396 ALA A CA 1
ATOM 3056 C C . ALA A 1 396 ? 3.740 10.453 -13.855 1.00 83.44 396 ALA A C 1
ATOM 3058 O O . ALA A 1 396 ? 4.486 9.519 -14.162 1.00 83.44 396 ALA A O 1
ATOM 3059 N N . PRO A 1 397 ? 4.190 11.470 -13.093 1.00 79.69 397 PRO A N 1
ATOM 3060 C CA . PRO A 1 397 ? 5.612 11.671 -12.793 1.00 79.69 397 PRO A CA 1
ATOM 3061 C C . PRO A 1 397 ? 6.237 10.492 -12.032 1.00 79.69 397 PRO A C 1
ATOM 3063 O O . PRO A 1 397 ? 7.405 10.157 -12.222 1.00 79.69 397 PRO A O 1
ATOM 3066 N N . TYR A 1 398 ? 5.452 9.799 -11.202 1.00 82.06 398 TYR A N 1
ATOM 3067 C CA . TYR A 1 398 ? 5.939 8.638 -10.463 1.00 82.06 398 TYR A CA 1
ATOM 3068 C C . TYR A 1 398 ? 6.232 7.430 -11.350 1.00 82.06 398 TYR A C 1
ATOM 3070 O O . TYR A 1 398 ? 7.099 6.643 -10.986 1.00 82.06 398 TYR A O 1
ATOM 3078 N N . ALA A 1 399 ? 5.572 7.266 -12.496 1.00 87.31 399 ALA A N 1
ATOM 3079 C CA . ALA A 1 399 ? 5.909 6.181 -13.414 1.00 87.31 399 ALA A CA 1
ATOM 3080 C C . ALA A 1 399 ? 7.366 6.310 -13.887 1.00 87.31 399 ALA A C 1
ATOM 3082 O O . ALA A 1 399 ? 8.136 5.353 -13.780 1.00 87.31 399 ALA A O 1
ATOM 3083 N N . ILE A 1 400 ? 7.761 7.526 -14.279 1.00 85.00 400 ILE A N 1
ATOM 3084 C CA . ILE A 1 400 ? 9.129 7.868 -14.694 1.00 85.00 400 ILE A CA 1
ATOM 3085 C C . ILE A 1 400 ? 10.109 7.667 -13.531 1.00 85.00 400 ILE A C 1
ATOM 3087 O O . ILE A 1 400 ? 11.137 7.014 -13.693 1.00 85.00 400 ILE A O 1
ATOM 3091 N N . ILE A 1 401 ? 9.772 8.148 -12.326 1.00 85.56 401 ILE A N 1
ATOM 3092 C CA . ILE A 1 401 ? 10.627 7.983 -11.137 1.00 85.56 401 ILE A CA 1
ATOM 3093 C C . ILE A 1 401 ? 10.868 6.500 -10.828 1.00 85.56 401 ILE A C 1
ATOM 3095 O O . ILE A 1 401 ? 12.005 6.098 -10.596 1.00 85.56 401 ILE A O 1
ATOM 3099 N N . TYR A 1 402 ? 9.821 5.670 -10.817 1.00 87.81 402 TYR A N 1
ATOM 3100 C CA . TYR A 1 402 ? 9.964 4.242 -10.518 1.00 87.81 402 TYR A CA 1
ATOM 3101 C C . TYR A 1 402 ? 10.756 3.506 -11.598 1.00 87.81 402 TYR A C 1
ATOM 3103 O O . TYR A 1 402 ? 11.577 2.655 -11.255 1.00 87.81 402 TYR A O 1
ATOM 3111 N N . ARG A 1 403 ? 10.572 3.855 -12.878 1.00 88.69 403 ARG A N 1
ATOM 3112 C CA . ARG A 1 403 ? 11.384 3.291 -13.959 1.00 88.69 403 ARG A CA 1
ATOM 3113 C C . ARG A 1 403 ? 12.854 3.675 -13.812 1.00 88.69 403 ARG A C 1
ATOM 3115 O O . ARG A 1 403 ? 13.711 2.798 -13.846 1.00 88.69 403 ARG A O 1
ATOM 3122 N N . ASN A 1 404 ? 13.146 4.948 -13.555 1.00 86.31 404 ASN A N 1
ATOM 3123 C CA . ASN A 1 404 ? 14.515 5.409 -13.327 1.00 86.31 404 ASN A CA 1
ATOM 3124 C C . ASN A 1 404 ? 15.142 4.732 -12.098 1.00 86.31 404 ASN A C 1
ATOM 3126 O O . ASN A 1 404 ? 16.325 4.409 -12.120 1.00 86.31 404 ASN A O 1
ATOM 3130 N N . LEU A 1 405 ? 14.367 4.459 -11.038 1.00 84.94 405 LEU A N 1
ATOM 3131 C CA . LEU A 1 405 ? 14.859 3.715 -9.870 1.00 84.94 405 LEU A CA 1
ATOM 3132 C C . LEU A 1 405 ? 15.246 2.285 -10.244 1.00 84.94 405 LEU A C 1
ATOM 3134 O O . LEU A 1 405 ? 16.267 1.790 -9.774 1.00 84.94 405 LEU A O 1
ATOM 3138 N N . ALA A 1 406 ? 14.455 1.635 -11.098 1.00 88.00 406 ALA A N 1
ATOM 3139 C CA . ALA A 1 406 ? 14.763 0.299 -11.589 1.00 88.00 406 ALA A CA 1
ATOM 3140 C C . ALA A 1 406 ? 16.023 0.302 -12.463 1.00 88.00 406 ALA A C 1
ATOM 3142 O O . ALA A 1 406 ? 16.892 -0.537 -12.256 1.00 88.00 406 ALA A O 1
ATOM 3143 N N . ILE A 1 407 ? 16.174 1.285 -13.356 1.00 86.56 407 ILE A N 1
ATOM 3144 C CA . ILE A 1 407 ? 17.383 1.459 -14.175 1.00 86.56 407 ILE A CA 1
ATOM 3145 C C . ILE A 1 407 ? 18.624 1.634 -13.290 1.00 86.56 407 ILE A C 1
ATOM 3147 O O . ILE A 1 407 ? 19.598 0.906 -13.459 1.00 86.56 407 ILE A O 1
ATOM 3151 N N . ILE A 1 408 ? 18.576 2.530 -12.297 1.00 84.56 408 ILE A N 1
ATOM 3152 C CA . ILE A 1 408 ? 19.688 2.714 -11.350 1.00 84.56 408 ILE A CA 1
ATOM 3153 C C . ILE A 1 408 ? 19.974 1.421 -10.580 1.00 84.56 408 ILE A C 1
ATOM 3155 O O . ILE A 1 408 ? 21.131 1.048 -10.404 1.00 84.56 408 ILE A O 1
ATOM 3159 N N . GLY A 1 409 ? 18.934 0.708 -10.143 1.00 83.56 409 GLY A N 1
ATOM 3160 C CA . GLY A 1 409 ? 19.100 -0.569 -9.455 1.00 83.56 409 GLY A CA 1
ATOM 3161 C C . GLY A 1 409 ? 19.804 -1.628 -10.307 1.00 83.56 409 GLY A C 1
ATOM 3162 O O . GLY A 1 409 ? 20.596 -2.401 -9.777 1.00 83.56 409 GLY A O 1
ATOM 3163 N N . VAL A 1 410 ? 19.549 -1.637 -11.618 1.00 85.69 410 VAL A N 1
ATOM 3164 C CA . VAL A 1 410 ? 20.169 -2.558 -12.581 1.00 85.69 410 VAL A CA 1
ATOM 3165 C C . VAL A 1 410 ? 21.617 -2.168 -12.892 1.00 85.69 410 VAL A C 1
ATOM 3167 O O . VAL A 1 410 ? 22.473 -3.037 -13.050 1.00 85.69 410 VAL A O 1
ATOM 3170 N N . GLN A 1 411 ? 21.912 -0.868 -12.955 1.00 82.00 411 GLN A N 1
ATOM 3171 C CA . GLN A 1 411 ? 23.278 -0.360 -13.122 1.00 82.00 411 GLN A CA 1
ATOM 3172 C C . GLN A 1 411 ? 24.153 -0.621 -11.884 1.00 82.00 411 GLN A C 1
ATOM 3174 O O . GLN A 1 411 ? 25.376 -0.711 -11.996 1.00 82.00 411 GLN A O 1
ATOM 3179 N N . GLY A 1 412 ? 23.526 -0.805 -10.720 1.00 76.31 412 GLY A N 1
ATOM 3180 C CA . GLY A 1 412 ? 24.175 -1.205 -9.478 1.00 76.31 412 GLY A CA 1
ATOM 3181 C C . GLY A 1 412 ? 24.673 -0.027 -8.639 1.00 76.31 412 GLY A C 1
ATOM 3182 O O . GLY A 1 412 ? 24.355 1.137 -8.876 1.00 76.31 412 GLY A O 1
ATOM 3183 N N . PHE A 1 413 ? 25.466 -0.339 -7.610 1.00 71.06 413 PHE A N 1
ATOM 3184 C CA . PHE A 1 413 ? 25.896 0.635 -6.599 1.00 71.06 413 PHE A CA 1
ATOM 3185 C C . PHE A 1 413 ? 26.749 1.789 -7.150 1.00 71.06 413 PHE A C 1
ATOM 3187 O O . PHE A 1 413 ? 26.780 2.859 -6.546 1.00 71.06 413 PHE A O 1
ATOM 3194 N N . SER A 1 414 ? 27.415 1.595 -8.291 1.00 69.62 414 SER A N 1
ATOM 3195 C CA . SER A 1 414 ? 28.231 2.616 -8.962 1.00 69.62 414 SER A CA 1
ATOM 3196 C C . SER A 1 414 ? 27.404 3.739 -9.592 1.00 69.62 414 SER A C 1
ATOM 3198 O O . SER A 1 414 ? 27.925 4.835 -9.779 1.00 69.62 414 SER A O 1
ATOM 3200 N N . ALA A 1 415 ? 26.125 3.497 -9.889 1.00 72.31 415 ALA A N 1
ATOM 3201 C CA . ALA A 1 415 ? 25.211 4.506 -10.422 1.00 72.31 415 ALA A CA 1
ATOM 3202 C C . ALA A 1 415 ? 24.559 5.370 -9.328 1.00 72.31 415 ALA A C 1
ATOM 3204 O O . ALA A 1 415 ? 23.809 6.301 -9.631 1.00 72.31 415 ALA A O 1
ATOM 3205 N N . LEU A 1 416 ? 24.817 5.065 -8.051 1.00 70.44 416 LEU A N 1
ATOM 3206 C CA . LEU A 1 416 ? 24.256 5.816 -6.935 1.00 70.44 416 LEU A CA 1
ATOM 3207 C C . LEU A 1 416 ? 24.974 7.155 -6.741 1.00 70.44 416 LEU A C 1
ATOM 3209 O O . LEU A 1 416 ? 26.182 7.245 -6.964 1.00 70.44 416 LEU A O 1
ATOM 3213 N N . PRO A 1 417 ? 24.266 8.189 -6.255 1.00 71.62 417 PRO A N 1
ATOM 3214 C CA . PRO A 1 417 ? 24.895 9.459 -5.921 1.00 71.62 417 PRO A CA 1
ATOM 3215 C C . PRO A 1 417 ? 26.043 9.304 -4.900 1.00 71.62 417 PRO A C 1
ATOM 3217 O O . PRO A 1 417 ? 25.980 8.468 -3.989 1.00 71.62 417 PRO A O 1
ATOM 3220 N N . GLN A 1 418 ? 27.094 10.123 -5.030 1.00 70.50 418 GLN A N 1
ATOM 3221 C CA . GLN A 1 418 ? 28.293 10.077 -4.176 1.00 70.50 418 GLN A CA 1
ATOM 3222 C C . GLN A 1 418 ? 27.933 10.204 -2.687 1.00 70.50 418 GLN A C 1
ATOM 3224 O O . GLN A 1 418 ? 27.095 11.016 -2.335 1.00 70.50 418 GLN A O 1
ATOM 3229 N N . HIS A 1 419 ? 28.547 9.430 -1.790 1.00 75.94 419 HIS A N 1
ATOM 3230 C CA . HIS A 1 419 ? 28.222 9.381 -0.345 1.00 75.94 419 HIS A CA 1
ATOM 3231 C C . HIS A 1 419 ? 26.845 8.809 0.035 1.00 75.94 419 HIS A C 1
ATOM 3233 O O . HIS A 1 419 ? 26.560 8.656 1.224 1.00 75.94 419 HIS A O 1
ATOM 3239 N N . CYS A 1 420 ? 25.996 8.410 -0.917 1.00 72.50 420 CYS A N 1
ATOM 3240 C CA . CYS A 1 420 ? 24.664 7.912 -0.580 1.00 72.50 420 CYS A CA 1
ATOM 3241 C C . CYS A 1 420 ? 24.703 6.650 0.301 1.00 72.50 420 CYS A C 1
ATOM 3243 O O . CYS A 1 420 ? 23.971 6.552 1.287 1.00 72.50 420 CYS A O 1
ATOM 3245 N N . LEU A 1 421 ? 25.589 5.699 -0.011 1.00 71.38 421 LEU A N 1
ATOM 3246 C CA . LEU A 1 421 ? 25.764 4.489 0.800 1.00 71.38 421 LEU A CA 1
ATOM 3247 C C . LEU A 1 421 ? 26.347 4.796 2.184 1.00 71.38 421 LEU A C 1
ATOM 3249 O O . LEU A 1 421 ? 25.928 4.191 3.166 1.00 71.38 421 LEU A O 1
ATOM 3253 N N . GLN A 1 422 ? 27.260 5.766 2.283 1.00 76.75 422 GLN A N 1
ATOM 3254 C CA . GLN A 1 422 ? 27.834 6.189 3.565 1.00 76.75 422 GLN A CA 1
ATOM 3255 C C . GLN A 1 422 ? 26.749 6.761 4.485 1.00 76.75 422 GLN A C 1
ATOM 3257 O O . GLN A 1 422 ? 26.675 6.381 5.651 1.00 76.75 422 GLN A O 1
ATOM 3262 N N . LEU A 1 423 ? 25.848 7.589 3.946 1.00 77.25 423 LEU A N 1
ATOM 3263 C CA . LEU A 1 423 ? 24.690 8.097 4.684 1.00 77.25 423 LEU A CA 1
ATOM 3264 C C . LEU A 1 423 ? 23.713 6.978 5.073 1.00 77.25 423 LEU A C 1
ATOM 3266 O O . LEU A 1 423 ? 23.230 6.970 6.203 1.00 77.25 423 LEU A O 1
ATOM 3270 N N . CYS A 1 424 ? 23.455 6.006 4.187 1.00 73.19 424 CYS A N 1
ATOM 3271 C CA . CYS A 1 424 ? 22.624 4.838 4.512 1.00 73.19 424 CYS A CA 1
ATOM 3272 C C . CYS A 1 424 ? 23.183 4.064 5.705 1.00 73.19 424 CYS A C 1
ATOM 3274 O O . CYS A 1 424 ? 22.450 3.781 6.651 1.00 73.19 424 CYS A O 1
ATOM 3276 N N . TYR A 1 425 ? 24.475 3.730 5.665 1.00 76.06 425 TYR A N 1
ATOM 3277 C CA . TYR A 1 425 ? 25.137 3.007 6.746 1.00 76.06 425 TYR A CA 1
ATOM 3278 C C . TYR A 1 425 ? 25.213 3.841 8.026 1.00 76.06 425 TYR A C 1
ATOM 3280 O O . TYR A 1 425 ? 25.000 3.297 9.105 1.00 76.06 425 TYR A O 1
ATOM 3288 N N . GLY A 1 426 ? 25.424 5.156 7.917 1.00 80.31 426 GLY A N 1
ATOM 3289 C CA . GLY A 1 426 ? 25.412 6.080 9.050 1.00 80.31 426 GLY A CA 1
ATOM 3290 C C . GLY A 1 426 ? 24.055 6.132 9.756 1.00 80.31 426 GLY A C 1
ATOM 3291 O O . GLY A 1 426 ? 23.975 5.879 10.957 1.00 80.31 426 GLY A O 1
ATOM 3292 N N . PHE A 1 427 ? 22.966 6.382 9.020 1.00 78.88 427 PHE A N 1
ATOM 3293 C CA . PHE A 1 427 ? 21.616 6.396 9.598 1.00 78.88 427 PHE A CA 1
ATOM 3294 C C . PHE A 1 427 ? 21.185 5.030 10.122 1.00 78.88 427 PHE A C 1
ATOM 3296 O O . PHE A 1 427 ? 20.479 4.943 11.125 1.00 78.88 427 PHE A O 1
ATOM 3303 N N . PHE A 1 428 ? 21.631 3.959 9.476 1.00 73.75 428 PHE A N 1
ATOM 3304 C CA . PHE A 1 428 ? 21.386 2.607 9.941 1.00 73.75 428 PHE A CA 1
ATOM 3305 C C . PHE A 1 428 ? 22.096 2.299 11.259 1.00 73.75 428 PHE A C 1
ATOM 3307 O O . PHE A 1 428 ? 21.460 1.826 12.201 1.00 73.75 428 PHE A O 1
ATOM 3314 N N . ALA A 1 429 ? 23.388 2.618 11.353 1.00 78.62 429 ALA A N 1
ATOM 3315 C CA . ALA A 1 429 ? 24.160 2.477 12.581 1.00 78.62 429 ALA A CA 1
ATOM 3316 C C . ALA A 1 429 ? 23.557 3.329 13.705 1.00 78.62 429 ALA A C 1
ATOM 3318 O O . ALA A 1 429 ? 23.383 2.844 14.819 1.00 78.62 429 ALA A O 1
ATOM 3319 N N . PHE A 1 430 ? 23.141 4.559 13.395 1.00 79.88 430 PHE A N 1
ATOM 3320 C CA . PHE A 1 430 ? 22.434 5.436 14.325 1.00 79.88 430 PHE A CA 1
ATOM 3321 C C . PHE A 1 430 ? 21.104 4.834 14.803 1.00 79.88 430 PHE A C 1
ATOM 3323 O O . PHE A 1 430 ? 20.821 4.834 16.000 1.00 79.88 430 PHE A O 1
ATOM 3330 N N . ALA A 1 431 ? 20.302 4.263 13.900 1.00 72.44 431 ALA A N 1
ATOM 3331 C CA . ALA A 1 431 ? 19.043 3.613 14.253 1.00 72.44 431 ALA A CA 1
ATOM 3332 C C . ALA A 1 431 ? 19.255 2.376 15.142 1.00 72.44 431 ALA A C 1
ATOM 3334 O O . ALA A 1 431 ? 18.495 2.176 16.092 1.00 72.44 431 ALA A O 1
ATOM 3335 N N . ILE A 1 432 ? 20.282 1.562 14.873 1.00 74.75 432 ILE A N 1
ATOM 3336 C CA . ILE A 1 432 ? 20.673 0.451 15.755 1.00 74.75 432 ILE A CA 1
ATOM 3337 C C . ILE A 1 432 ? 21.094 0.992 17.116 1.00 74.75 432 ILE A C 1
ATOM 3339 O O . ILE A 1 432 ? 20.552 0.556 18.127 1.00 74.75 432 ILE A O 1
ATOM 3343 N N . ALA A 1 433 ? 22.022 1.950 17.144 1.00 79.31 433 ALA A N 1
ATOM 3344 C CA . ALA A 1 433 ? 22.574 2.502 18.373 1.00 79.31 433 ALA A CA 1
ATOM 3345 C C . ALA A 1 433 ? 21.474 3.075 19.269 1.00 79.31 433 ALA A C 1
ATOM 3347 O O . ALA A 1 433 ? 21.435 2.764 20.453 1.00 79.31 433 ALA A O 1
ATOM 3348 N N . ILE A 1 434 ? 20.531 3.834 18.705 1.00 75.06 434 ILE A N 1
ATOM 3349 C CA . ILE A 1 434 ? 19.383 4.358 19.446 1.00 75.06 434 ILE A CA 1
ATOM 3350 C C . ILE A 1 434 ? 18.524 3.226 20.008 1.00 75.06 434 ILE A C 1
ATOM 3352 O O . ILE A 1 434 ? 18.204 3.254 21.189 1.00 75.06 434 ILE A O 1
ATOM 3356 N N . ASN A 1 435 ? 18.159 2.217 19.212 1.00 72.12 435 ASN A N 1
ATOM 3357 C CA . ASN A 1 435 ? 17.338 1.115 19.727 1.00 72.12 435 ASN A CA 1
ATOM 3358 C C . ASN A 1 435 ? 18.054 0.326 20.834 1.00 72.12 435 ASN A C 1
ATOM 3360 O O . ASN A 1 435 ? 17.445 0.048 21.861 1.00 72.12 435 ASN A O 1
ATOM 3364 N N . PHE A 1 436 ? 19.352 0.056 20.683 1.00 73.75 436 PHE A N 1
ATOM 3365 C CA . PHE A 1 436 ? 20.164 -0.552 21.739 1.00 73.75 436 PHE A CA 1
ATOM 3366 C C . PHE A 1 436 ? 20.190 0.322 22.997 1.00 73.75 436 PHE A C 1
ATOM 3368 O O . PHE A 1 436 ? 19.868 -0.146 24.086 1.00 73.75 436 PHE A O 1
ATOM 3375 N N . LEU A 1 437 ? 20.490 1.616 22.858 1.00 74.81 437 LEU A N 1
ATOM 3376 C CA . LEU A 1 437 ? 20.470 2.563 23.974 1.00 74.81 437 LEU A CA 1
ATOM 3377 C C . LEU A 1 437 ? 19.101 2.601 24.661 1.00 74.81 437 LEU A C 1
ATOM 3379 O O . LEU A 1 437 ? 19.052 2.731 25.882 1.00 74.81 437 LEU A O 1
ATOM 3383 N N . LYS A 1 438 ? 18.001 2.440 23.915 1.00 67.38 438 LYS A N 1
ATOM 3384 C CA . LYS A 1 438 ? 16.642 2.368 24.468 1.00 67.38 438 LYS A CA 1
ATOM 3385 C C . LYS A 1 438 ? 16.470 1.187 25.394 1.00 67.38 438 LYS A C 1
ATOM 3387 O O . LYS A 1 438 ? 15.948 1.354 26.493 1.00 67.38 438 LYS A O 1
ATOM 3392 N N . ASP A 1 439 ? 16.878 0.021 24.908 1.00 68.44 439 ASP A N 1
ATOM 3393 C CA . ASP A 1 439 ? 16.635 -1.261 25.553 1.00 68.44 439 ASP A CA 1
ATOM 3394 C C . ASP A 1 439 ? 17.486 -1.396 26.827 1.00 68.44 439 ASP A C 1
ATOM 3396 O O . ASP A 1 439 ? 17.024 -1.957 27.818 1.00 68.44 439 ASP A O 1
ATOM 3400 N N . PHE A 1 440 ? 18.684 -0.795 26.847 1.00 71.94 440 PHE A N 1
ATOM 3401 C CA . PHE A 1 440 ? 19.564 -0.755 28.023 1.00 71.94 440 PHE A CA 1
ATOM 3402 C C . PHE A 1 440 ? 19.308 0.431 28.971 1.00 71.94 440 PHE A C 1
ATOM 3404 O O . PHE A 1 440 ? 19.819 0.449 30.093 1.00 71.94 440 PHE A O 1
ATOM 3411 N N . SER A 1 441 ? 18.516 1.427 28.566 1.00 71.06 441 SER A N 1
ATOM 3412 C CA . SER A 1 441 ? 18.259 2.611 29.391 1.00 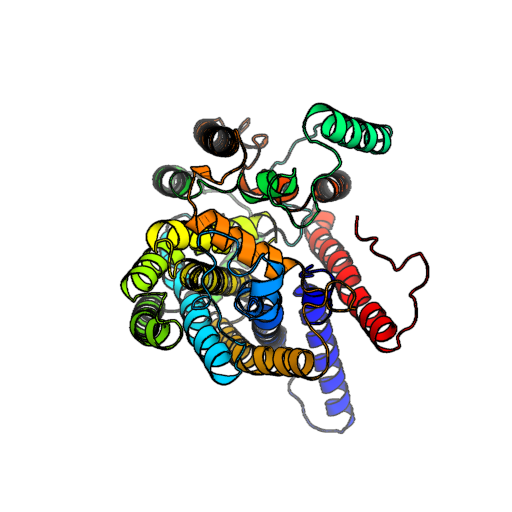71.06 441 SER A CA 1
ATOM 3413 C C . SER A 1 441 ? 17.184 2.371 30.463 1.00 71.06 441 SER A C 1
ATOM 3415 O O . SER A 1 441 ? 16.137 1.781 30.187 1.00 71.06 441 SER A O 1
ATOM 3417 N N . PRO A 1 442 ? 17.340 2.931 31.680 1.00 73.06 442 PRO A N 1
ATOM 3418 C CA . PRO A 1 442 ? 16.294 2.918 32.702 1.00 73.06 442 PRO A CA 1
ATOM 3419 C C . PRO A 1 442 ? 14.967 3.503 32.187 1.00 73.06 442 PRO A C 1
ATOM 3421 O O . PRO A 1 442 ? 14.963 4.485 31.438 1.00 73.06 442 PRO A O 1
ATOM 3424 N N . LYS A 1 443 ? 13.820 3.007 32.687 1.00 61.69 443 LYS A N 1
ATOM 3425 C CA . LYS A 1 443 ? 12.452 3.451 32.301 1.00 61.69 443 LYS A CA 1
ATOM 3426 C C . LYS A 1 443 ? 12.203 4.970 32.409 1.00 61.69 443 LYS A C 1
ATOM 3428 O O . LYS A 1 443 ? 11.209 5.465 31.878 1.00 61.69 443 LYS A O 1
ATOM 3433 N N . ARG A 1 444 ? 13.055 5.720 33.122 1.00 60.00 444 ARG A N 1
ATOM 3434 C CA . ARG A 1 444 ? 13.023 7.195 33.174 1.00 60.00 444 ARG A CA 1
ATOM 3435 C C . ARG A 1 444 ? 13.605 7.848 31.921 1.00 60.00 444 ARG A C 1
ATOM 3437 O O . ARG A 1 444 ? 13.026 8.832 31.485 1.00 60.00 444 ARG A O 1
ATOM 3444 N N . ILE A 1 445 ? 14.689 7.306 31.363 1.00 65.19 445 ILE A N 1
ATOM 3445 C CA . ILE A 1 445 ? 15.400 7.835 30.186 1.00 65.19 445 ILE A CA 1
ATOM 3446 C C . ILE A 1 445 ? 14.779 7.280 28.901 1.00 65.19 445 ILE A C 1
ATOM 3448 O O . ILE A 1 445 ? 14.521 8.042 27.974 1.00 65.19 445 ILE A O 1
ATOM 3452 N N . GLY A 1 446 ? 14.405 5.994 28.886 1.00 58.22 446 GLY A N 1
ATOM 3453 C CA . GLY A 1 446 ? 13.785 5.349 27.720 1.00 58.22 446 GLY A CA 1
ATOM 3454 C C . GLY A 1 446 ? 12.465 5.986 27.257 1.00 58.22 446 GLY A C 1
ATOM 3455 O O . GLY A 1 446 ? 12.063 5.789 26.113 1.00 58.22 446 GLY A O 1
ATOM 3456 N N . LYS A 1 447 ? 11.809 6.787 28.113 1.00 60.06 447 LYS A N 1
ATOM 3457 C CA . LYS A 1 447 ? 10.632 7.587 27.736 1.00 60.06 447 LYS A CA 1
ATOM 3458 C C . LYS A 1 447 ? 10.978 8.693 26.747 1.00 60.06 447 LYS A C 1
ATOM 3460 O O . LYS A 1 447 ? 10.241 8.856 25.794 1.00 60.06 447 LYS A O 1
ATOM 3465 N N . TRP A 1 448 ? 12.094 9.386 26.948 1.00 59.69 448 TRP A N 1
ATOM 3466 C CA . TRP A 1 448 ? 12.503 10.564 26.169 1.00 59.69 448 TRP A CA 1
ATOM 3467 C C . TRP A 1 448 ? 13.218 10.215 24.870 1.00 59.69 448 TRP A C 1
ATOM 3469 O O . TRP A 1 448 ? 13.568 11.089 24.081 1.00 59.69 448 TRP A O 1
ATOM 3479 N N . MET A 1 449 ? 13.505 8.936 24.687 1.00 64.12 449 MET A N 1
ATOM 3480 C CA . MET A 1 449 ? 14.420 8.488 23.669 1.00 64.12 449 MET A CA 1
ATOM 3481 C C . MET A 1 449 ? 13.656 8.307 22.347 1.00 64.12 449 MET A C 1
ATOM 3483 O O . MET A 1 449 ? 12.626 7.619 22.327 1.00 64.12 449 MET A O 1
ATOM 3487 N N . PRO A 1 450 ? 14.105 8.943 21.251 1.00 63.38 450 PRO A N 1
ATOM 3488 C CA . PRO A 1 450 ? 13.314 9.010 20.035 1.00 63.38 450 PRO A CA 1
ATOM 3489 C C . PRO A 1 450 ? 13.162 7.632 19.391 1.00 63.38 450 PRO A C 1
ATOM 3491 O O . PRO A 1 450 ? 14.003 6.746 19.542 1.00 63.38 450 PRO A O 1
ATOM 3494 N N . ILE A 1 451 ? 12.060 7.447 18.667 1.00 65.38 451 ILE A N 1
ATOM 3495 C CA . ILE A 1 451 ? 11.779 6.209 17.941 1.00 65.38 451 ILE A CA 1
ATOM 3496 C C . ILE A 1 451 ? 12.260 6.400 16.499 1.00 65.38 451 ILE A C 1
ATOM 3498 O O . ILE A 1 451 ? 11.646 7.194 15.780 1.00 65.38 451 ILE A O 1
ATOM 3502 N N . PRO A 1 452 ? 13.297 5.671 16.038 1.00 65.06 452 PRO A N 1
ATOM 3503 C CA . PRO A 1 452 ? 13.845 5.855 14.694 1.00 65.06 452 PRO A CA 1
ATOM 3504 C C . PRO A 1 452 ? 12.795 5.719 13.587 1.00 65.06 452 PRO A C 1
ATOM 3506 O O . PRO A 1 452 ? 12.775 6.512 12.651 1.00 65.06 452 PRO A O 1
ATOM 3509 N N . THR A 1 453 ? 11.858 4.776 13.730 1.00 60.97 453 THR A N 1
ATOM 3510 C CA . THR A 1 453 ? 10.757 4.579 12.774 1.00 60.97 453 THR A CA 1
ATOM 3511 C C . THR A 1 453 ? 9.867 5.816 12.640 1.00 60.97 453 THR A C 1
ATOM 3513 O O . THR A 1 453 ? 9.480 6.157 11.530 1.00 60.97 453 THR A O 1
ATOM 3516 N N . ALA A 1 454 ? 9.571 6.515 13.741 1.00 64.44 454 ALA A N 1
ATOM 3517 C CA . ALA A 1 454 ? 8.766 7.737 13.714 1.00 64.44 454 ALA A CA 1
ATOM 3518 C C . ALA A 1 454 ? 9.568 8.934 13.182 1.00 64.44 454 ALA A C 1
ATOM 3520 O O . ALA A 1 454 ? 9.034 9.739 12.426 1.00 64.44 454 ALA A O 1
ATOM 3521 N N . MET A 1 455 ? 10.861 9.021 13.519 1.00 67.12 455 MET A N 1
ATOM 3522 C CA . MET A 1 455 ? 11.753 10.050 12.974 1.00 67.12 455 MET A CA 1
ATOM 3523 C C . MET A 1 455 ? 11.906 9.933 11.460 1.00 67.12 455 MET A C 1
ATOM 3525 O O . MET A 1 455 ? 11.957 10.949 10.779 1.00 67.12 455 MET A O 1
ATOM 3529 N N . ALA A 1 456 ? 11.968 8.711 10.926 1.00 64.00 456 ALA A N 1
ATOM 3530 C CA . ALA A 1 456 ? 12.147 8.484 9.497 1.00 64.00 456 ALA A CA 1
ATOM 3531 C C . ALA A 1 456 ? 10.999 9.078 8.665 1.00 64.00 456 ALA A C 1
ATOM 3533 O O . ALA A 1 456 ? 11.229 9.542 7.555 1.00 64.00 456 ALA A O 1
ATOM 3534 N N . VAL A 1 457 ? 9.773 9.112 9.193 1.00 61.88 457 VAL A N 1
ATOM 3535 C CA . VAL A 1 457 ? 8.580 9.544 8.454 1.00 61.88 457 VAL A CA 1
ATOM 3536 C C . VAL A 1 457 ? 8.707 10.966 7.870 1.00 61.88 457 VAL A C 1
ATOM 3538 O O . VAL A 1 457 ? 8.571 11.101 6.651 1.00 61.88 457 VAL A O 1
ATOM 3541 N N . PRO A 1 458 ? 9.021 12.024 8.644 1.00 64.06 458 PRO A N 1
ATOM 3542 C CA . PRO A 1 458 ? 9.246 13.347 8.063 1.00 64.06 458 PRO A CA 1
ATOM 3543 C C . PRO A 1 458 ? 10.418 13.426 7.083 1.00 64.06 458 PRO A C 1
ATOM 3545 O O . PRO A 1 458 ? 10.322 14.138 6.086 1.00 64.06 458 PRO A O 1
ATOM 3548 N N . PHE A 1 459 ? 11.500 12.668 7.299 1.00 63.91 459 PHE A N 1
ATOM 3549 C CA . PHE A 1 459 ? 12.593 12.590 6.320 1.00 63.91 459 PHE A CA 1
ATOM 3550 C C . PHE A 1 459 ? 12.134 11.971 4.989 1.00 63.91 459 PHE A C 1
ATOM 3552 O O . PHE A 1 459 ? 12.703 12.275 3.941 1.00 63.91 459 PHE A O 1
ATOM 3559 N N . LEU A 1 460 ? 11.097 11.124 5.012 1.00 57.34 460 LEU A N 1
ATOM 3560 C CA . LEU A 1 460 ? 10.530 10.480 3.825 1.00 57.34 460 LEU A CA 1
ATOM 3561 C C . LEU A 1 460 ? 9.530 11.365 3.072 1.00 57.34 460 LEU A C 1
ATOM 3563 O O . LEU A 1 460 ? 9.481 11.281 1.845 1.00 57.34 460 LEU A O 1
ATOM 3567 N N . ILE A 1 461 ? 8.714 12.138 3.794 1.00 56.50 461 ILE A N 1
ATOM 3568 C CA . ILE A 1 461 ? 7.580 12.902 3.243 1.00 56.50 461 ILE A CA 1
ATOM 3569 C C . ILE A 1 461 ? 7.959 14.367 2.973 1.00 56.50 461 ILE A C 1
ATOM 3571 O O . ILE A 1 461 ? 7.523 14.947 1.979 1.00 56.50 461 ILE A O 1
ATOM 3575 N N . GLY A 1 462 ? 8.797 14.958 3.826 1.00 58.62 462 GLY A N 1
ATOM 3576 C CA . GLY A 1 462 ? 9.229 16.350 3.751 1.00 58.62 462 GLY A CA 1
ATOM 3577 C C . GLY A 1 462 ? 9.196 17.046 5.112 1.00 58.62 462 GLY A C 1
ATOM 3578 O O . GLY A 1 462 ? 8.441 16.674 6.009 1.00 58.62 462 GLY A O 1
ATOM 3579 N N . GLY A 1 463 ? 10.004 18.102 5.260 1.00 63.16 463 GLY A N 1
ATOM 3580 C CA . GLY A 1 463 ? 10.131 18.846 6.520 1.00 63.16 463 GLY A CA 1
ATOM 3581 C C . GLY A 1 463 ? 8.836 19.518 6.990 1.00 63.16 463 GLY A C 1
ATOM 3582 O O . GLY A 1 463 ? 8.629 19.651 8.193 1.00 63.16 463 GLY A O 1
ATOM 3583 N N . TYR A 1 464 ? 7.924 19.865 6.073 1.00 64.38 464 TYR A N 1
ATOM 3584 C CA . TYR A 1 464 ? 6.598 20.393 6.423 1.00 64.38 464 TYR A CA 1
ATOM 3585 C C . TYR A 1 464 ? 5.828 19.427 7.333 1.00 64.38 464 TYR A C 1
ATOM 3587 O O . TYR A 1 464 ? 5.243 19.847 8.326 1.00 64.38 464 TYR A O 1
ATOM 3595 N N . PHE A 1 465 ? 5.948 18.123 7.073 1.00 62.78 465 PHE A N 1
ATOM 3596 C CA . PHE A 1 465 ? 5.291 17.089 7.858 1.00 62.78 465 PHE A CA 1
ATOM 3597 C C . PHE A 1 465 ? 5.818 17.046 9.300 1.00 62.78 465 PHE A C 1
ATOM 3599 O O . PHE A 1 465 ? 5.054 16.818 10.235 1.00 62.78 465 PHE A O 1
ATOM 3606 N N . ALA A 1 466 ? 7.112 17.326 9.511 1.00 67.44 466 ALA A N 1
ATOM 3607 C CA . ALA A 1 466 ? 7.674 17.451 10.860 1.00 67.44 466 ALA A CA 1
ATOM 3608 C C . ALA A 1 466 ? 7.056 18.628 11.624 1.00 67.44 466 ALA A C 1
ATOM 3610 O O . ALA A 1 466 ? 6.787 18.513 12.821 1.00 67.44 466 ALA A O 1
ATOM 3611 N N . ILE A 1 467 ? 6.832 19.752 10.937 1.00 73.06 467 ILE A N 1
ATOM 3612 C CA . ILE A 1 467 ? 6.236 20.950 11.534 1.00 73.06 467 ILE A CA 1
ATOM 3613 C C . ILE A 1 467 ? 4.794 20.654 11.948 1.00 73.06 467 ILE A C 1
ATOM 3615 O O . ILE A 1 467 ? 4.436 20.900 13.099 1.00 73.06 467 ILE A O 1
ATOM 3619 N N . ASP A 1 468 ? 4.004 20.051 11.061 1.00 68.81 468 ASP A N 1
ATOM 3620 C CA . ASP A 1 468 ? 2.609 19.698 11.338 1.00 68.81 468 ASP A CA 1
ATOM 3621 C C . ASP A 1 468 ? 2.495 18.717 12.516 1.00 68.81 468 ASP A C 1
ATOM 3623 O O . ASP A 1 468 ? 1.691 18.920 13.431 1.00 68.81 468 ASP A O 1
ATOM 3627 N N . MET A 1 469 ? 3.365 17.698 12.565 1.00 67.38 469 MET A N 1
ATOM 3628 C CA . MET A 1 469 ? 3.455 16.775 13.703 1.00 67.38 469 MET A CA 1
ATOM 3629 C C . MET A 1 469 ? 3.817 17.489 15.009 1.00 67.38 469 MET A C 1
ATOM 3631 O O . MET A 1 469 ? 3.256 17.169 16.060 1.00 67.38 469 MET A O 1
ATOM 3635 N N . CYS A 1 470 ? 4.746 18.447 14.966 1.00 73.62 470 CYS A N 1
ATOM 3636 C CA . CYS A 1 470 ? 5.176 19.209 16.137 1.00 73.62 470 CYS A CA 1
ATOM 3637 C C . CYS A 1 470 ? 4.042 20.089 16.678 1.00 73.62 470 CYS A C 1
ATOM 3639 O O . CYS A 1 470 ? 3.711 20.016 17.865 1.00 73.62 470 CYS A O 1
ATOM 3641 N N . VAL A 1 471 ? 3.389 20.855 15.797 1.00 76.94 471 VAL A N 1
ATOM 3642 C CA . VAL A 1 471 ? 2.237 21.700 16.142 1.00 76.94 471 VAL A CA 1
ATOM 3643 C C . VAL A 1 471 ? 1.109 20.847 16.711 1.00 76.94 471 VAL A C 1
ATOM 3645 O O . VAL A 1 471 ? 0.560 21.170 17.766 1.00 76.94 471 VAL A O 1
ATOM 3648 N N . GLY A 1 472 ? 0.801 19.717 16.073 1.00 74.19 472 GLY A N 1
ATOM 3649 C CA . GLY A 1 472 ? -0.225 18.817 16.574 1.00 74.19 472 GLY A CA 1
ATOM 3650 C C . GLY A 1 472 ? 0.110 18.246 17.956 1.00 74.19 472 GLY A C 1
ATOM 3651 O O . GLY A 1 472 ? -0.689 18.306 18.897 1.00 74.19 472 GLY A O 1
ATOM 3652 N N . SER A 1 473 ? 1.341 17.779 18.135 1.00 73.94 473 SER A N 1
ATOM 3653 C CA . SER A 1 473 ? 1.809 17.262 19.424 1.00 73.94 473 SER A CA 1
ATOM 3654 C C . SER A 1 473 ? 1.720 18.314 20.532 1.00 73.94 473 SER A C 1
ATOM 3656 O O . SER A 1 473 ? 1.310 17.993 21.649 1.00 73.94 473 SER A O 1
ATOM 3658 N N . LEU A 1 474 ? 2.034 19.577 20.225 1.00 78.31 474 LEU A N 1
ATOM 3659 C CA . LEU A 1 474 ? 1.902 20.695 21.157 1.00 78.31 474 LEU A CA 1
ATOM 3660 C C . LEU A 1 474 ? 0.440 20.932 21.558 1.00 78.31 474 LEU A C 1
ATOM 3662 O O . LEU A 1 474 ? 0.149 21.050 22.749 1.00 78.31 474 LEU A O 1
ATOM 3666 N N . VAL A 1 475 ? -0.488 20.946 20.597 1.00 79.94 475 VAL A N 1
ATOM 3667 C CA . VAL A 1 475 ? -1.924 21.122 20.870 1.00 79.94 475 VAL A CA 1
ATOM 3668 C C . VAL A 1 475 ? -2.442 20.026 21.803 1.00 79.94 475 VAL A C 1
ATOM 3670 O O . VAL A 1 475 ? -3.107 20.325 22.796 1.00 79.94 475 VAL A O 1
ATOM 3673 N N . VAL A 1 476 ? -2.102 18.758 21.550 1.00 76.62 476 VAL A N 1
ATOM 3674 C CA . VAL A 1 476 ? -2.555 17.669 22.430 1.00 76.62 476 VAL A CA 1
ATOM 3675 C C . VAL A 1 476 ? -1.849 17.693 23.776 1.00 76.62 476 VAL A C 1
ATOM 3677 O O . VAL A 1 476 ? -2.484 17.411 24.792 1.00 76.62 476 VAL A O 1
ATOM 3680 N N . PHE A 1 477 ? -0.575 18.074 23.829 1.00 76.94 477 PHE A N 1
ATOM 3681 C CA . PHE A 1 477 ? 0.134 18.256 25.092 1.00 76.94 477 PHE A CA 1
ATOM 3682 C C . PHE A 1 477 ? -0.546 19.309 25.980 1.00 76.94 477 PHE A C 1
ATOM 3684 O O . PHE A 1 477 ? -0.778 19.061 27.168 1.00 76.94 477 PHE A O 1
ATOM 3691 N N . LEU A 1 478 ? -0.920 20.456 25.407 1.00 83.38 478 LEU A N 1
ATOM 3692 C CA . LEU A 1 478 ? -1.661 21.502 26.111 1.00 83.38 478 LEU A CA 1
ATOM 3693 C C . LEU A 1 478 ? -3.048 21.007 26.541 1.00 83.38 478 LEU A C 1
ATOM 3695 O O . LEU A 1 478 ? -3.430 21.188 27.697 1.00 83.38 478 LEU A O 1
ATOM 3699 N N . TRP A 1 479 ? -3.768 20.294 25.670 1.00 81.00 479 TRP A N 1
ATOM 3700 C CA . TRP A 1 479 ? -5.077 19.727 26.008 1.00 81.00 479 TRP A CA 1
ATOM 3701 C C . TRP A 1 479 ? -4.979 18.702 27.148 1.00 81.00 479 TRP A C 1
ATOM 3703 O O . TRP A 1 479 ? -5.779 18.736 28.083 1.00 81.00 479 TRP A O 1
ATOM 3713 N N . GLN A 1 480 ? -3.966 17.832 27.150 1.00 79.69 480 GLN A N 1
ATOM 3714 C CA . GLN A 1 480 ? -3.753 16.878 28.242 1.00 79.69 480 GLN A CA 1
ATOM 3715 C C . GLN A 1 480 ? -3.435 17.563 29.574 1.00 79.69 480 GLN A C 1
ATOM 3717 O O . GLN A 1 480 ? -3.882 17.075 30.614 1.00 79.69 480 GLN A O 1
ATOM 3722 N N . LYS A 1 481 ? -2.697 18.684 29.555 1.00 82.69 481 LYS A N 1
ATOM 3723 C CA . LYS A 1 481 ? -2.439 19.492 30.756 1.00 82.69 481 LYS A CA 1
ATOM 3724 C C . LYS A 1 481 ? -3.711 20.121 31.321 1.00 82.69 481 LYS A C 1
ATOM 3726 O O . LYS A 1 481 ? -3.844 20.186 32.537 1.00 82.69 481 LYS A O 1
ATOM 3731 N N . VAL A 1 482 ? -4.627 20.560 30.460 1.00 87.50 482 VAL A N 1
ATOM 3732 C CA . VAL A 1 482 ? -5.892 21.175 30.888 1.00 87.50 482 VAL A CA 1
ATOM 3733 C C . VAL A 1 482 ? -6.892 20.116 31.357 1.00 87.50 482 VAL A C 1
ATOM 3735 O O . VAL A 1 482 ? -7.477 20.244 32.428 1.00 87.50 482 VAL A O 1
ATOM 3738 N N . ASN A 1 483 ? -7.112 19.057 30.571 1.00 86.38 483 ASN A N 1
ATOM 3739 C CA . ASN A 1 483 ? -8.062 18.001 30.913 1.00 86.38 483 ASN A CA 1
ATOM 3740 C C . ASN A 1 483 ? -7.680 16.652 30.288 1.00 86.38 483 ASN A C 1
ATOM 3742 O O . ASN A 1 483 ? -8.128 16.292 29.196 1.00 86.38 483 ASN A O 1
ATOM 3746 N N . SER A 1 484 ? -6.900 15.865 31.033 1.00 78.25 484 SER A N 1
ATOM 3747 C CA . SER A 1 484 ? -6.427 14.545 30.597 1.00 78.25 484 SER A CA 1
ATOM 3748 C C . SER A 1 484 ? -7.554 13.565 30.248 1.00 78.25 484 SER A C 1
ATOM 3750 O O . SER A 1 484 ? -7.395 12.801 29.300 1.00 78.25 484 SER A O 1
ATOM 3752 N N . LYS A 1 485 ? -8.672 13.551 30.992 1.00 77.00 485 LYS A N 1
ATOM 3753 C CA . LYS A 1 485 ? -9.762 12.581 30.761 1.00 77.00 485 LYS A CA 1
ATOM 3754 C C . LYS A 1 485 ? -10.525 12.886 29.472 1.00 77.00 485 LYS A C 1
ATOM 3756 O O . LYS A 1 485 ? -10.834 11.980 28.707 1.00 77.00 485 LYS A O 1
ATOM 3761 N N . LYS A 1 486 ? -10.805 14.168 29.213 1.00 76.62 486 LYS A N 1
ATOM 3762 C CA . LYS A 1 486 ? -11.492 14.600 27.986 1.00 76.62 486 LYS A CA 1
ATOM 3763 C C . LYS A 1 486 ? -10.587 14.467 26.758 1.00 76.62 486 LYS A C 1
ATOM 3765 O O . LYS A 1 486 ? -11.067 14.078 25.697 1.00 76.62 486 LYS A O 1
ATOM 3770 N N . ALA A 1 487 ? -9.290 14.747 26.906 1.00 70.88 487 ALA A N 1
ATOM 3771 C CA . ALA A 1 487 ? -8.316 14.616 25.825 1.00 70.88 487 ALA A CA 1
ATOM 3772 C C . ALA A 1 487 ? -8.186 13.164 25.326 1.00 70.88 487 ALA A C 1
ATOM 3774 O O . ALA A 1 487 ? -8.172 12.948 24.119 1.00 70.88 487 ALA A O 1
ATOM 3775 N N . GLU A 1 488 ? -8.162 12.169 26.223 1.00 67.50 488 GLU A N 1
ATOM 3776 C CA . GLU A 1 488 ? -8.051 10.742 25.851 1.00 67.50 488 GLU A CA 1
ATOM 3777 C C . GLU A 1 488 ? -9.161 10.297 24.878 1.00 67.50 488 GLU A C 1
ATOM 3779 O O . GLU A 1 488 ? -8.906 9.507 23.974 1.00 67.50 488 GLU A O 1
ATOM 3784 N N . LEU A 1 489 ? -10.372 10.849 25.018 1.00 68.88 489 LEU A N 1
ATOM 3785 C CA . LEU A 1 489 ? -11.527 10.500 24.185 1.00 68.88 489 LEU A CA 1
ATOM 3786 C C . LEU A 1 489 ? -11.678 11.391 22.941 1.00 68.88 489 LEU A C 1
ATOM 3788 O O . LEU A 1 489 ? -12.059 10.906 21.879 1.00 68.88 489 LEU A O 1
ATOM 3792 N N . MET A 1 490 ? -11.400 12.693 23.060 1.00 73.50 490 MET A N 1
ATOM 3793 C CA . MET A 1 490 ? -11.681 13.666 21.995 1.00 73.50 490 MET A CA 1
ATOM 3794 C C . MET A 1 490 ? -10.564 13.778 20.958 1.00 73.50 490 MET A C 1
ATOM 3796 O O . MET A 1 490 ? -10.843 14.117 19.812 1.00 73.50 490 MET A O 1
ATOM 3800 N N . VAL A 1 491 ? -9.311 13.500 21.328 1.00 73.62 491 VAL A N 1
ATOM 3801 C CA . VAL A 1 491 ? -8.166 13.663 20.418 1.00 73.62 491 VAL A CA 1
ATOM 3802 C C . VAL A 1 491 ? -8.291 12.790 19.163 1.00 73.62 491 VAL A C 1
ATOM 3804 O O . VAL A 1 491 ? -8.173 13.346 18.072 1.00 73.62 491 VAL A O 1
ATOM 3807 N N . PRO A 1 492 ? -8.616 11.483 19.256 1.00 70.00 492 PRO A N 1
ATOM 3808 C CA . PRO A 1 492 ? -8.859 10.666 18.065 1.00 70.00 492 PRO A CA 1
ATOM 3809 C C . PRO A 1 492 ? -10.001 11.194 17.184 1.00 70.00 492 PRO A C 1
ATOM 3811 O O . PRO A 1 492 ? -9.910 11.157 15.957 1.00 70.00 492 PRO A O 1
ATOM 3814 N N . ALA A 1 493 ? -11.070 11.718 17.792 1.00 73.25 493 ALA A N 1
ATOM 3815 C CA . ALA A 1 493 ? -12.222 12.258 17.070 1.00 73.25 493 ALA A CA 1
ATOM 3816 C C . ALA A 1 493 ? -11.880 13.557 16.318 1.00 73.25 493 ALA A C 1
ATOM 3818 O O . ALA A 1 493 ? -12.253 13.727 15.162 1.00 73.25 493 ALA A O 1
ATOM 3819 N N . VAL A 1 494 ? -11.126 14.462 16.946 1.00 76.56 494 VAL A N 1
ATOM 3820 C CA . VAL A 1 494 ? -10.687 15.714 16.312 1.00 76.56 494 VAL A CA 1
ATOM 3821 C C . VAL A 1 494 ? -9.665 15.440 15.207 1.00 76.56 494 VAL A C 1
ATOM 3823 O O . VAL A 1 494 ? -9.797 15.979 14.111 1.00 76.56 494 VAL A O 1
ATOM 3826 N N . ALA A 1 495 ? -8.686 14.565 15.458 1.00 72.25 495 ALA A N 1
ATOM 3827 C CA . ALA A 1 495 ? -7.679 14.195 14.466 1.00 72.25 495 ALA A CA 1
ATOM 3828 C C . ALA A 1 495 ? -8.310 13.532 13.230 1.00 72.25 495 ALA A C 1
ATOM 3830 O O . ALA A 1 495 ? -8.025 13.932 12.102 1.00 72.25 495 ALA A O 1
ATOM 3831 N N . SER A 1 496 ? -9.222 12.574 13.432 1.00 69.81 496 SER A N 1
ATOM 3832 C CA . SER A 1 496 ? -9.973 11.964 12.328 1.00 69.81 496 SER A CA 1
ATOM 3833 C C . SER A 1 496 ? -10.853 12.976 11.590 1.00 69.81 496 SER A C 1
ATOM 3835 O O . SER A 1 496 ? -10.960 12.886 10.372 1.00 69.81 496 SER A O 1
ATOM 3837 N N . GLY A 1 497 ? -11.412 13.978 12.278 1.00 73.56 497 GLY A N 1
ATOM 3838 C CA . GLY A 1 497 ? -12.130 15.093 11.656 1.00 73.56 497 GLY A CA 1
ATOM 3839 C C . GLY A 1 497 ? -11.262 15.920 10.702 1.00 73.56 497 GLY A C 1
ATOM 3840 O O . GLY A 1 497 ? -11.683 16.171 9.575 1.00 73.56 497 GLY A O 1
ATOM 3841 N N . PHE A 1 498 ? -10.039 16.288 11.106 1.00 75.06 498 PHE A N 1
ATOM 3842 C CA . PHE A 1 498 ? -9.097 17.013 10.238 1.00 75.06 498 PHE A CA 1
ATOM 3843 C C . PHE A 1 498 ? -8.677 16.185 9.016 1.00 75.06 498 PHE A C 1
ATOM 3845 O O . PHE A 1 498 ? -8.765 16.679 7.893 1.00 75.06 498 PHE A O 1
ATOM 3852 N N . ILE A 1 499 ? -8.311 14.913 9.219 1.00 70.31 499 ILE A N 1
ATOM 3853 C CA . ILE A 1 499 ? -7.944 13.986 8.131 1.00 70.31 499 ILE A CA 1
ATOM 3854 C C . ILE A 1 499 ? -9.123 13.801 7.170 1.00 70.31 499 ILE A C 1
ATOM 3856 O O . ILE A 1 499 ? -8.979 13.871 5.950 1.00 70.31 499 ILE A O 1
ATOM 3860 N N . CYS A 1 500 ? -10.320 13.588 7.722 1.00 69.69 500 CYS A N 1
ATOM 3861 C CA . CYS A 1 500 ? -11.520 13.415 6.926 1.00 69.69 500 CYS A CA 1
ATOM 3862 C C . CYS A 1 500 ? -11.862 14.680 6.136 1.00 69.69 500 CYS A C 1
ATOM 3864 O O . CYS A 1 500 ? -12.298 14.561 4.992 1.00 69.69 500 CYS A O 1
ATOM 3866 N N . GLY A 1 501 ? -11.682 15.861 6.734 1.00 72.94 501 GLY A N 1
ATOM 3867 C CA . GLY A 1 501 ? -11.910 17.154 6.097 1.00 72.94 501 GLY A CA 1
ATOM 3868 C C . GLY A 1 501 ? -11.017 17.354 4.877 1.00 72.94 501 GLY A C 1
ATOM 3869 O O . GLY A 1 501 ? -11.525 17.661 3.801 1.00 72.94 501 GLY A O 1
ATOM 3870 N N . GLU A 1 502 ? -9.717 17.083 5.009 1.00 69.75 502 GLU A N 1
ATOM 3871 C CA . GLU A 1 502 ? -8.769 17.124 3.888 1.00 69.75 502 GLU A CA 1
ATOM 3872 C C . GLU A 1 502 ? -9.155 16.122 2.781 1.00 69.75 502 GLU A C 1
ATOM 3874 O O . GLU A 1 502 ? -9.246 16.471 1.599 1.00 69.75 502 GLU A O 1
ATOM 3879 N N . GLY A 1 503 ? -9.477 14.881 3.161 1.00 67.38 503 GLY A N 1
ATOM 3880 C CA . GLY A 1 503 ? -9.888 13.847 2.211 1.00 67.38 503 GLY A CA 1
ATOM 3881 C C . GLY A 1 503 ? -11.230 14.133 1.523 1.00 67.38 503 GLY A C 1
ATOM 3882 O O . GLY A 1 503 ? -11.385 13.838 0.340 1.00 67.38 503 GLY A O 1
ATOM 3883 N N . LEU A 1 504 ? -12.197 14.751 2.210 1.00 75.00 504 LEU A N 1
ATOM 3884 C CA . LEU A 1 504 ? -13.475 15.167 1.617 1.00 75.00 504 LEU A CA 1
ATOM 3885 C C . LEU A 1 504 ? -13.301 16.359 0.676 1.00 75.00 504 LEU A C 1
ATOM 3887 O O . LEU A 1 504 ? -13.961 16.408 -0.361 1.00 75.00 504 LEU A O 1
ATOM 3891 N N . TRP A 1 505 ? -12.385 17.280 0.989 1.00 73.25 505 TRP A N 1
ATOM 3892 C CA . TRP A 1 505 ? -12.086 18.442 0.147 1.00 73.25 505 TRP A CA 1
ATOM 3893 C C . TRP A 1 505 ? -11.555 18.057 -1.242 1.00 73.25 505 TRP A C 1
ATOM 3895 O O . TRP A 1 505 ? -11.764 18.763 -2.230 1.00 73.25 505 TRP A O 1
ATOM 3905 N N . THR A 1 506 ? -10.953 16.872 -1.349 1.00 66.56 506 THR A N 1
ATOM 3906 C CA . THR A 1 506 ? -10.532 16.283 -2.624 1.00 66.56 506 THR A CA 1
ATOM 3907 C C . THR A 1 506 ? -11.698 16.062 -3.597 1.00 66.56 506 THR A C 1
ATOM 3909 O O . THR A 1 506 ? -11.491 16.123 -4.811 1.00 66.56 506 THR A O 1
ATOM 3912 N N . ILE A 1 507 ? -12.921 15.810 -3.113 1.00 72.75 507 ILE A N 1
ATOM 3913 C CA . ILE A 1 507 ? -14.075 15.509 -3.976 1.00 72.75 507 ILE A CA 1
ATOM 3914 C C . ILE A 1 507 ? -14.522 16.760 -4.753 1.00 72.75 507 ILE A C 1
ATOM 3916 O O . ILE A 1 507 ? -14.491 16.701 -5.985 1.00 72.75 507 ILE A O 1
ATOM 3920 N N . PRO A 1 508 ? -14.851 17.905 -4.114 1.00 74.31 508 PRO A N 1
ATOM 3921 C CA . PRO A 1 508 ? -15.126 19.149 -4.834 1.00 74.31 508 PRO A CA 1
ATOM 3922 C C . PRO A 1 508 ? -13.972 19.576 -5.740 1.00 74.31 508 PRO A C 1
ATOM 3924 O O . PRO A 1 508 ? -14.211 19.939 -6.888 1.00 74.31 508 PRO A O 1
ATOM 3927 N N . ALA A 1 509 ? -12.722 19.468 -5.272 1.00 65.94 509 ALA A N 1
ATOM 3928 C CA . ALA A 1 509 ? -11.552 19.791 -6.088 1.00 65.94 509 ALA A CA 1
ATOM 3929 C C . ALA A 1 509 ? -11.477 18.919 -7.354 1.00 65.94 509 ALA A C 1
ATOM 3931 O O . ALA A 1 509 ? -11.205 19.420 -8.444 1.00 65.94 509 ALA A O 1
ATOM 3932 N N . SER A 1 510 ? -11.783 17.624 -7.237 1.00 64.88 510 SER A N 1
ATOM 3933 C CA . SER A 1 510 ? -11.838 16.706 -8.379 1.00 64.88 510 SER A CA 1
ATOM 3934 C C . SER A 1 510 ? -12.985 17.040 -9.335 1.00 64.88 510 SER A C 1
ATOM 3936 O O . SER A 1 510 ? -12.788 16.957 -10.544 1.00 64.88 510 SER A O 1
ATOM 3938 N N . ILE A 1 511 ? -14.155 17.445 -8.824 1.00 70.75 511 ILE A N 1
ATOM 3939 C CA . ILE A 1 511 ? -15.310 17.868 -9.636 1.00 70.75 511 ILE A CA 1
ATOM 3940 C C . ILE A 1 511 ? -14.990 19.157 -10.402 1.00 70.75 511 ILE A C 1
ATOM 3942 O O . ILE A 1 511 ? -15.204 19.212 -11.609 1.00 70.75 511 ILE A O 1
ATOM 3946 N N . LEU A 1 512 ? -14.416 20.164 -9.738 1.00 71.44 512 LEU A N 1
ATOM 3947 C CA . LEU A 1 512 ? -13.975 21.408 -10.380 1.00 71.44 512 LEU A CA 1
ATOM 3948 C C . LEU A 1 512 ? -12.917 21.136 -11.454 1.00 71.44 512 LEU A C 1
ATOM 3950 O O . LEU A 1 512 ? -13.010 21.658 -12.564 1.00 71.44 512 LEU A O 1
ATOM 3954 N N . ALA A 1 513 ? -11.966 20.245 -11.161 1.00 63.44 513 ALA A N 1
ATOM 3955 C CA . ALA A 1 513 ? -10.964 19.821 -12.129 1.00 63.44 513 ALA A CA 1
ATOM 3956 C C . ALA A 1 513 ? -11.572 19.029 -13.303 1.00 63.44 513 ALA A C 1
ATOM 3958 O O . ALA A 1 513 ? -11.046 19.096 -14.407 1.00 63.44 513 ALA A O 1
ATOM 3959 N N . LEU A 1 514 ? -12.644 18.253 -13.098 1.00 63.78 514 LEU A N 1
ATOM 3960 C CA . LEU A 1 514 ? -13.387 17.594 -14.186 1.00 63.78 514 LEU A CA 1
ATOM 3961 C C . LEU A 1 514 ? -14.165 18.608 -15.035 1.00 63.78 514 LEU A C 1
ATOM 3963 O O . LEU A 1 514 ? -14.218 18.466 -16.252 1.00 63.78 514 LEU A O 1
ATOM 3967 N N . ALA A 1 515 ? -14.701 19.657 -14.411 1.00 73.31 515 ALA A N 1
ATOM 3968 C CA . ALA A 1 515 ? -15.370 20.769 -15.081 1.00 73.31 515 ALA A CA 1
ATOM 3969 C C . ALA A 1 515 ? -14.398 21.758 -15.760 1.00 73.31 515 ALA A C 1
ATOM 3971 O O . ALA A 1 515 ? -14.844 22.749 -16.331 1.00 73.31 515 ALA A O 1
ATOM 3972 N N . LYS A 1 516 ? -13.078 21.505 -15.702 1.00 69.12 516 LYS A N 1
ATOM 3973 C CA . LYS A 1 516 ? -12.005 22.389 -16.199 1.00 69.12 516 LYS A CA 1
ATOM 3974 C C . LYS A 1 516 ? -12.038 23.807 -15.603 1.00 69.12 516 LYS A C 1
ATOM 3976 O O . LYS A 1 516 ? -11.542 24.750 -16.214 1.00 69.12 516 LYS A O 1
ATOM 3981 N N . ILE A 1 517 ? -12.597 23.962 -14.404 1.00 71.81 517 ILE A N 1
ATOM 3982 C CA . ILE A 1 517 ? -12.648 25.241 -13.692 1.00 71.81 517 ILE A CA 1
ATOM 3983 C C . ILE A 1 517 ? -11.357 25.387 -12.887 1.00 71.81 517 ILE A C 1
ATOM 3985 O O . ILE A 1 517 ? -11.011 24.509 -12.093 1.00 71.81 517 ILE A O 1
ATOM 3989 N N . THR A 1 518 ? -10.641 26.497 -13.076 1.00 57.19 518 THR A N 1
ATOM 3990 C CA . THR A 1 518 ? -9.477 26.836 -12.254 1.00 57.19 518 THR A CA 1
ATOM 3991 C C . THR A 1 518 ? -9.942 27.112 -10.826 1.00 57.19 518 THR A C 1
ATOM 3993 O O . THR A 1 518 ? -10.736 28.026 -10.593 1.00 57.19 518 THR A O 1
ATOM 3996 N N . PRO A 1 519 ? -9.501 26.316 -9.842 1.00 54.88 519 PRO A N 1
ATOM 3997 C CA . PRO A 1 519 ? -10.011 26.468 -8.495 1.00 54.88 519 PRO A CA 1
ATOM 3998 C C . PRO A 1 519 ? -9.414 27.753 -7.869 1.00 54.88 519 PRO A C 1
ATOM 4000 O O . PRO A 1 519 ? -8.235 28.049 -8.101 1.00 54.88 519 PRO A O 1
ATOM 4003 N N . PRO A 1 520 ? -10.203 28.556 -7.123 1.00 52.47 520 PRO A N 1
ATOM 4004 C CA . PRO A 1 520 ? -9.746 29.821 -6.545 1.00 52.47 520 PRO A CA 1
ATOM 4005 C C . PRO A 1 520 ? -8.550 29.620 -5.603 1.00 52.47 520 PRO A C 1
ATOM 4007 O O . PRO A 1 520 ? -8.351 28.541 -5.057 1.00 52.47 520 PRO A O 1
ATOM 4010 N N . ILE A 1 521 ? -7.750 30.674 -5.417 1.00 47.84 521 ILE A N 1
ATOM 4011 C CA . ILE A 1 521 ? -6.376 30.699 -4.863 1.00 47.84 521 ILE A CA 1
ATOM 4012 C C . ILE A 1 521 ? -6.164 29.870 -3.571 1.00 47.84 521 ILE A C 1
ATOM 4014 O O . ILE A 1 521 ? -5.074 29.342 -3.368 1.00 47.84 521 ILE A O 1
ATOM 4018 N N . CYS A 1 522 ? -7.193 29.653 -2.746 1.00 45.72 522 CYS A N 1
ATOM 4019 C CA . CYS A 1 522 ? -7.136 28.794 -1.550 1.00 45.72 522 CYS A CA 1
ATOM 4020 C C . CYS A 1 522 ? -7.260 27.275 -1.816 1.00 45.72 522 CYS A C 1
ATOM 4022 O O . CYS A 1 522 ? -7.282 26.491 -0.873 1.00 45.72 522 CYS A O 1
ATOM 4024 N N . MET A 1 523 ? -7.366 26.845 -3.076 1.00 46.69 523 MET A N 1
ATOM 4025 C CA . MET A 1 523 ? -7.549 25.446 -3.496 1.00 46.69 523 MET A CA 1
ATOM 4026 C C . MET A 1 523 ? -6.383 24.904 -4.342 1.00 46.69 523 MET A C 1
ATOM 4028 O O . MET A 1 523 ? -6.406 23.745 -4.760 1.00 46.69 523 MET A O 1
ATOM 4032 N N . LYS A 1 524 ? -5.352 25.718 -4.603 1.00 32.62 524 LYS A N 1
ATOM 4033 C CA . LYS A 1 524 ? -4.082 25.244 -5.163 1.00 32.62 524 LYS A CA 1
ATOM 4034 C C . LYS A 1 524 ? -3.232 24.678 -4.026 1.00 32.62 524 LYS A C 1
ATOM 4036 O O . LYS A 1 524 ? -2.626 25.436 -3.275 1.00 32.62 524 LYS A O 1
ATOM 4041 N N . PHE A 1 525 ? -3.099 23.355 -3.958 1.00 36.16 525 PHE A N 1
ATOM 4042 C CA . PHE A 1 525 ? -1.838 22.796 -3.481 1.00 36.16 525 PHE A CA 1
ATOM 4043 C C . PHE A 1 525 ? -0.821 23.112 -4.569 1.00 36.16 525 PHE A C 1
ATOM 4045 O O . PHE A 1 525 ? -0.806 22.470 -5.619 1.00 36.16 525 PHE A O 1
ATOM 4052 N N . LEU A 1 526 ? -0.076 24.199 -4.373 1.00 24.86 526 LEU A N 1
ATOM 4053 C CA . LEU A 1 526 ? 1.059 24.527 -5.220 1.00 24.86 526 LEU A CA 1
ATOM 4054 C C . LEU A 1 526 ? 1.941 23.271 -5.314 1.00 24.86 526 LEU A C 1
ATOM 4056 O O . LEU A 1 526 ? 2.337 22.753 -4.267 1.00 24.86 526 LEU A O 1
ATOM 4060 N N . PRO A 1 527 ? 2.225 22.755 -6.521 1.00 27.02 527 PRO A N 1
ATOM 4061 C CA . PRO A 1 527 ? 3.391 21.912 -6.692 1.00 27.02 527 PRO A CA 1
ATOM 4062 C C . PRO A 1 527 ? 4.589 22.805 -6.362 1.00 27.02 527 PRO A C 1
ATOM 4064 O O . PRO A 1 527 ? 4.807 23.822 -7.023 1.00 27.02 527 PRO A O 1
ATOM 4067 N N . GLY A 1 528 ? 5.246 22.501 -5.248 1.00 28.55 528 GLY A N 1
ATOM 4068 C CA . GLY A 1 528 ? 6.594 22.985 -4.986 1.00 28.55 528 GLY A CA 1
ATOM 4069 C C .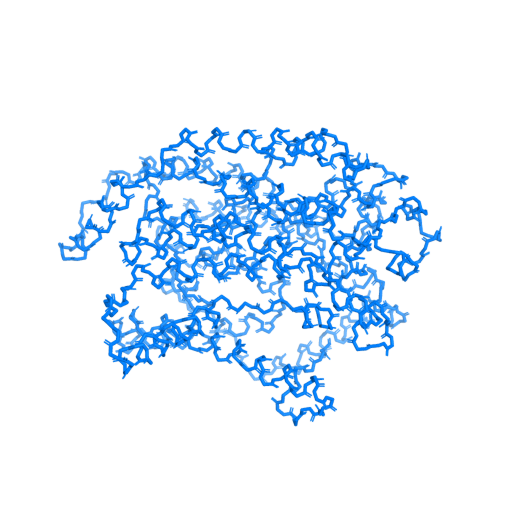 GLY A 1 528 ? 7.586 22.207 -5.823 1.00 28.55 528 GLY A C 1
ATOM 4070 O O . GLY A 1 528 ? 7.334 20.992 -6.018 1.00 28.55 528 GLY A O 1
#

InterPro domains:
  IPR004813 Oligopeptide transporter, OPT superfamily [PF03169] (1-122)
  IPR004813 Oligopeptide transporter, OPT superfamily [PF03169] (203-512)
  IPR004813 Oligopeptide transporter, OPT superfamily [TIGR00728] (236-513)
  IPR045035 Metal-nicotianamine transporter YSL-like [PTHR31645] (170-526)

pLDDT: mean 70.09, std 21.25, range [22.44, 96.81]

Sequence (528 aa):
MKLNLTTGITPNLNVSAALLAFIFIRTWNKLIQKTGIVSAPFTKQENTMIQTCVVACYSIAVGGGFGSYLLGMNKKTFELSGGTSIEGNTPSSIKEPGIGWMTGFLFLVCFVGLFVLIPLRKEASKGFHQELFFQFPVGIFPVVLHSKRGLWFLTVSDFRTSSKEADEKLKEIVFPADIPESSMKSLNGYKYLSRLPSFWVMGSTILSRYYASQSLMFTAAGVNGDKALSDRRKDEVFIRESIPLWIGAVGYIILSMISVVVIPFIFPELKWYFVLVAYIFAPSLAFCNAYGVGLTDINMAYNYGKVGLFTIAAMSGKEHGVIAALAACGLFKSIINVASILMQDLKTGHLTLTSPRAMLLSQALGTALGCIVSPLSFFLFYKAFDIGNPDGEFKAPYAIIYRNLAIIGVQGFSALPQHCLQLCYGFFAFAIAINFLKDFSPKRIGKWMPIPTAMAVPFLIGGYFAIDMCVGSLVVFLWQKVNSKKAELMVPAVASGFICGEGLWTIPASILALAKITPPICMKFLPG

Radius of gyration: 23.76 Å; chains: 1; bounding box: 71×56×65 Å

Secondary structure (DSSP, 8-state):
-HHHHHT------HHHHHHHHHHHHHHHHHHHHHTT--PPP--HHHHHHHHHHHHHHHHHHHHT-TTTTTGGGSHHHHHHTTGGGSTT--TTS-----HHHHHHHHHHHHHHHHHTTTTHHHHTTSS-TTTTTT---SSSSSTTTTS-S------SSSHHHHHHHHHHHHHHHHS-TT--TT-TTSHHHHHHHTT---HHHHHHHHHHHHHHHHHGGG------HHHHHHHHHHHHHHHHTPPPHHHHHHHHHHHHHHHHHHHHHH-TTS-HHHHHHHHHHHHHHHHHHHHHHHHHS---HHHHHHHHHHHHHHHH-TTTHHHHHHHHHHHHHHHHHHHHHHHHHHHHHHHHT--HHHHHHHHHHHHHHHHHHHHHHHHHHHHHS-TT-TTSS---HHHHHHHHHHHHHHH-GGGSPTTHHHHHHHHHHHHHHHHHHHHHS-TTTTTTS--HHHHHHHHHH-HHHHHHHHHHHHHHHHHHHHHHHHHHHHHHHHHHHHHHHHHHHHHHHHHHHHTTPPPPGGG-----

Foldseek 3Di:
DLCCLFVVDQAPCLLQQLVVQVVVVVVVVVVCVVVVHDDDDDALQNSLLLSLLSNLQVCCLRLLQLLFLVLLQAPLLLVVLVHPVFFLSDPLSHDDQDQVLSLVLLLLQQQLLLLLCLLVVVVCVLQNCPPLLPLQPQFQFCLLVLLPDDDDDDDDDCCVVVVVVVVVVCCVPPHDPPDDPLDLLDPVVLLLQLLPDPPPLLVVVVVLVVVVSVVPVPPPPDDDDPVVVVLVVLVVLAVVQRDPSCCSVVSNVVSLVVCLVVVCVSPVLQHSVLSVVLSVCLSSLLSVQLSLCSSRVDGPLLSQLLNQLLVQLQVSARHHQLSNSSSSSSSSSSSSSSNSSLSVSSSVCSVSSHRNVSSSVSSSNSSSSSSNVSSVVSVVCVVPDDRCDCPDSRVSSNSSVSSVSNSCSNVPPVSRHPCSVVSSVVLVVVQSVLVVCLSPDDPVVNSVRDHSSSVVVCSNVHVVSVVVSVVSNVVLVVVCVVPVVCSVPCVSVVSSVVSSVVSVLVVVVVVCVVVVHDDPPVSDPDPD